Protein AF-B7JQ06-F1 (afdb_monomer)

Secondary structure (DSSP, 8-state):
--SEEEEEEEEE-SSEEEEEETTEEEEEE-S-GGGS---SS-EEEEEEEEEETTEEEEEEESSHHHHHHHHHHTTSTT--HHHHHHHHHHS-HHHHHHHHHTT-HHHHTTSTT--HHHHHHHHHHHTT--GGGS-GGGGGGTS----------SSHHHHHHHHHHHHTT--HHHHHHHHHHHTTS---HHHHHHHHHHHHHHHHHHHHHHHHHTS-TTHHHHHHHHHHHS--STTT--S-HHHHHHHHHHHHHHHHHT-PPPPEEEESSTTSSHHHHHHHHHHHHT--EEEEEGGG--SHHHHHHHHHHPPTT-EEEEETGGGS-HHHHHHHHHHHHSSEEEEEESSGGG-EEEEEE----EEEEEES-GGGS-HHHHHT-SEEEE--PPPHHHHHHHHHHHHHHTT--B-HHHHHHHHHTTTT-HHHHHHHHHHHHHHHHHHSSS-B-HHHHHHHHHHTT--TT---HHHHHHHHHHHHHHTT--B-HHHHHHHHT--HHHIIIIIHHHHHHTTSEEEETTEEEE-HHHHHHTTPPPPP-

Solvent-accessible surface area (backbone atoms only — not comparable to full-atom values): 29558 Å² total; per-residue (Å²): 129,57,65,55,50,60,26,27,40,74,46,69,48,94,57,23,30,26,35,33,42,96,89,45,73,45,66,27,36,28,51,59,23,80,78,57,58,79,41,97,56,76,44,69,35,29,33,49,68,46,77,55,101,91,45,82,48,40,33,37,23,87,41,69,37,54,43,47,47,41,59,55,39,54,72,26,78,91,35,48,71,70,41,33,32,40,38,57,52,75,41,57,69,67,58,57,50,48,33,29,64,68,60,35,46,78,63,43,38,70,34,63,90,30,46,70,71,42,25,50,40,42,24,70,73,40,45,93,70,52,74,88,42,50,63,76,93,56,52,71,79,78,65,71,96,73,77,95,68,90,82,89,66,68,58,68,37,48,53,52,23,54,45,40,43,43,57,26,65,50,50,72,71,62,54,60,67,43,46,72,69,53,72,77,56,78,56,53,35,60,54,45,38,49,52,46,30,46,55,55,47,58,60,46,52,56,54,54,50,54,60,50,64,75,62,54,94,70,55,70,71,51,51,60,53,54,55,69,64,47,50,60,40,73,89,62,45,76,63,61,61,72,45,50,55,55,48,50,55,50,49,53,56,17,59,78,67,77,46,56,46,66,25,32,36,37,29,32,66,81,51,66,45,64,72,48,50,51,52,17,54,17,50,71,71,70,37,54,72,49,79,53,37,15,75,76,42,83,44,45,37,56,51,50,23,54,58,64,66,54,52,74,49,20,26,42,35,27,37,47,42,59,56,42,48,69,74,39,51,64,54,45,50,45,41,74,74,70,27,26,40,81,43,64,29,77,70,72,96,74,45,44,74,49,73,37,84,42,56,56,52,18,47,33,36,26,28,69,50,71,87,62,43,53,66,76,66,54,74,66,36,75,36,81,37,70,55,67,74,45,52,49,68,49,35,17,54,49,37,49,56,46,28,57,73,66,74,35,58,67,38,70,69,21,29,40,55,45,17,51,31,16,71,38,21,59,52,47,25,52,52,51,50,55,50,32,45,54,45,12,56,75,76,53,88,46,48,36,37,50,68,55,37,53,54,38,34,54,76,66,43,37,46,88,71,31,47,37,65,63,54,47,46,51,53,49,48,34,40,74,77,46,70,25,39,66,42,42,61,66,59,51,16,69,72,66,74,47,57,50,65,54,46,59,73,66,50,43,59,57,37,44,69,77,46,30,36,42,88,49,101,72,19,40,29,56,33,73,60,40,30,57,74,71,73,45,84,74,80,85,129

InterPro domains:
  IPR000085 Holliday junction branch migration complex subunit RuvA [MF_00031] (1-201)
  IPR000085 Holliday junction branch migration complex subunit RuvA [TIGR00084] (1-197)
  IPR003583 Helix-hairpin-helix DNA-binding motif, class 1 [SM00278] (71-90)
  IPR003583 Helix-hairpin-helix DNA-binding motif, class 1 [SM00278] (106-125)
  IPR003593 AAA+ ATPase domain [SM00382] (260-391)
  IPR004605 Holliday junction branch migration complex subunit RuvB [MF_00016] (168-541)
  IPR004605 Holliday junction branch migration complex subunit RuvB [PTHR42848] (209-540)
  IPR004605 Holliday junction branch migration complex subunit RuvB [TIGR00635] (233-536)
  IPR008823 RuvB, winged helix, C-terminal domain [PF05491] (464-534)
  IPR008824 RuvB-like, AAA+ ATPase domain [PF05496] (229-387)
  IPR010994 RuvA domain 2-like [SSF47781] (63-135)
  IPR011114 Holliday junction DNA helicase RuvA, C-terminal [PF07499] (158-200)
  IPR011114 Holliday junction DNA helicase RuvA, C-terminal [cd14332] (158-197)
  IPR012340 Nucleic acid-binding, OB-fold [G3DSA:2.40.50.140] (1-63)
  IPR012340 Nucleic acid-binding, OB-fold [SSF50249] (1-61)
  IPR013849 DNA helicase, Holliday junction RuvA type, domain I, bacterial [PF01330] (1-60)
  IPR027417 P-loop containing nucleoside triphosphate hydrolase [G3DSA:3.40.50.300] (227-390)
  IPR027417 P-loop containing nucleoside triphosphate hydrolase [SSF52540] (229-461)
  IPR036267 RuvA, C-terminal domain superfamily [SSF46929] (157-200)
  IPR036388 Winged helix-like DNA-binding domain superfamily [G3DSA:1.10.10.10] (466-538)

Mean predicted aligned error: 16.03 Å

Foldseek 3Di:
DQQKDKAFFPDFDPFWTWGDDPNDTATAGALHRPVRPHDPDIAIWGWDFDDDPPDTHIYTDRDSLLVVQLVQQCVFPQDDNVQSSQQVNPDPSVVLLVCLQVVVLVVQCVGPSQDSVSSNSSNVRCHPPSCVSDPPVCNVVVDDDDDPDDDPFAPPLLVLLLLLLVLQPDDPVLSVVCVVVLNVDGDGNLVSNLSSLQVSQVVVVVVVVVVVVVPDPPVPVVVVLVVLLFDQALVSDFDLVVLSVVLVVQLVVCVVVVHAGFAEEEEAAPQLCLVSVLNNSCSSNVAAEDEDEQVRCPTSSNVVSSQSPGDARYEYEYEQVLSHDPRNLVQVLCCLVVVKGWGWGDDDPPIDTDIHHGHRYYYYYYHHCPVSDDPSSNVSGPHYRYGDQADLVSQLVSLCSSCVSVVAAEDSLLSSQLSQLQLSHNRSSSVLSVQLQVQCVPPHPSHRYNVSSVVSCVVQQQDSNNDHPLLVLLLVLCCPVVVQDQDALVRSCVSSVHDSVCCVRPRVVSCVVVPQWDQDPSHIGGDVVVCVVVVHDRPDD

Nearest PDB structures (foldseek):
  6blb-assembly1_A  TM=9.670E-01  e=4.064E-40  Pseudomonas aeruginosa PAO1
  8efy-assembly1_A  TM=8.518E-01  e=3.879E-37  Thermus thermophilus HB8
  7pbl-assembly1_A  TM=8.314E-01  e=2.960E-38  Streptococcus thermophilus
  8efy-assembly1_D  TM=8.575E-01  e=2.639E-36  Thermus thermophilus HB8
  1hqc-assembly2_B  TM=9.212E-01  e=3.703E-34  Thermus thermophilus

Sequence (541 aa):
MFEYVTGYVEYVGPEYVVIDHNGIGYQIFTPNPYVFQRSKQEIRVYTYHYVREDIMALYGFKTREERLLFTKLLGVSGIGPKGALAILASGQTGQVVQAIEHEDEKFLVKFPGVGKKTARQMILDLKGKLADVVPDAFVDLFSDEERFDEKKGSSAELDEALEALRALGYAEREVSRVVPELLKESLTTDQYIKKALSLLLNGKEVSIMDERLLSGESAYEDADLEYSLRPQTLRQYIGQDKAKHNLEVFIEAAKMREETLDHVLLYGPPGLGKTTLANIIANEMGVNVRTTSGPAIERPGDLAAVLTSLQPGDVLFIDEIHRLHRSIEEVLYPAMEDFCLDIVIGKGPSARSVRLDLPPFTLVGATTRAGALSAPLRDRFGVLSRLEYYTVDQLSAIVERTAEVFEVEIDSLAALEIARRARGTPRIANRLLRRVRDFAQVRGNGTVTMEITQMALELLQVDKLGLDHIDHKLLLGIIEKFRGGPVGLETVSATIGEESHTIEDVYEPYLLQIGFLQRTPRGRIVTPLAYEHFGMEMPKV

Organism: Bacillus cereus (strain AH820) (NCBI:txid405535)

pLDDT: mean 85.89, std 16.16, range [25.78, 98.56]

Radius of gyration: 33.01 Å; Cα contacts (8 Å, |Δi|>4): 837; chains: 1; bounding box: 79×80×85 Å

Structure (mmCIF, N/CA/C/O backbone):
data_AF-B7JQ06-F1
#
_entry.id   AF-B7JQ06-F1
#
loop_
_atom_site.group_PDB
_atom_site.id
_atom_site.type_symbol
_atom_site.label_atom_id
_atom_site.label_alt_id
_atom_site.label_comp_id
_atom_site.label_asym_id
_atom_site.label_entity_id
_atom_site.label_seq_id
_atom_site.pdbx_PDB_ins_code
_atom_site.Cartn_x
_atom_site.Cartn_y
_atom_site.Cartn_z
_atom_site.occupancy
_atom_site.B_iso_or_equiv
_atom_site.auth_seq_id
_atom_site.auth_comp_id
_atom_site.auth_asym_id
_atom_site.auth_atom_id
_atom_site.pdbx_PDB_model_num
ATOM 1 N N . MET A 1 1 ? -18.287 54.137 23.203 1.00 64.19 1 MET A N 1
ATOM 2 C CA . MET A 1 1 ? -17.472 52.909 23.337 1.00 64.19 1 MET A CA 1
ATOM 3 C C . MET A 1 1 ? -17.686 52.104 22.067 1.00 64.19 1 MET A C 1
ATOM 5 O O . MET A 1 1 ? -18.821 52.059 21.614 1.00 64.19 1 MET A O 1
ATOM 9 N N . PHE A 1 2 ? -16.632 51.575 21.446 1.00 81.31 2 PHE A N 1
ATOM 10 C CA . PHE A 1 2 ? -16.766 50.781 20.220 1.00 81.31 2 PHE A CA 1
ATOM 11 C C . PHE A 1 2 ? -17.231 49.373 20.595 1.00 81.31 2 PHE A C 1
ATOM 13 O O . PHE A 1 2 ? -16.536 48.693 21.344 1.00 81.31 2 PHE A O 1
ATOM 20 N N . GLU A 1 3 ? -18.412 48.972 20.129 1.00 85.25 3 GLU A N 1
ATOM 21 C CA . GLU A 1 3 ? -18.995 47.649 20.413 1.00 85.25 3 GLU A CA 1
ATOM 22 C C . GLU A 1 3 ? -18.338 46.549 19.565 1.00 85.25 3 GLU A C 1
ATOM 24 O O . GLU A 1 3 ? -18.171 45.412 20.006 1.00 85.25 3 GLU A O 1
ATOM 29 N N . TYR A 1 4 ? -17.937 46.899 18.346 1.00 92.81 4 TYR A N 1
ATOM 30 C CA . TYR A 1 4 ? -17.181 46.049 17.440 1.00 92.81 4 TYR A CA 1
ATOM 31 C C . TYR A 1 4 ? -16.408 46.900 16.426 1.00 92.81 4 TYR A C 1
ATOM 33 O O . TYR A 1 4 ? -16.729 48.070 16.206 1.00 92.81 4 TYR A O 1
ATOM 41 N N . VAL A 1 5 ? -15.426 46.282 15.775 1.00 92.94 5 VAL A N 1
ATOM 42 C CA . VAL A 1 5 ? -14.723 46.793 14.591 1.00 92.94 5 VAL A CA 1
ATOM 43 C C . VAL A 1 5 ? -14.918 45.776 13.467 1.00 92.94 5 VAL A C 1
ATOM 45 O O . VAL A 1 5 ? -14.793 44.574 13.709 1.00 92.94 5 VAL A O 1
ATOM 48 N N . THR A 1 6 ? -15.255 46.230 12.257 1.00 92.38 6 THR A N 1
ATOM 49 C CA . THR A 1 6 ? -15.222 45.383 11.053 1.00 92.38 6 THR A CA 1
ATOM 50 C C . THR A 1 6 ? -14.035 45.758 10.185 1.00 92.38 6 THR A C 1
ATOM 52 O O . THR A 1 6 ? -13.683 46.927 10.126 1.00 92.38 6 THR A O 1
ATOM 55 N N . GLY A 1 7 ? -13.386 44.802 9.536 1.00 92.25 7 GLY A N 1
ATOM 56 C CA . GLY A 1 7 ? -12.225 45.093 8.697 1.00 92.25 7 GLY A CA 1
ATOM 57 C C . GLY A 1 7 ? -11.430 43.847 8.348 1.00 92.25 7 GLY A C 1
ATOM 58 O O . GLY A 1 7 ? -11.857 42.730 8.639 1.00 92.25 7 GLY A O 1
ATOM 59 N N . TYR A 1 8 ? -10.265 44.033 7.741 1.00 91.62 8 TYR A N 1
ATOM 60 C CA . TYR A 1 8 ? -9.383 42.935 7.347 1.00 91.62 8 TYR A CA 1
ATOM 61 C C . TYR A 1 8 ? -8.256 42.761 8.360 1.00 91.62 8 TYR A C 1
ATOM 63 O O . TYR A 1 8 ? -7.773 43.729 8.949 1.00 91.62 8 TYR A O 1
ATOM 71 N N . VAL A 1 9 ? -7.817 41.519 8.562 1.00 92.38 9 VAL A N 1
ATOM 72 C CA . VAL A 1 9 ? -6.673 41.234 9.434 1.00 92.38 9 VAL A CA 1
ATOM 73 C C . VAL A 1 9 ? -5.393 41.602 8.691 1.00 92.38 9 VAL A C 1
ATOM 75 O O . VAL A 1 9 ? -4.944 40.858 7.818 1.00 92.38 9 VAL A O 1
ATOM 78 N N . GLU A 1 10 ? -4.796 42.735 9.048 1.00 92.00 10 GLU A N 1
ATOM 79 C CA . GLU A 1 10 ? -3.556 43.217 8.433 1.00 92.00 10 GLU A CA 1
ATOM 80 C C . GLU A 1 10 ? -2.333 42.525 9.048 1.00 92.00 10 GLU A C 1
ATOM 82 O O . GLU A 1 10 ? -1.430 42.077 8.336 1.00 92.00 10 GLU A O 1
ATOM 87 N N . TYR A 1 11 ? -2.333 42.374 10.377 1.00 91.69 11 TYR A N 1
ATOM 88 C CA . TYR A 1 11 ? -1.232 41.780 11.135 1.00 91.69 11 TYR A CA 1
ATOM 89 C C . TYR A 1 11 ? -1.731 40.955 12.326 1.00 91.69 11 TYR A C 1
ATOM 91 O O . TYR A 1 11 ? -2.674 41.341 13.017 1.00 91.69 11 TYR A O 1
ATOM 99 N N . VAL A 1 12 ? -1.049 39.841 12.597 1.00 92.19 12 VAL A N 1
ATOM 100 C CA . VAL A 1 12 ? -1.289 38.978 13.761 1.00 92.19 12 VAL A CA 1
ATOM 101 C C . VAL A 1 12 ? -0.005 38.923 14.580 1.00 92.19 12 VAL A C 1
ATOM 103 O O . VAL A 1 12 ? 0.998 38.361 14.142 1.00 92.19 12 VAL A O 1
ATOM 106 N N . GLY A 1 13 ? -0.032 39.535 15.759 1.00 88.31 13 GLY A N 1
ATOM 107 C CA . GLY A 1 13 ? 1.042 39.487 16.742 1.00 88.31 13 GLY A CA 1
ATOM 108 C C . GLY A 1 13 ? 0.794 38.431 17.826 1.00 88.31 13 GLY A C 1
ATOM 109 O O . GLY A 1 13 ? -0.256 37.791 17.848 1.00 88.31 13 GLY A O 1
ATOM 110 N N . PRO A 1 14 ? 1.739 38.261 18.767 1.00 83.50 14 PRO A N 1
ATOM 111 C CA . PRO A 1 14 ? 1.635 37.255 19.826 1.00 83.50 14 PRO A CA 1
ATOM 112 C C . PRO A 1 14 ? 0.538 37.549 20.865 1.00 83.50 14 PRO A C 1
ATOM 114 O O . PRO A 1 14 ? 0.009 36.617 21.458 1.00 83.50 14 PRO A O 1
ATOM 117 N N . GLU A 1 15 ? 0.179 38.821 21.083 1.00 86.19 15 GLU A N 1
ATOM 118 C CA . GLU A 1 15 ? -0.826 39.239 22.086 1.00 86.19 15 GLU A CA 1
ATOM 119 C C . GLU A 1 15 ? -1.960 40.105 21.499 1.00 86.19 15 GLU A C 1
ATOM 121 O O . GLU A 1 15 ? -2.915 40.457 22.194 1.00 86.19 15 GLU A O 1
ATOM 126 N N . TYR A 1 16 ? -1.859 40.491 20.226 1.00 93.44 16 TYR A N 1
ATOM 127 C CA . TYR A 1 16 ? -2.791 41.413 19.582 1.00 93.44 16 TYR A CA 1
ATOM 128 C C . TYR A 1 16 ? -2.904 41.149 18.082 1.00 93.44 16 TYR A C 1
ATOM 130 O O . TYR A 1 16 ? -2.024 40.545 17.472 1.00 93.44 16 TYR A O 1
ATOM 138 N N . VAL A 1 17 ? -3.967 41.671 17.484 1.00 93.88 17 VAL A N 1
ATOM 139 C CA . VAL A 1 17 ? -4.182 41.722 16.034 1.00 93.88 17 VAL A CA 1
ATOM 140 C C . VAL A 1 17 ? -4.321 43.173 15.586 1.00 93.88 17 VAL A C 1
ATOM 142 O O . VAL A 1 17 ? -4.715 44.029 16.377 1.00 93.88 17 VAL A O 1
ATOM 145 N N . VAL A 1 18 ? -3.983 43.464 14.331 1.00 94.62 18 VAL A N 1
ATOM 146 C CA . VAL A 1 18 ? -4.266 44.759 13.701 1.00 94.62 18 VAL A CA 1
ATOM 147 C C . VAL A 1 18 ? -5.377 44.563 12.686 1.00 94.62 18 VAL A C 1
ATOM 149 O O . VAL A 1 18 ? -5.206 43.811 11.724 1.00 94.62 18 VAL A O 1
ATOM 152 N N . ILE A 1 19 ? -6.504 45.234 12.914 1.00 94.31 19 ILE A N 1
ATOM 153 C CA . ILE A 1 19 ? -7.636 45.251 11.987 1.00 94.31 19 ILE A CA 1
ATOM 154 C C . ILE A 1 19 ? -7.591 46.549 11.193 1.00 94.31 19 ILE A C 1
ATOM 156 O O . ILE A 1 19 ? -7.705 47.623 11.783 1.00 94.31 19 ILE A O 1
ATOM 160 N N . ASP A 1 20 ? -7.422 46.452 9.876 1.00 93.00 20 ASP A N 1
ATOM 161 C CA . ASP A 1 20 ? -7.563 47.597 8.979 1.00 93.00 20 ASP A CA 1
ATOM 162 C C . ASP A 1 20 ? -9.043 47.811 8.662 1.00 93.00 20 ASP A C 1
ATOM 164 O O . ASP A 1 20 ? -9.710 46.934 8.101 1.00 93.00 20 ASP A O 1
ATOM 168 N N . HIS A 1 21 ? -9.549 48.987 9.028 1.00 91.19 21 HIS A N 1
ATOM 169 C CA . HIS A 1 21 ? -10.845 49.474 8.590 1.00 91.19 21 HIS A CA 1
ATOM 170 C C . HIS A 1 21 ? -10.660 50.795 7.847 1.00 91.19 21 HIS A C 1
ATOM 172 O O . HIS A 1 21 ? -10.396 51.832 8.460 1.00 91.19 21 HIS A O 1
ATOM 178 N N . ASN A 1 22 ? -10.830 50.762 6.524 1.00 88.56 22 ASN A N 1
ATOM 179 C CA . ASN A 1 22 ? -10.743 51.934 5.650 1.00 88.56 22 ASN A CA 1
ATOM 180 C C . ASN A 1 22 ? -9.415 52.711 5.788 1.00 88.56 22 ASN A C 1
ATOM 182 O O . ASN A 1 22 ? -9.409 53.943 5.773 1.00 88.56 22 ASN A O 1
ATOM 186 N N . GLY A 1 23 ? -8.290 51.999 5.921 1.00 87.69 23 GLY A N 1
ATOM 187 C CA . GLY A 1 23 ? -6.948 52.582 6.019 1.00 87.69 23 GLY A CA 1
ATOM 188 C C . GLY A 1 23 ? -6.544 53.022 7.429 1.00 87.69 23 GLY A C 1
ATOM 189 O O . GLY A 1 23 ? -5.502 53.658 7.597 1.00 87.69 23 GLY A O 1
ATOM 190 N N . ILE A 1 24 ? -7.352 52.703 8.447 1.00 92.31 24 ILE A N 1
ATOM 191 C CA . ILE A 1 24 ? -7.024 52.902 9.862 1.00 92.31 24 ILE A CA 1
ATOM 192 C C . ILE A 1 24 ? -6.776 51.534 10.502 1.00 92.31 24 ILE A C 1
ATOM 194 O O . ILE A 1 24 ? -7.687 50.713 10.600 1.00 92.31 24 ILE A O 1
ATOM 198 N N . GLY A 1 25 ? -5.547 51.307 10.971 1.00 93.00 25 GLY A N 1
ATOM 199 C CA . GLY A 1 25 ? -5.159 50.087 11.679 1.00 93.00 25 GLY A CA 1
ATOM 200 C C . GLY A 1 25 ? -5.481 50.153 13.173 1.00 93.00 25 GLY A C 1
ATOM 201 O O . GLY A 1 25 ? -4.830 50.874 13.928 1.00 93.00 25 GLY A O 1
ATOM 202 N N . TYR A 1 26 ? -6.456 49.365 13.619 1.00 94.00 26 TYR A N 1
ATOM 203 C CA . TYR A 1 26 ? -6.805 49.212 15.030 1.00 94.00 26 TYR A CA 1
ATOM 204 C C . TYR A 1 26 ? -5.968 48.102 15.659 1.00 94.00 26 TYR A C 1
ATOM 206 O O . TYR A 1 26 ? -6.145 46.934 15.322 1.00 94.00 26 TYR A O 1
ATOM 214 N N . GLN A 1 27 ? -5.089 48.449 16.600 1.00 95.25 27 GLN A N 1
ATOM 215 C CA . GLN A 1 27 ? -4.376 47.465 17.413 1.00 95.25 27 GLN A CA 1
ATOM 216 C C . GLN A 1 27 ? -5.295 46.941 18.527 1.00 95.25 27 GLN A C 1
ATOM 218 O O . GLN A 1 27 ? -5.691 47.694 19.417 1.00 95.25 27 GLN A O 1
ATOM 223 N N . ILE A 1 28 ? -5.637 45.653 18.474 1.00 95.38 28 ILE A N 1
ATOM 224 C CA . ILE A 1 28 ? -6.639 45.017 19.333 1.00 95.38 28 ILE A CA 1
ATOM 225 C C . ILE A 1 28 ? -6.022 43.829 20.081 1.00 95.38 28 ILE A C 1
ATOM 227 O O . ILE A 1 28 ? -5.656 42.825 19.473 1.00 95.38 28 ILE A O 1
ATOM 231 N N . PHE A 1 29 ? -5.940 43.914 21.408 1.00 94.94 29 PHE A N 1
ATOM 232 C CA . PHE A 1 29 ? -5.480 42.822 22.273 1.00 94.94 29 PHE A CA 1
ATOM 233 C C . PHE A 1 29 ? -6.561 41.753 22.419 1.00 94.94 29 PHE A C 1
ATOM 235 O O . PHE A 1 29 ? -7.720 42.072 22.665 1.00 94.94 29 PHE A O 1
ATOM 242 N N . THR A 1 30 ? -6.214 40.478 22.300 1.00 93.50 30 THR A N 1
ATOM 243 C CA . THR A 1 30 ? -7.211 39.398 22.235 1.00 93.50 30 THR A CA 1
ATOM 244 C C . THR A 1 30 ? -6.670 38.125 22.886 1.00 93.50 30 THR A C 1
ATOM 246 O O . THR A 1 30 ? -5.453 37.938 22.877 1.00 93.50 30 THR A O 1
ATOM 249 N N . PRO A 1 31 ? -7.514 37.253 23.481 1.00 89.06 31 PRO A N 1
ATOM 250 C CA . PRO A 1 31 ? -7.013 36.068 24.180 1.00 89.06 31 PRO A CA 1
ATOM 251 C C . PRO A 1 31 ? -6.276 35.096 23.250 1.00 89.06 31 PRO A C 1
ATOM 253 O O . PRO A 1 31 ? -5.301 34.486 23.671 1.00 89.06 31 PRO A O 1
ATOM 256 N N . ASN A 1 32 ? -6.704 34.982 21.986 1.00 86.69 32 ASN A N 1
ATOM 257 C CA . ASN A 1 32 ? -6.117 34.066 21.005 1.00 86.69 32 ASN A CA 1
ATOM 258 C C . ASN A 1 32 ? -5.955 34.746 19.625 1.00 86.69 32 ASN A C 1
ATOM 260 O O . ASN A 1 32 ? -6.813 34.570 18.755 1.00 86.69 32 ASN A O 1
ATOM 264 N N . PRO A 1 33 ? -4.864 35.505 19.380 1.00 86.62 33 PRO A N 1
ATOM 265 C CA . PRO A 1 33 ? -4.677 36.277 18.142 1.00 86.62 33 PRO A CA 1
ATOM 266 C C . PRO A 1 33 ? -4.724 35.446 16.856 1.00 86.62 33 PRO A C 1
ATOM 268 O O . PRO A 1 33 ? -5.318 35.867 15.869 1.00 86.62 33 PRO A O 1
ATOM 271 N N . TYR A 1 34 ? -4.168 34.232 16.880 1.00 83.31 34 TYR A N 1
ATOM 272 C CA . TYR A 1 34 ? -4.085 33.345 15.712 1.00 83.31 34 TYR A CA 1
ATOM 273 C C . TYR A 1 34 ? -5.431 32.788 15.234 1.00 83.31 34 TYR A C 1
ATOM 275 O O . TYR A 1 34 ? -5.506 32.221 14.146 1.00 83.31 34 TYR A O 1
ATOM 283 N N . VAL A 1 35 ? -6.502 32.957 16.018 1.00 78.62 35 VAL A N 1
ATOM 284 C CA . VAL A 1 35 ? -7.865 32.631 15.572 1.00 78.62 35 VAL A CA 1
ATOM 285 C C . VAL A 1 35 ? -8.316 33.584 14.462 1.00 78.62 35 VAL A C 1
ATOM 287 O O . VAL A 1 35 ? -9.121 33.208 13.610 1.00 78.62 35 VAL A O 1
ATOM 290 N N . PHE A 1 36 ? -7.769 34.798 14.435 1.00 78.62 36 PHE A N 1
ATOM 291 C CA . PHE A 1 36 ? -7.975 35.766 13.370 1.00 78.62 36 PHE A CA 1
ATOM 292 C C . PHE A 1 36 ? -6.877 35.556 12.321 1.00 78.62 36 PHE A C 1
ATOM 294 O O . PHE A 1 36 ? -5.805 36.148 12.385 1.00 78.62 36 PHE A O 1
ATOM 301 N N . GLN A 1 37 ? -7.109 34.636 11.383 1.00 75.19 37 GLN A N 1
ATOM 302 C CA . GLN A 1 37 ? -6.163 34.351 10.300 1.00 75.19 37 GLN A CA 1
ATOM 303 C C . GLN A 1 37 ? -5.997 35.573 9.385 1.00 75.19 37 GLN A C 1
ATOM 305 O O . GLN A 1 37 ? -6.970 36.280 9.104 1.00 75.19 37 GLN A O 1
ATOM 310 N N . ARG A 1 38 ? -4.780 35.800 8.866 1.00 76.56 38 ARG A N 1
ATOM 311 C CA . ARG A 1 38 ? -4.550 36.837 7.851 1.00 76.56 38 ARG A CA 1
ATOM 312 C C . ARG A 1 38 ? -5.346 36.475 6.601 1.00 76.56 38 ARG A C 1
ATOM 314 O O . ARG A 1 38 ? -5.036 35.496 5.928 1.00 76.56 38 ARG A O 1
ATOM 321 N N . SER A 1 39 ? -6.371 37.257 6.298 1.00 71.69 39 SER A N 1
ATOM 322 C CA . SER A 1 39 ? -7.235 37.014 5.150 1.00 71.69 39 SER A CA 1
ATOM 323 C C . SER A 1 39 ? -7.693 38.333 4.542 1.00 71.69 39 SER A C 1
ATOM 325 O O . SER A 1 39 ? -7.774 39.357 5.219 1.00 71.69 39 SER A O 1
ATOM 327 N N . LYS A 1 40 ? -8.022 38.294 3.249 1.00 72.44 40 LYS A N 1
ATOM 328 C CA . LYS A 1 40 ? -8.721 39.386 2.556 1.00 72.44 40 LYS A CA 1
ATOM 329 C C . LYS A 1 40 ? -10.240 39.313 2.757 1.00 72.44 40 LYS A C 1
ATOM 331 O O . LYS A 1 40 ? -10.978 39.867 1.953 1.00 72.44 40 LYS A O 1
ATOM 336 N N . GLN A 1 41 ? -10.714 38.587 3.770 1.00 81.25 41 GLN A N 1
ATOM 337 C CA . GLN A 1 41 ? -12.127 38.542 4.133 1.00 81.25 41 GLN A CA 1
ATOM 338 C C . GLN A 1 41 ? -12.385 39.532 5.263 1.00 81.25 41 GLN A C 1
ATOM 340 O O . GLN A 1 41 ? -11.609 39.613 6.216 1.00 81.25 41 GLN A O 1
ATOM 345 N N . GLU A 1 42 ? -13.459 40.307 5.136 1.00 86.69 42 GLU A N 1
ATOM 346 C CA . GLU A 1 42 ? -13.851 41.250 6.174 1.00 86.69 42 GLU A CA 1
ATOM 347 C C . GLU A 1 42 ? -14.391 40.462 7.370 1.00 86.69 42 GLU A C 1
ATOM 349 O O . GLU A 1 42 ? -15.298 39.638 7.237 1.00 86.69 42 GLU A O 1
ATOM 354 N N . ILE A 1 43 ? -13.825 40.708 8.546 1.00 89.38 43 ILE A N 1
ATOM 355 C CA . ILE A 1 43 ? -14.233 40.077 9.798 1.00 89.38 43 ILE A CA 1
ATOM 356 C C . ILE A 1 43 ? -14.843 41.108 10.739 1.00 89.38 43 ILE A C 1
ATOM 358 O O . ILE A 1 43 ? -14.562 42.300 10.642 1.00 89.38 43 ILE A O 1
ATOM 362 N N . ARG A 1 44 ? -15.652 40.642 11.693 1.00 91.38 44 ARG A N 1
ATOM 363 C CA . ARG A 1 44 ? -16.150 41.446 12.814 1.00 91.38 44 ARG A CA 1
ATOM 364 C C . ARG A 1 44 ? -15.467 40.997 14.101 1.00 91.38 44 ARG A C 1
ATOM 366 O O . ARG A 1 44 ? -15.548 39.826 14.457 1.00 91.38 44 ARG A O 1
ATOM 373 N N . VAL A 1 45 ? -14.847 41.934 14.811 1.00 92.75 45 VAL A N 1
ATOM 374 C CA . VAL A 1 45 ? -14.237 41.715 16.128 1.00 92.75 45 VAL A CA 1
ATOM 375 C C . VAL A 1 45 ? -15.038 42.492 17.163 1.00 92.75 45 VAL A C 1
ATOM 377 O O . VAL A 1 45 ? -15.173 43.708 17.043 1.00 92.75 45 VAL A O 1
ATOM 380 N N . TYR A 1 46 ? -15.578 41.814 18.175 1.00 94.19 46 TYR A N 1
ATOM 381 C CA . TYR A 1 46 ? -16.303 42.461 19.270 1.00 94.19 46 TYR A CA 1
ATOM 382 C C . TYR A 1 46 ? -15.310 43.128 20.208 1.00 94.19 46 TYR A C 1
ATOM 384 O O . TYR A 1 46 ? -14.402 42.464 20.698 1.00 94.19 46 TYR A O 1
ATOM 392 N N . THR A 1 47 ? -15.464 44.424 20.470 1.00 94.75 47 THR A N 1
ATOM 393 C CA . THR A 1 47 ? -14.429 45.202 21.156 1.00 94.75 47 THR A CA 1
ATOM 394 C C . THR A 1 47 ? -14.856 45.710 22.520 1.00 94.75 47 THR A C 1
ATOM 396 O O . THR A 1 47 ? -16.003 46.082 22.740 1.00 94.75 47 THR A O 1
ATOM 399 N N . TYR A 1 48 ? -13.902 45.779 23.443 1.00 94.06 48 TYR A N 1
ATOM 400 C CA . TYR A 1 48 ? -14.043 46.468 24.716 1.00 94.06 48 TYR A CA 1
ATOM 401 C C . TYR A 1 48 ? -12.937 47.513 24.844 1.00 94.06 48 TYR A C 1
ATOM 403 O O . TYR A 1 48 ? -11.748 47.188 24.879 1.00 94.06 48 TYR A O 1
ATOM 411 N N . HIS A 1 49 ? -13.329 48.784 24.895 1.00 92.06 49 HIS A N 1
ATOM 412 C CA . HIS A 1 49 ? -12.389 49.890 25.021 1.00 92.06 49 HIS A CA 1
ATOM 413 C C . HIS A 1 49 ? -12.143 50.198 26.499 1.00 92.06 49 HIS A C 1
ATOM 415 O O . HIS A 1 49 ? -13.036 50.665 27.206 1.00 92.06 49 HIS A O 1
ATOM 421 N N . TYR A 1 50 ? -10.927 49.921 26.958 1.00 90.38 50 TYR A N 1
ATOM 422 C CA . TYR A 1 50 ? -10.511 50.110 28.338 1.00 90.38 50 TYR A CA 1
ATOM 423 C C . TYR A 1 50 ? -9.740 51.420 28.480 1.00 90.38 50 TYR A C 1
ATOM 425 O O . TYR A 1 50 ? -8.678 51.589 27.879 1.00 90.38 50 TYR A O 1
ATOM 433 N N . VAL A 1 51 ? -10.279 52.326 29.296 1.00 85.81 51 VAL A N 1
ATOM 434 C CA . VAL A 1 51 ? -9.700 53.645 29.561 1.00 85.81 51 VAL A CA 1
ATOM 435 C C . VAL A 1 51 ? -9.481 53.801 31.064 1.00 85.81 51 VAL A C 1
ATOM 437 O O . VAL A 1 51 ? -10.421 53.678 31.850 1.00 85.81 51 VAL A O 1
ATOM 440 N N . ARG A 1 52 ? -8.236 54.064 31.459 1.00 84.31 52 ARG A N 1
ATOM 441 C CA . ARG A 1 52 ? -7.816 54.531 32.791 1.00 84.31 52 ARG A CA 1
ATOM 442 C C . ARG A 1 52 ? -6.839 55.696 32.618 1.00 84.31 52 ARG A C 1
ATOM 444 O O . ARG A 1 52 ? -6.378 55.916 31.505 1.00 84.31 52 ARG A O 1
ATOM 451 N N . GLU A 1 53 ? -6.527 56.411 33.700 1.00 78.06 53 GLU A N 1
ATOM 452 C CA . GLU A 1 53 ? -5.733 57.658 33.683 1.00 78.06 53 GLU A CA 1
ATOM 453 C C . GLU A 1 53 ? -4.458 57.575 32.816 1.00 78.06 53 GLU A C 1
ATOM 455 O O . GLU A 1 53 ? -4.209 58.497 32.045 1.00 78.06 53 GLU A O 1
ATOM 460 N N . ASP A 1 54 ? -3.751 56.435 32.830 1.00 81.25 54 ASP A N 1
ATOM 461 C CA . ASP A 1 54 ? -2.494 56.232 32.085 1.00 81.25 54 ASP A CA 1
ATOM 462 C C . ASP A 1 54 ? -2.566 55.184 30.951 1.00 81.25 54 ASP A C 1
ATOM 464 O O . ASP A 1 54 ? -1.551 54.873 30.325 1.00 81.25 54 ASP A O 1
ATOM 468 N N . ILE A 1 55 ? -3.730 54.564 30.699 1.00 81.94 55 ILE A N 1
ATOM 469 C CA . ILE A 1 55 ? -3.854 53.448 29.740 1.00 81.94 55 ILE A CA 1
ATOM 470 C C . ILE A 1 55 ? -5.128 53.580 28.907 1.00 81.94 55 ILE A C 1
ATOM 472 O O . ILE A 1 55 ? -6.240 53.527 29.433 1.00 81.94 55 ILE A O 1
ATOM 476 N N . MET A 1 56 ? -4.947 53.621 27.588 1.00 86.38 56 MET A N 1
ATOM 477 C CA . MET A 1 56 ? -6.002 53.476 26.588 1.00 86.38 56 MET A CA 1
ATOM 478 C C . MET A 1 56 ? -5.696 52.228 25.754 1.00 86.38 56 MET A C 1
ATOM 480 O O . MET A 1 56 ? -4.711 52.197 25.020 1.00 86.38 56 MET A O 1
ATOM 484 N N . ALA A 1 57 ? -6.497 51.175 25.911 1.00 91.56 57 ALA A N 1
ATOM 485 C CA . ALA A 1 57 ? -6.289 49.900 25.225 1.00 91.56 57 ALA A CA 1
ATOM 486 C C . ALA A 1 57 ? -7.601 49.358 24.656 1.00 91.56 57 ALA A C 1
ATOM 488 O O . ALA A 1 57 ? -8.656 49.441 25.292 1.00 91.56 57 ALA A O 1
ATOM 489 N N . LEU A 1 58 ? -7.526 48.774 23.462 1.00 94.44 58 LEU A N 1
ATOM 490 C CA . LEU A 1 58 ? -8.657 48.138 22.802 1.00 94.44 58 LEU A CA 1
ATOM 491 C C . LEU A 1 58 ? -8.505 46.619 22.905 1.00 94.44 58 LEU A C 1
ATOM 493 O O . LEU A 1 58 ? -7.504 46.065 22.457 1.00 94.44 58 LEU A O 1
ATOM 497 N N . TYR A 1 59 ? -9.485 45.960 23.516 1.00 95.69 59 TYR A N 1
ATOM 498 C CA . TYR A 1 59 ? -9.549 44.502 23.619 1.00 95.69 59 TYR A CA 1
ATOM 499 C C . TYR A 1 59 ? -10.572 43.952 22.632 1.00 95.69 59 TYR A C 1
ATOM 501 O O . TYR A 1 59 ? -11.577 44.615 22.387 1.00 95.69 59 TYR A O 1
ATOM 509 N N . GLY A 1 60 ? -10.335 42.765 22.077 1.00 94.12 60 GLY A N 1
ATOM 510 C CA . GLY A 1 60 ? -11.157 42.165 21.032 1.00 94.12 60 GLY A CA 1
ATOM 511 C C . GLY A 1 60 ? -11.427 40.685 21.234 1.00 94.12 60 GLY A C 1
ATOM 512 O O . GLY A 1 60 ? -10.565 39.935 21.695 1.00 94.12 60 GLY A O 1
ATOM 513 N N . PHE A 1 61 ? -12.625 40.273 20.837 1.00 94.06 61 PHE A N 1
ATOM 514 C CA . PHE A 1 61 ? -13.170 38.941 21.063 1.00 94.06 61 PHE A CA 1
ATOM 515 C C . PHE A 1 61 ? -13.864 38.435 19.804 1.00 94.06 61 PHE A C 1
ATOM 517 O O . PHE A 1 61 ? -14.421 39.221 19.027 1.00 94.06 61 PHE A O 1
ATOM 524 N N . LYS A 1 62 ? -13.818 37.117 19.596 1.00 88.25 62 LYS A N 1
ATOM 525 C CA . LYS A 1 62 ? -14.435 36.489 18.425 1.00 88.25 62 LYS A CA 1
ATOM 526 C C . LYS A 1 62 ? -15.950 36.471 18.565 1.00 88.25 62 LYS A C 1
ATOM 528 O O . LYS A 1 62 ? -16.660 36.624 17.574 1.00 88.25 62 LYS A O 1
ATOM 533 N N . THR A 1 63 ? -16.434 36.297 19.789 1.00 88.75 63 THR A N 1
ATOM 534 C CA . THR A 1 63 ? -17.860 36.202 20.086 1.00 88.75 63 THR A CA 1
ATOM 535 C C . THR A 1 63 ? -18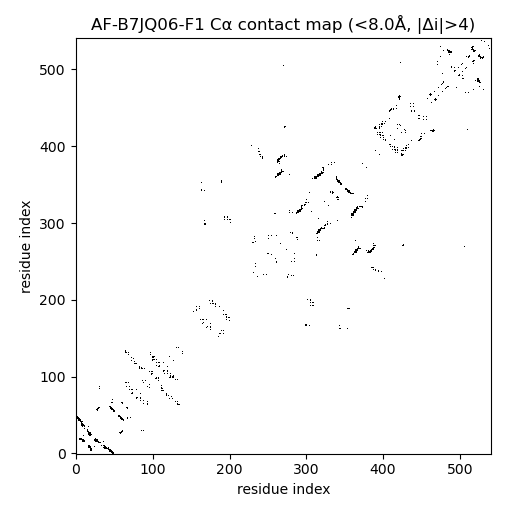.296 37.273 21.080 1.00 88.75 63 THR A C 1
ATOM 537 O O . THR A 1 63 ? -17.483 37.885 21.784 1.00 88.75 63 THR A O 1
ATOM 540 N N . ARG A 1 64 ? -19.605 37.536 21.129 1.00 87.38 64 ARG A N 1
ATOM 541 C CA . ARG A 1 64 ? -20.179 38.507 22.068 1.00 87.38 64 ARG A CA 1
ATOM 542 C C . ARG A 1 64 ? -20.078 37.992 23.506 1.00 87.38 64 ARG A C 1
ATOM 544 O O . ARG A 1 64 ? -19.853 38.780 24.419 1.00 87.38 64 ARG A O 1
ATOM 551 N N . GLU A 1 65 ? -20.184 36.683 23.686 1.00 87.69 65 GLU A N 1
ATOM 552 C CA . GLU A 1 65 ? -20.128 35.968 24.960 1.00 87.69 65 GLU A CA 1
ATOM 553 C C . GLU A 1 65 ? -18.744 36.100 25.606 1.00 87.69 65 GLU A C 1
ATOM 555 O O . GLU A 1 65 ? -18.636 36.443 26.781 1.00 87.69 65 GLU A O 1
ATOM 560 N N . GLU A 1 66 ? -17.672 35.929 24.824 1.00 90.50 66 GLU A N 1
ATOM 561 C CA . GLU A 1 66 ? -16.297 36.177 25.279 1.00 90.50 66 GLU A CA 1
ATOM 562 C C . GLU A 1 66 ? -16.115 37.625 25.755 1.00 90.50 66 GLU A C 1
ATOM 564 O O . GLU A 1 66 ? -15.540 37.863 26.821 1.00 90.50 66 GLU A O 1
ATOM 569 N N . ARG A 1 67 ? -16.653 38.601 25.003 1.00 93.31 67 ARG A N 1
ATOM 570 C CA . ARG A 1 67 ? -16.608 40.020 25.387 1.00 93.31 67 ARG A CA 1
ATOM 571 C C . ARG A 1 67 ? -17.355 40.268 26.699 1.00 93.31 67 ARG A C 1
ATOM 573 O O . ARG A 1 67 ? -16.859 41.004 27.551 1.00 93.31 67 ARG A O 1
ATOM 580 N N . LEU A 1 68 ? -18.541 39.683 26.862 1.00 91.50 68 LEU A N 1
ATOM 581 C CA . LEU A 1 68 ? -19.347 39.842 28.072 1.00 91.50 68 LEU A CA 1
ATOM 582 C C . LEU A 1 68 ? -18.656 39.214 29.282 1.00 91.50 68 LEU A C 1
ATOM 584 O O . LEU A 1 68 ? -18.520 39.886 30.306 1.00 91.50 68 LEU A O 1
ATOM 588 N N . LEU A 1 69 ? -18.138 37.989 29.152 1.00 92.56 69 LEU A N 1
ATOM 589 C CA . LEU A 1 69 ? -17.380 37.343 30.221 1.00 92.56 69 LEU A CA 1
ATOM 590 C C . LEU A 1 69 ? -16.153 38.174 30.605 1.00 92.56 69 LEU A C 1
ATOM 592 O O . LEU A 1 69 ? -15.927 38.411 31.789 1.00 92.56 69 LEU A O 1
ATOM 596 N N . PHE A 1 70 ? -15.405 38.689 29.626 1.00 94.69 70 PHE A N 1
ATOM 597 C CA . PHE A 1 70 ? -14.280 39.589 29.878 1.00 94.69 70 PHE A CA 1
ATOM 598 C C . PHE A 1 70 ? -14.690 40.805 30.715 1.00 94.69 70 PHE A C 1
ATOM 600 O O . PHE A 1 70 ? -14.050 41.114 31.720 1.00 94.69 70 PHE A O 1
ATOM 607 N N . THR A 1 71 ? -15.777 41.487 30.336 1.00 93.12 71 THR A N 1
ATOM 608 C CA . THR A 1 71 ? -16.278 42.653 31.076 1.00 93.12 71 THR A CA 1
ATOM 609 C C . THR A 1 71 ? -16.685 42.292 32.507 1.00 93.12 71 THR A C 1
ATOM 611 O O . THR A 1 71 ? -16.387 43.050 33.428 1.00 93.12 71 THR A O 1
ATOM 614 N N . LYS A 1 72 ? -17.315 41.131 32.719 1.00 93.38 72 LYS A N 1
ATOM 615 C CA . LYS A 1 72 ? -17.707 40.652 34.055 1.00 93.38 72 LYS A CA 1
ATOM 616 C C . LYS A 1 72 ? -16.476 40.319 34.903 1.00 93.38 72 LYS A C 1
ATOM 618 O O . LYS A 1 72 ? -16.396 40.743 36.052 1.00 93.38 72 LYS A O 1
ATOM 623 N N . LEU A 1 73 ? -15.475 39.656 34.319 1.00 93.75 73 LEU A N 1
ATOM 624 C CA . LEU A 1 73 ? -14.210 39.324 34.982 1.00 93.75 73 LEU A CA 1
ATOM 625 C C . LEU A 1 73 ? -13.447 40.568 35.452 1.00 93.75 73 LEU A C 1
ATOM 627 O O . LEU A 1 73 ? -12.887 40.547 36.543 1.00 93.75 73 LEU A O 1
ATOM 631 N N . LEU A 1 74 ? -13.469 41.668 34.692 1.00 93.00 74 LEU A N 1
ATOM 632 C CA . LEU A 1 74 ? -12.868 42.941 35.120 1.00 93.00 74 LEU A CA 1
ATOM 633 C C . LEU A 1 74 ? -13.524 43.547 36.371 1.00 93.00 74 LEU A C 1
ATOM 635 O O . LEU A 1 74 ? -12.917 44.400 37.021 1.00 93.00 74 LEU A O 1
ATOM 639 N N . GLY A 1 75 ? -14.755 43.142 36.695 1.00 89.25 75 GLY A N 1
ATOM 640 C CA . GLY A 1 75 ? -15.453 43.545 37.915 1.00 89.25 75 GLY A CA 1
ATOM 641 C C . GLY A 1 75 ? -14.968 42.820 39.173 1.00 89.25 75 GLY A C 1
ATOM 642 O O . GLY A 1 75 ? -15.261 43.276 40.276 1.00 89.25 75 GLY A O 1
ATOM 643 N N . VAL A 1 76 ? -14.215 41.725 39.026 1.00 92.38 76 VAL A N 1
ATOM 644 C CA . VAL A 1 76 ? -13.710 40.930 40.150 1.00 92.38 76 VAL A CA 1
ATOM 645 C C . VAL A 1 76 ? -12.448 41.566 40.716 1.00 92.38 76 VAL A C 1
ATOM 647 O O . VAL A 1 76 ? -11.466 41.812 40.007 1.00 92.38 76 VAL A O 1
ATOM 650 N N . SER A 1 77 ? -12.437 41.786 42.031 1.00 86.75 77 SER A N 1
ATOM 651 C CA . SER A 1 77 ? -11.270 42.354 42.707 1.00 86.75 77 SER A CA 1
ATOM 652 C C . SER A 1 77 ? -10.031 41.468 42.523 1.00 86.75 77 SER A C 1
ATOM 654 O O . SER A 1 77 ? -10.016 40.294 42.894 1.00 86.75 77 SER A O 1
ATOM 656 N N . GLY A 1 78 ? -8.972 42.044 41.949 1.00 83.00 78 GLY A N 1
ATOM 657 C CA . GLY A 1 78 ? -7.719 41.343 41.656 1.00 83.00 78 GLY A CA 1
ATOM 658 C C . GLY A 1 78 ? -7.601 40.784 40.235 1.00 83.00 78 GLY A C 1
ATOM 659 O O . GLY A 1 78 ? -6.533 40.275 39.897 1.00 83.00 78 GLY A O 1
ATOM 660 N N . ILE A 1 79 ? -8.626 40.920 39.385 1.00 90.94 79 ILE A N 1
ATOM 661 C CA . ILE A 1 79 ? -8.554 40.545 37.966 1.00 90.94 79 ILE A CA 1
ATOM 662 C C . ILE A 1 79 ? -8.421 41.800 37.101 1.00 90.94 79 ILE A C 1
ATOM 664 O O . ILE A 1 79 ? -9.354 42.576 36.917 1.00 90.94 79 ILE A O 1
ATOM 668 N N . GLY A 1 80 ? -7.223 42.005 36.555 1.00 89.69 80 GLY A N 1
ATOM 669 C CA . GLY A 1 80 ? -6.978 43.015 35.524 1.00 89.69 80 GLY A CA 1
ATOM 670 C C . GLY A 1 80 ? -7.172 42.462 34.105 1.00 89.69 80 GLY A C 1
ATOM 671 O O . GLY A 1 80 ? -7.295 41.248 33.932 1.00 89.69 80 GLY A O 1
ATOM 672 N N . PRO A 1 81 ? -7.094 43.316 33.067 1.00 91.44 81 PRO A N 1
ATOM 673 C CA . PRO A 1 81 ? -7.272 42.901 31.672 1.00 91.44 81 PRO A CA 1
ATOM 674 C C . PRO A 1 81 ? -6.389 41.731 31.230 1.00 91.44 81 PRO A C 1
ATOM 676 O O . PRO A 1 81 ? -6.880 40.805 30.595 1.00 91.44 81 PRO A O 1
ATOM 679 N N . LYS A 1 82 ? -5.111 41.710 31.628 1.00 88.94 82 LYS A N 1
ATOM 680 C CA . LYS A 1 82 ? -4.203 40.594 31.312 1.00 88.94 82 LYS A CA 1
ATOM 681 C C . LYS A 1 82 ? -4.652 39.268 31.937 1.00 88.94 82 LYS A C 1
ATOM 683 O O . LYS A 1 82 ? -4.583 38.237 31.281 1.00 88.94 82 LYS A O 1
ATOM 688 N N . GLY A 1 83 ? -5.132 39.298 33.183 1.00 89.31 83 GLY A N 1
ATOM 689 C CA . GLY A 1 83 ? -5.653 38.110 33.865 1.00 89.31 83 GLY A CA 1
ATOM 690 C C . GLY A 1 83 ? -6.953 37.616 33.233 1.00 89.31 83 GLY A C 1
ATOM 691 O O . GLY A 1 83 ? -7.099 36.426 32.983 1.00 89.31 83 GLY A O 1
ATOM 692 N N . ALA A 1 84 ? -7.859 38.534 32.889 1.00 92.75 84 ALA A N 1
ATOM 693 C CA . ALA A 1 84 ? -9.098 38.195 32.196 1.00 92.75 84 ALA A CA 1
ATOM 694 C C . ALA A 1 84 ? -8.838 37.589 30.803 1.00 92.75 84 ALA A C 1
ATOM 696 O O . ALA A 1 84 ? -9.444 36.576 30.463 1.00 92.75 84 ALA A O 1
ATOM 697 N N . LEU A 1 85 ? -7.892 38.138 30.027 1.00 92.31 85 LEU A N 1
ATOM 698 C CA . LEU A 1 85 ? -7.465 37.537 28.757 1.00 92.31 85 LEU A CA 1
ATO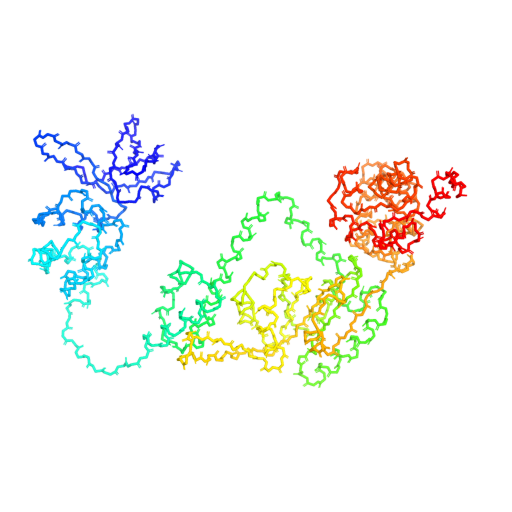M 699 C C . LEU A 1 85 ? -6.864 36.141 28.953 1.00 92.31 85 LEU A C 1
ATOM 701 O O . LEU A 1 85 ? -7.185 35.242 28.188 1.00 92.31 85 LEU A O 1
ATOM 705 N N . ALA A 1 86 ? -6.028 35.938 29.974 1.00 86.12 86 ALA A N 1
ATOM 706 C CA . ALA A 1 86 ? -5.410 34.638 30.235 1.00 86.12 86 ALA A CA 1
ATOM 707 C C . ALA A 1 86 ? -6.441 33.555 30.602 1.00 86.12 86 ALA A C 1
ATOM 709 O O . ALA A 1 86 ? -6.325 32.417 30.142 1.00 86.12 86 ALA A O 1
ATOM 710 N N . ILE A 1 87 ? -7.470 33.909 31.381 1.00 89.19 87 ILE A N 1
ATOM 711 C CA . ILE A 1 87 ? -8.599 33.018 31.690 1.00 89.19 87 ILE A CA 1
ATOM 712 C C . ILE A 1 87 ? -9.333 32.633 30.397 1.00 89.19 87 ILE A C 1
ATOM 714 O O . ILE A 1 87 ? -9.551 31.452 30.147 1.00 89.19 87 ILE A O 1
ATOM 718 N N . LEU A 1 88 ? -9.641 33.610 29.539 1.00 88.75 88 LEU A N 1
ATOM 719 C CA . LEU A 1 88 ? -10.331 33.373 28.263 1.00 88.75 88 LEU A CA 1
ATOM 720 C C . LEU A 1 88 ? -9.471 32.639 27.224 1.00 88.75 88 LEU A C 1
ATOM 722 O O . LEU A 1 88 ? -10.003 31.957 26.358 1.00 88.75 88 LEU A O 1
ATOM 726 N N . ALA A 1 89 ? -8.146 32.765 27.293 1.00 83.25 89 ALA A N 1
ATOM 727 C CA . ALA A 1 89 ? -7.231 32.062 26.398 1.00 83.25 89 ALA A CA 1
ATOM 728 C C . ALA A 1 89 ? -7.114 30.569 26.741 1.00 83.25 89 ALA A C 1
ATOM 730 O O . ALA A 1 89 ? -6.895 29.746 25.856 1.00 83.25 89 ALA A O 1
ATOM 731 N N . SER A 1 90 ? -7.248 30.223 28.025 1.00 76.31 90 SER A N 1
ATOM 732 C CA . SER A 1 90 ? -7.016 28.868 28.547 1.00 76.31 90 SER A CA 1
ATOM 733 C C . SER A 1 90 ? -8.289 28.080 28.864 1.00 76.31 90 SER A C 1
ATOM 735 O O . SER A 1 90 ? -8.212 26.864 29.035 1.00 76.31 90 SER A O 1
ATOM 737 N N . GLY A 1 91 ? -9.450 28.738 28.926 1.00 67.75 91 GLY A N 1
ATOM 738 C CA . GLY A 1 91 ? -10.744 28.111 29.186 1.00 67.75 91 GLY A CA 1
ATOM 739 C C . GLY A 1 91 ? -11.773 28.419 28.106 1.00 67.75 91 GLY A C 1
ATOM 740 O O . GLY A 1 91 ? -11.780 29.501 27.527 1.00 67.75 91 GLY A O 1
ATOM 741 N N . GLN A 1 92 ? -12.690 27.481 27.864 1.00 75.81 92 GLN A N 1
ATOM 742 C CA . GLN A 1 92 ? -13.893 27.787 27.091 1.00 75.81 92 GLN A CA 1
ATOM 743 C C . GLN A 1 92 ? -14.835 28.649 27.942 1.00 75.81 92 GLN A C 1
ATOM 745 O O . GLN A 1 92 ? -15.035 28.355 29.122 1.00 75.81 92 GLN A O 1
ATOM 750 N N . THR A 1 93 ? -15.459 29.671 27.348 1.00 79.69 93 THR A N 1
ATOM 751 C CA . THR A 1 93 ? -16.390 30.596 28.028 1.00 79.69 93 THR A CA 1
ATOM 752 C C . THR A 1 93 ? -17.410 29.861 28.903 1.00 79.69 93 THR A C 1
ATOM 754 O O . THR A 1 93 ? -17.568 30.196 30.074 1.00 79.69 93 THR A O 1
ATOM 757 N N . GLY A 1 94 ? -18.032 28.799 28.377 1.00 77.12 94 GLY A N 1
ATOM 758 C CA . GLY A 1 94 ? -19.012 27.996 29.116 1.00 77.12 94 GLY A CA 1
ATOM 759 C C . GLY A 1 94 ? -18.436 27.284 30.345 1.00 77.12 94 GLY A C 1
ATOM 760 O O . GLY A 1 94 ? -19.079 27.261 31.387 1.00 77.12 94 GLY A O 1
ATOM 761 N N . GLN A 1 95 ? -17.203 26.776 30.271 1.00 77.81 95 GLN A N 1
ATOM 762 C CA . GLN A 1 95 ? -16.552 26.099 31.401 1.00 77.81 95 GLN A CA 1
ATOM 763 C C . GLN A 1 95 ? -16.205 27.076 32.527 1.00 77.81 95 GLN A C 1
ATOM 765 O O . GLN A 1 95 ? -16.341 26.742 33.702 1.00 77.81 95 GLN A O 1
ATOM 770 N N . VAL A 1 96 ? -15.774 28.294 32.182 1.00 83.56 96 VAL A N 1
ATOM 771 C CA . VAL A 1 96 ? -15.502 29.345 33.174 1.00 83.56 96 VAL A CA 1
ATOM 772 C C . VAL A 1 96 ? -16.798 29.753 33.879 1.00 83.56 96 VAL A C 1
ATOM 774 O O . VAL A 1 96 ? -16.808 29.862 35.103 1.00 83.56 96 VAL A O 1
ATOM 777 N N . VAL A 1 97 ? -17.891 29.928 33.126 1.00 85.88 97 VAL A N 1
ATOM 778 C CA . VAL A 1 97 ? -19.219 30.238 33.684 1.00 85.88 97 VAL A CA 1
ATOM 779 C C . VAL A 1 97 ? -19.701 29.111 34.600 1.00 85.88 97 VAL A C 1
ATOM 781 O O . VAL A 1 97 ? -20.030 29.374 35.752 1.00 85.88 97 VAL A O 1
ATOM 784 N N . GLN A 1 98 ? -19.664 27.855 34.147 1.00 78.00 98 GLN A N 1
ATOM 785 C CA . GLN A 1 98 ? -20.078 26.697 34.950 1.00 78.00 98 GLN A CA 1
ATOM 786 C C . GLN A 1 98 ? -19.276 26.562 36.244 1.00 78.00 98 GLN A C 1
ATOM 788 O O . GLN A 1 98 ? -19.851 26.317 37.300 1.00 78.00 98 GLN A O 1
ATOM 793 N N . ALA A 1 99 ? -17.958 26.753 36.189 1.00 83.50 99 ALA A N 1
ATOM 794 C CA . ALA A 1 99 ? -17.120 26.671 37.379 1.00 83.50 99 ALA A CA 1
ATOM 795 C C . ALA A 1 99 ? -17.441 27.773 38.403 1.00 83.50 99 ALA A C 1
ATOM 797 O O . ALA A 1 99 ? -17.322 27.548 39.604 1.00 83.50 99 ALA A O 1
ATOM 798 N N . ILE A 1 100 ? -17.874 28.952 37.948 1.00 88.06 100 ILE A N 1
ATOM 799 C CA . ILE A 1 100 ? -18.348 30.028 38.826 1.00 88.06 100 ILE A CA 1
ATOM 800 C C . ILE A 1 100 ? -19.722 29.676 39.415 1.00 88.06 100 ILE A C 1
ATOM 802 O O . ILE A 1 100 ? -19.902 29.782 40.627 1.00 88.06 100 ILE A O 1
ATOM 806 N N . GLU A 1 101 ? -20.670 29.230 38.585 1.00 84.50 101 GLU A N 1
ATOM 807 C CA . GLU A 1 101 ? -22.040 28.918 39.018 1.00 84.50 101 GLU A CA 1
ATOM 808 C C . GLU A 1 101 ? -22.100 27.717 39.980 1.00 84.50 101 GLU A C 1
ATOM 810 O O . GLU A 1 101 ? -22.853 27.734 40.955 1.00 84.50 101 GLU A O 1
ATOM 815 N N . HIS A 1 102 ? -21.247 26.711 39.773 1.00 83.44 102 HIS A N 1
ATOM 816 C CA . HIS A 1 102 ? -21.143 25.522 40.629 1.00 83.44 102 HIS A CA 1
ATOM 817 C C . HIS A 1 102 ? -20.089 25.630 41.738 1.00 83.44 102 HIS A C 1
ATOM 819 O O . HIS A 1 102 ? -19.808 24.642 42.414 1.00 83.44 102 HIS A O 1
ATOM 825 N N . GLU A 1 103 ? -19.515 26.816 41.947 1.00 89.75 103 GLU A N 1
ATOM 826 C CA . GLU A 1 103 ? -18.516 27.070 42.991 1.00 89.75 103 GLU A CA 1
ATOM 827 C C . GLU A 1 103 ? -17.278 26.146 42.922 1.00 89.75 103 GLU A C 1
ATOM 829 O O . GLU A 1 103 ? -16.664 25.823 43.945 1.00 89.75 103 GLU A O 1
ATOM 834 N N . ASP A 1 104 ? -16.863 25.730 41.721 1.00 84.50 104 ASP A N 1
ATOM 835 C CA . ASP A 1 104 ? -15.692 24.872 41.517 1.00 84.50 104 ASP A CA 1
ATOM 836 C C . ASP A 1 104 ? -14.382 25.668 41.645 1.00 84.50 104 ASP A C 1
ATOM 838 O O . ASP A 1 104 ? -13.659 25.954 40.683 1.00 84.50 104 ASP A O 1
ATOM 842 N N . GLU A 1 105 ? -14.041 26.011 42.890 1.00 89.06 105 GLU A N 1
ATOM 843 C CA . GLU A 1 105 ? -12.799 26.707 43.236 1.00 89.06 105 GLU A CA 1
ATOM 844 C C . GLU A 1 105 ? -11.567 25.952 42.704 1.00 89.06 105 GLU A C 1
ATOM 846 O O . GLU A 1 105 ? -10.597 26.571 42.261 1.00 89.06 105 GLU A O 1
ATOM 851 N N . LYS A 1 106 ? -11.584 24.612 42.729 1.00 82.69 106 LYS A N 1
ATOM 852 C CA . LYS A 1 106 ? -10.429 23.790 42.335 1.00 82.69 106 LYS A CA 1
ATOM 853 C C . LYS A 1 106 ? -10.148 23.897 40.843 1.00 82.69 106 LYS A C 1
ATOM 855 O O . LYS A 1 106 ? -8.978 23.878 40.457 1.00 82.69 106 LYS A O 1
ATOM 860 N N . PHE A 1 107 ? -11.186 23.987 40.019 1.00 81.50 107 PHE A N 1
ATOM 861 C CA . PHE A 1 107 ? -11.043 24.211 38.588 1.00 81.50 107 PHE A CA 1
ATOM 862 C C . PHE A 1 107 ? -10.573 25.634 38.287 1.00 81.50 107 PHE A C 1
ATOM 864 O O . PHE A 1 107 ? -9.610 25.803 37.542 1.00 81.50 107 PHE A O 1
ATOM 871 N N . LEU A 1 108 ? -11.164 26.644 38.934 1.00 85.75 108 LEU A N 1
ATOM 872 C CA . LEU A 1 108 ? -10.810 28.050 38.707 1.00 85.75 108 LEU A CA 1
ATOM 873 C C . LEU A 1 108 ? -9.337 28.356 39.018 1.00 85.75 108 LEU A C 1
ATOM 875 O O . LEU A 1 108 ? -8.703 29.126 38.302 1.00 85.75 108 LEU A O 1
ATOM 879 N N . VAL A 1 109 ? -8.759 27.715 40.040 1.00 89.25 109 VAL A N 1
ATOM 880 C CA . VAL A 1 109 ? -7.338 27.882 40.408 1.00 89.25 109 VAL A CA 1
ATOM 881 C C . VAL A 1 109 ? -6.371 27.340 39.343 1.00 89.25 109 VAL A C 1
ATOM 883 O O . VAL A 1 109 ? -5.185 27.664 39.364 1.00 89.25 109 VAL A O 1
ATOM 886 N N . LYS A 1 110 ? -6.843 26.532 38.384 1.00 85.19 110 LYS A N 1
ATOM 887 C CA . LYS A 1 110 ? -6.006 26.055 37.272 1.00 85.19 110 LYS A CA 1
ATOM 888 C C . LYS A 1 110 ? -5.706 27.158 36.254 1.00 85.19 110 LYS A C 1
ATOM 890 O O . LYS A 1 110 ? -4.754 27.014 35.488 1.00 85.19 110 LYS A O 1
ATOM 895 N N . PHE A 1 111 ? -6.489 28.240 36.233 1.00 84.88 111 PHE A N 1
ATOM 896 C CA . PHE A 1 111 ? -6.288 29.321 35.277 1.00 84.88 111 PHE A CA 1
ATOM 897 C C . PHE A 1 111 ? -5.066 30.186 35.636 1.00 84.88 111 PHE A C 1
ATOM 899 O O . PHE A 1 111 ? -4.877 30.547 36.804 1.00 84.88 111 PHE A O 1
ATOM 906 N N . PRO A 1 112 ? -4.230 30.564 34.649 1.00 75.31 112 PRO A N 1
ATOM 907 C CA . PRO A 1 112 ? -3.047 31.380 34.896 1.00 75.31 112 PRO A CA 1
ATOM 908 C C . PRO A 1 112 ? -3.393 32.708 35.585 1.00 75.31 112 PRO A C 1
ATOM 910 O O . PRO A 1 112 ? -4.221 33.478 35.106 1.00 75.31 112 PRO A O 1
ATOM 913 N N . GLY A 1 113 ? -2.743 32.988 36.718 1.00 78.25 113 GLY A N 1
ATOM 914 C CA . GLY A 1 113 ? -2.980 34.206 37.505 1.00 78.25 113 GLY A CA 1
ATOM 915 C C . GLY A 1 113 ? -4.165 34.134 38.478 1.00 78.25 113 GLY A C 1
ATOM 916 O O . GLY A 1 113 ? -4.385 35.093 39.220 1.00 78.25 113 GLY A O 1
ATOM 917 N N . VAL A 1 114 ? -4.888 33.009 38.542 1.00 87.06 114 VAL A N 1
ATOM 918 C CA . VAL A 1 114 ? -5.998 32.800 39.483 1.00 87.06 114 VAL A CA 1
ATOM 919 C C . VAL A 1 114 ? -5.525 31.993 40.694 1.00 87.06 114 VAL A C 1
ATOM 921 O O . VAL A 1 114 ? -5.398 30.774 40.664 1.00 87.06 114 VAL A O 1
ATOM 924 N N . GLY A 1 115 ? -5.262 32.680 41.807 1.00 86.94 115 GLY A N 1
ATOM 925 C CA . GLY A 1 115 ? -5.021 32.027 43.098 1.00 86.94 115 GLY A CA 1
ATOM 926 C C . GLY A 1 115 ? -6.325 31.674 43.822 1.00 86.94 115 GLY A C 1
ATOM 927 O O . GLY A 1 115 ? -7.386 32.185 43.477 1.00 86.94 115 GLY A O 1
ATOM 928 N N . LYS A 1 116 ? -6.250 30.884 44.905 1.00 88.44 116 LYS A N 1
ATOM 929 C CA . LYS A 1 116 ? -7.426 30.506 45.727 1.00 88.44 116 LYS A CA 1
ATOM 930 C C . LYS A 1 116 ? -8.285 31.700 46.156 1.00 88.44 116 LYS A C 1
ATOM 932 O O . LYS A 1 116 ? -9.507 31.636 46.121 1.00 88.44 116 LYS A O 1
ATOM 937 N N . LYS A 1 117 ? -7.644 32.811 46.544 1.00 90.44 117 LYS A N 1
ATOM 938 C CA . LYS A 1 117 ? -8.346 34.045 46.933 1.0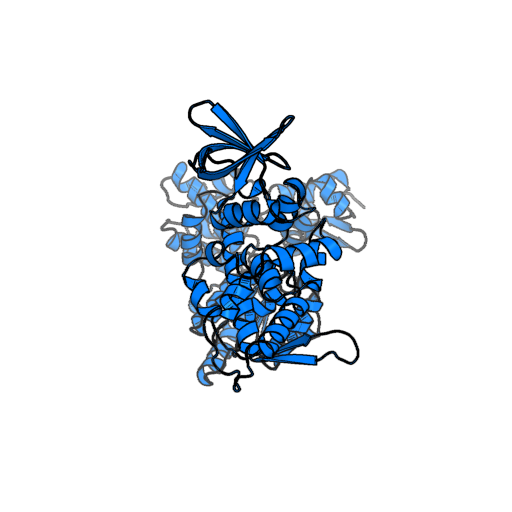0 90.44 117 LYS A CA 1
ATOM 939 C C . LYS A 1 117 ? -9.123 34.643 45.756 1.00 90.44 117 LYS A C 1
ATOM 941 O O . LYS A 1 117 ? -10.282 34.996 45.924 1.00 90.44 117 LYS A O 1
ATOM 946 N N . THR A 1 118 ? -8.497 34.720 44.584 1.00 90.50 118 THR A N 1
ATOM 947 C CA . THR A 1 118 ? -9.117 35.239 43.360 1.00 90.50 118 THR A CA 1
ATOM 948 C C . THR A 1 118 ? -10.246 34.327 42.884 1.00 90.50 118 THR A C 1
ATOM 950 O O . THR A 1 118 ? -11.316 34.829 42.584 1.00 90.50 118 THR A O 1
ATOM 953 N N . ALA A 1 119 ? -10.063 33.003 42.905 1.00 90.56 119 ALA A N 1
ATOM 954 C CA . ALA A 1 119 ? -11.100 32.031 42.546 1.00 90.56 119 ALA A CA 1
ATOM 955 C C . ALA A 1 119 ? -12.358 32.170 43.420 1.00 90.56 119 ALA A C 1
ATOM 957 O O . ALA A 1 119 ? -13.469 32.249 42.904 1.00 90.56 119 ALA A O 1
ATOM 958 N N . ARG A 1 120 ? -12.189 32.289 44.745 1.00 92.06 120 ARG A N 1
ATOM 959 C CA . ARG A 1 120 ? -13.308 32.560 45.666 1.00 92.06 120 ARG A CA 1
ATOM 960 C C . ARG A 1 120 ? -13.983 33.894 45.385 1.00 92.06 120 ARG A C 1
ATOM 962 O O . ARG A 1 120 ? -15.202 33.979 45.449 1.00 92.06 120 ARG A O 1
ATOM 969 N N . GLN A 1 121 ? -13.194 34.921 45.073 1.00 90.94 121 GLN A N 1
ATOM 970 C CA . GLN A 1 121 ? -13.719 36.241 44.739 1.00 90.94 121 GLN A CA 1
ATOM 971 C C . GLN A 1 121 ? -14.512 36.213 43.424 1.00 90.94 121 GLN A C 1
ATOM 973 O O . GLN A 1 121 ? -15.568 36.825 43.353 1.00 90.94 121 GLN A O 1
ATOM 978 N N . MET A 1 122 ? -14.064 35.451 42.419 1.00 92.50 122 MET A N 1
ATOM 979 C CA . MET A 1 122 ? -14.805 35.235 41.169 1.00 92.50 122 MET A CA 1
ATOM 980 C C . MET A 1 122 ? -16.166 34.595 41.431 1.00 92.50 122 MET A C 1
ATOM 982 O O . MET A 1 122 ? -17.169 35.094 40.934 1.00 92.50 122 MET A O 1
ATOM 986 N N . ILE A 1 123 ? -16.201 33.526 42.234 1.00 92.06 123 ILE A N 1
ATOM 987 C CA . ILE A 1 123 ? -17.450 32.856 42.619 1.00 92.06 123 ILE A CA 1
ATOM 988 C C . ILE A 1 123 ? -18.373 33.846 43.334 1.00 92.06 123 ILE A C 1
ATOM 990 O O . ILE A 1 123 ? -19.518 34.028 42.934 1.00 92.06 123 ILE A O 1
ATOM 994 N N . LEU A 1 124 ? -17.862 34.542 44.349 1.00 91.31 124 LEU A N 1
ATOM 995 C CA . LEU A 1 124 ? -18.655 35.461 45.162 1.00 91.31 124 LEU A CA 1
ATOM 996 C C . LEU A 1 124 ? -19.202 36.658 44.366 1.00 91.31 124 LEU A C 1
ATOM 998 O O . LEU A 1 124 ? -20.345 37.063 44.571 1.00 91.31 124 LEU A O 1
ATOM 1002 N N . ASP A 1 125 ? -18.407 37.226 43.459 1.00 91.44 125 ASP A N 1
ATOM 1003 C CA . ASP A 1 125 ? -18.790 38.428 42.718 1.00 91.44 125 ASP A CA 1
ATOM 1004 C C . ASP A 1 125 ? -19.694 38.125 41.519 1.00 91.44 125 ASP A C 1
ATOM 1006 O O . ASP A 1 125 ? -20.532 38.970 41.178 1.00 91.44 125 ASP A O 1
ATOM 1010 N N . LEU A 1 126 ? -19.531 36.959 40.880 1.00 92.50 126 LEU A N 1
ATOM 1011 C CA . LEU A 1 126 ? -20.127 36.657 39.573 1.00 92.50 126 LEU A CA 1
ATOM 1012 C C . LEU A 1 126 ? -21.209 35.573 39.579 1.00 92.50 126 LEU A C 1
ATOM 1014 O O . LEU A 1 126 ? -22.003 35.561 38.639 1.00 92.50 126 LEU A O 1
ATOM 1018 N N . LYS A 1 127 ? -21.286 34.705 40.596 1.00 89.19 127 LYS A N 1
ATOM 1019 C CA . LYS A 1 127 ? -22.328 33.668 40.672 1.00 89.19 127 LYS A CA 1
ATOM 1020 C C . LYS A 1 127 ? -23.729 34.282 40.568 1.00 89.19 127 LYS A C 1
ATOM 1022 O O . LYS A 1 127 ? -24.026 35.281 41.229 1.00 89.19 127 LYS A O 1
ATOM 1027 N N . GLY A 1 128 ? -24.579 33.701 39.723 1.00 82.25 128 GLY A N 1
ATOM 1028 C CA . GLY A 1 128 ? -25.932 34.179 39.441 1.00 82.25 128 GLY A CA 1
ATOM 1029 C C . GLY A 1 128 ? -26.000 35.458 38.597 1.00 82.25 128 GLY A C 1
ATOM 1030 O O . GLY A 1 128 ? -27.081 36.020 38.433 1.00 82.25 128 GLY A O 1
ATOM 1031 N N . LYS A 1 129 ? -24.872 35.958 38.067 1.00 85.81 129 LYS A N 1
ATOM 1032 C CA . LYS A 1 129 ? -24.800 37.194 37.254 1.00 85.81 129 LYS A CA 1
ATOM 1033 C C . LYS A 1 129 ? -24.276 36.963 35.834 1.00 85.81 129 LYS A C 1
ATOM 1035 O O . LYS A 1 129 ? -23.951 37.941 35.147 1.00 85.81 129 LYS A O 1
ATOM 1040 N N . LEU A 1 130 ? -24.166 35.700 35.416 1.00 86.44 130 LEU A N 1
ATOM 1041 C CA . LEU A 1 130 ? -23.599 35.280 34.130 1.00 86.44 130 LEU A CA 1
ATOM 1042 C C . LEU A 1 130 ? -24.639 34.700 33.156 1.00 86.44 130 LEU A C 1
ATOM 1044 O O . LEU A 1 130 ? -24.261 34.188 32.107 1.00 86.44 130 LEU A O 1
ATOM 1048 N N . ALA A 1 131 ? -25.936 34.815 33.457 1.00 75.88 131 ALA A N 1
ATOM 1049 C CA . ALA A 1 131 ? -27.008 34.325 32.584 1.00 75.88 131 ALA A CA 1
ATOM 1050 C C . ALA A 1 131 ? -26.975 34.949 31.173 1.00 75.88 131 ALA A C 1
ATOM 1052 O O . ALA A 1 131 ? -27.332 34.299 30.203 1.00 75.88 131 ALA A O 1
ATOM 1053 N N . ASP A 1 132 ? -26.485 36.187 31.044 1.00 76.75 132 ASP A N 1
ATOM 1054 C CA . ASP A 1 132 ? -26.330 36.912 29.776 1.00 76.75 132 ASP A CA 1
ATOM 1055 C C . ASP A 1 132 ? -25.071 36.523 28.977 1.00 76.75 132 ASP A C 1
ATOM 1057 O O . ASP A 1 132 ? -24.861 37.018 27.871 1.00 76.75 132 ASP A O 1
ATOM 1061 N N . VAL A 1 133 ? -24.210 35.670 29.539 1.00 78.38 133 VAL A N 1
ATOM 1062 C CA . VAL A 1 133 ? -22.929 35.248 28.948 1.00 78.38 133 VAL A CA 1
ATOM 1063 C C . VAL A 1 133 ? -23.067 33.938 28.159 1.00 78.38 133 VAL A C 1
ATOM 1065 O O . VAL A 1 133 ? -22.174 33.597 27.385 1.00 78.38 133 VAL A O 1
ATOM 1068 N N . VAL A 1 134 ? -24.177 33.212 28.311 1.00 66.44 134 VAL A N 1
ATOM 1069 C CA . VAL A 1 134 ? -24.446 31.942 27.620 1.00 66.44 134 VAL A CA 1
ATOM 1070 C C . VAL A 1 134 ? -25.686 32.115 26.724 1.00 66.44 134 VAL A C 1
ATOM 1072 O O . VAL A 1 134 ? -26.631 32.769 27.157 1.00 66.44 134 VAL A O 1
ATOM 1075 N N . PRO A 1 135 ? -25.716 31.596 25.478 1.00 52.25 135 PRO A N 1
ATOM 1076 C CA . PRO A 1 135 ? -26.887 31.731 24.603 1.00 52.25 135 PRO A CA 1
ATOM 1077 C C . PRO A 1 135 ? -28.154 31.103 25.207 1.00 52.25 135 PRO A C 1
ATOM 1079 O O . PRO A 1 135 ? -28.048 30.107 25.918 1.00 52.25 135 PRO A O 1
ATOM 1082 N N . ASP A 1 136 ? -29.341 31.609 24.839 1.00 37.94 136 ASP A N 1
ATOM 1083 C CA . ASP A 1 136 ? -30.662 31.152 25.328 1.00 37.94 136 ASP A CA 1
ATOM 1084 C C . ASP A 1 136 ? -30.856 29.619 25.294 1.00 37.94 136 ASP A C 1
ATOM 1086 O O . ASP A 1 136 ? -31.538 29.064 26.148 1.00 37.94 136 ASP A O 1
ATOM 1090 N N . ALA A 1 137 ? -30.179 28.906 24.385 1.00 40.62 137 ALA A N 1
ATOM 1091 C CA . ALA A 1 137 ? -30.186 27.439 24.304 1.00 40.62 137 ALA A CA 1
ATOM 1092 C C . ALA A 1 137 ? -29.575 26.707 25.525 1.00 40.62 137 ALA A C 1
ATOM 1094 O O . ALA A 1 137 ? -29.684 25.489 25.620 1.00 40.62 137 ALA A O 1
ATOM 1095 N N . PHE A 1 138 ? -28.912 27.422 26.438 1.00 43.47 138 PHE A N 1
ATOM 1096 C CA . PHE A 1 138 ? -28.338 26.891 27.681 1.00 43.47 138 PHE A CA 1
ATOM 1097 C C . PHE A 1 138 ? -29.057 27.389 28.942 1.00 43.47 138 PHE A C 1
ATOM 1099 O O . PHE A 1 138 ? -28.723 26.938 30.035 1.00 43.47 138 PHE A O 1
ATOM 1106 N N . VAL A 1 139 ? -30.023 28.305 28.818 1.00 40.12 139 VAL A N 1
ATOM 1107 C CA . VAL A 1 139 ? -30.746 28.875 29.968 1.00 40.12 139 VAL A CA 1
ATOM 1108 C C . VAL A 1 139 ? -31.676 27.828 30.603 1.00 40.12 139 VAL A C 1
ATOM 1110 O O . VAL A 1 139 ? -31.780 27.786 31.827 1.00 40.12 139 VAL A O 1
ATOM 1113 N N . ASP A 1 140 ? -32.198 26.886 29.809 1.00 38.34 140 ASP A N 1
ATOM 1114 C CA . ASP A 1 140 ? -33.026 25.759 30.280 1.00 38.34 140 ASP A CA 1
ATOM 1115 C C . ASP A 1 140 ? -32.279 24.764 31.198 1.00 38.34 140 ASP A C 1
ATOM 1117 O O . ASP A 1 140 ? -32.905 23.956 31.874 1.00 38.34 140 ASP A O 1
ATOM 1121 N N . LEU A 1 141 ? -30.941 24.814 31.274 1.00 39.25 141 LEU A N 1
ATOM 1122 C CA . LEU A 1 141 ? -30.149 23.984 32.200 1.00 39.25 141 LEU A CA 1
ATOM 1123 C C . LEU A 1 141 ? -30.036 24.582 33.613 1.00 39.25 141 LEU A C 1
ATOM 1125 O O . LEU A 1 141 ? -29.579 23.895 34.527 1.00 39.25 141 LEU A O 1
ATOM 1129 N N . PHE A 1 142 ? -30.410 25.852 33.799 1.00 39.66 142 PHE A N 1
ATOM 1130 C CA . PHE A 1 142 ? -30.264 26.567 35.074 1.00 39.66 142 PHE A CA 1
ATOM 1131 C C . PHE A 1 142 ? -31.588 26.799 35.810 1.00 39.66 142 PHE A C 1
ATOM 1133 O O . PHE A 1 142 ? -31.572 27.199 36.975 1.00 39.66 142 PHE A O 1
ATOM 1140 N N . SER A 1 143 ? -32.721 26.523 35.165 1.00 35.75 143 SER A N 1
ATOM 1141 C CA . SER A 1 143 ? -34.054 26.616 35.754 1.00 35.75 143 SER A CA 1
ATOM 1142 C C . SER A 1 143 ? -34.835 25.339 35.476 1.00 35.75 143 SER A C 1
ATOM 1144 O O . SER A 1 143 ? -35.566 25.255 34.500 1.00 35.75 143 SER A O 1
ATOM 1146 N N . ASP A 1 144 ? -34.627 24.318 36.294 1.00 31.08 144 ASP A N 1
ATOM 1147 C CA . ASP A 1 144 ? -35.702 23.797 37.135 1.00 31.08 144 ASP A CA 1
ATOM 1148 C C . ASP A 1 144 ? -35.241 22.555 37.900 1.00 31.08 144 ASP A C 1
ATOM 1150 O O . ASP A 1 144 ? -34.472 21.710 37.437 1.00 31.08 144 ASP A O 1
ATOM 1154 N N . GLU A 1 145 ? -35.708 22.502 39.141 1.00 33.25 145 GLU A N 1
ATOM 1155 C CA . GLU A 1 145 ? -35.589 21.395 40.073 1.00 33.25 145 GLU A CA 1
ATOM 1156 C C . GLU A 1 145 ? -36.316 20.153 39.529 1.00 33.25 145 GLU A C 1
ATOM 1158 O O . GLU A 1 145 ? -37.423 19.838 39.956 1.00 33.25 145 GLU A O 1
ATOM 1163 N N . GLU A 1 146 ? -35.698 19.387 38.632 1.00 27.30 146 GLU A N 1
ATOM 1164 C CA . GLU A 1 146 ? -36.192 18.051 38.285 1.00 27.30 146 GLU A CA 1
ATOM 1165 C C . GLU A 1 146 ? -35.152 16.971 38.596 1.00 27.30 146 GLU A C 1
ATOM 1167 O O . GLU A 1 146 ? -34.211 16.698 37.859 1.00 27.30 146 GLU A O 1
ATOM 1172 N N . ARG A 1 147 ? -35.354 16.391 39.786 1.00 28.78 147 ARG A N 1
ATOM 1173 C CA . ARG A 1 147 ? -35.075 15.004 40.191 1.00 28.78 147 ARG A CA 1
ATOM 1174 C C . ARG A 1 147 ? -34.024 14.263 39.357 1.00 28.78 147 ARG A C 1
ATOM 1176 O O . ARG A 1 147 ? -34.324 13.634 38.346 1.00 28.78 147 ARG A O 1
ATOM 1183 N N . PHE A 1 148 ? -32.820 14.200 39.921 1.00 28.42 148 PHE A N 1
ATOM 1184 C CA . PHE A 1 148 ? -31.887 13.095 39.715 1.00 28.42 148 PHE A CA 1
ATOM 1185 C C . PHE A 1 148 ? -32.541 11.776 40.167 1.00 28.42 148 PHE A C 1
ATOM 1187 O O . PHE A 1 148 ? -32.353 11.346 41.301 1.00 28.42 148 PHE A O 1
ATOM 1194 N N . ASP A 1 149 ? -33.297 11.138 39.276 1.00 25.78 149 ASP A N 1
ATOM 1195 C CA . ASP A 1 149 ? -33.597 9.710 39.345 1.00 25.78 149 ASP A CA 1
ATOM 1196 C C . ASP A 1 149 ? -32.976 9.010 38.123 1.00 25.78 149 ASP A C 1
ATOM 1198 O O . ASP A 1 149 ? -33.300 9.279 36.970 1.00 25.78 149 ASP A O 1
ATOM 1202 N N . GLU A 1 150 ? -32.010 8.141 38.422 1.00 30.14 150 GLU A N 1
ATOM 1203 C CA . GLU A 1 150 ? -31.602 6.944 37.677 1.00 30.14 150 GLU A CA 1
ATOM 1204 C C . GLU A 1 150 ? -31.661 6.951 36.131 1.00 30.14 150 GLU A C 1
ATOM 1206 O O . GLU A 1 150 ? -32.533 6.332 35.527 1.00 30.14 150 GLU A O 1
ATOM 1211 N N . LYS A 1 151 ? -30.599 7.452 35.478 1.00 28.83 151 LYS A N 1
ATOM 1212 C CA . LYS A 1 151 ? -30.025 6.820 34.266 1.00 28.83 151 LYS A CA 1
ATOM 1213 C C . LYS A 1 151 ? -28.491 6.892 34.282 1.00 28.83 151 LYS A C 1
ATOM 1215 O O . LYS A 1 151 ? -27.887 7.874 33.866 1.00 28.83 151 LYS A O 1
ATOM 1220 N N . LYS A 1 152 ? -27.854 5.826 34.779 1.00 34.22 152 LYS A N 1
ATOM 1221 C CA . LYS A 1 152 ? -26.429 5.510 34.562 1.00 34.22 152 LYS A CA 1
ATOM 1222 C C . LYS A 1 152 ? -26.260 4.979 33.131 1.00 34.22 152 LYS A C 1
ATOM 1224 O O . LYS A 1 152 ? -26.940 4.014 32.798 1.00 34.22 152 LYS A O 1
ATOM 1229 N N . GLY A 1 153 ? -25.363 5.565 32.334 1.00 37.25 153 GLY A N 1
ATOM 1230 C CA . GLY A 1 153 ? -24.944 4.977 31.047 1.00 37.25 153 GLY A CA 1
ATOM 1231 C C . GLY A 1 153 ? -24.284 5.900 30.010 1.00 37.25 153 GLY A C 1
ATOM 1232 O O . GLY A 1 153 ? -24.351 5.587 28.829 1.00 37.25 153 GLY A O 1
ATOM 1233 N N . SER A 1 154 ? -23.730 7.072 30.369 1.00 47.62 154 SER A N 1
ATOM 1234 C CA . SER A 1 154 ? -23.044 7.920 29.364 1.00 47.62 154 SER A CA 1
ATOM 1235 C C . SER A 1 154 ? -21.673 8.488 29.753 1.00 47.62 154 SER A C 1
ATOM 1237 O O . SER A 1 154 ? -21.028 9.103 28.911 1.00 47.62 154 SER A O 1
ATOM 1239 N N . SER A 1 155 ? -21.176 8.268 30.981 1.00 66.19 155 SER A N 1
ATOM 1240 C CA . SER A 1 155 ? -19.824 8.716 31.382 1.00 66.19 155 SER A CA 1
ATOM 1241 C C . SER A 1 155 ? -18.806 7.577 31.408 1.00 66.19 155 SER A C 1
ATOM 1243 O O . SER A 1 155 ? -17.725 7.739 30.859 1.00 66.19 155 SER A O 1
ATOM 1245 N N . ALA A 1 156 ? -19.139 6.412 31.974 1.00 78.81 156 ALA A N 1
ATOM 1246 C CA . ALA A 1 156 ? -18.158 5.339 32.150 1.00 78.81 156 ALA A CA 1
ATOM 1247 C C . ALA A 1 156 ? -17.772 4.656 30.827 1.00 78.81 156 ALA A C 1
ATOM 1249 O O . ALA A 1 156 ? -16.586 4.415 30.604 1.00 78.81 156 ALA A O 1
ATOM 1250 N N . GLU A 1 157 ? -18.745 4.373 29.948 1.00 85.19 157 GLU A N 1
ATOM 1251 C CA . GLU A 1 157 ? -18.471 3.776 28.633 1.00 85.19 157 GLU A CA 1
ATOM 1252 C C . GLU A 1 157 ? -17.669 4.724 27.735 1.00 85.19 157 GLU A C 1
ATOM 1254 O O . GLU A 1 157 ? -16.738 4.303 27.048 1.00 85.19 157 GLU A O 1
ATOM 1259 N N . LEU A 1 158 ? -18.010 6.017 27.762 1.00 85.25 158 LEU A N 1
ATOM 1260 C CA . LEU A 1 158 ? -17.300 7.031 26.991 1.00 85.25 158 LEU A CA 1
ATOM 1261 C C . LEU A 1 158 ? -15.867 7.192 27.503 1.00 85.25 158 LEU A C 1
ATOM 1263 O O . LEU A 1 158 ? -14.939 7.136 26.704 1.00 85.25 158 LEU A O 1
ATOM 1267 N N . ASP A 1 159 ? -15.666 7.335 28.815 1.00 83.81 159 ASP A N 1
ATOM 1268 C CA . ASP A 1 159 ? -14.330 7.465 29.405 1.00 83.81 159 ASP A CA 1
ATOM 1269 C C . ASP A 1 159 ? -13.445 6.256 29.062 1.00 83.81 159 ASP A C 1
ATOM 1271 O O . ASP A 1 159 ? -12.297 6.425 28.647 1.00 83.81 159 ASP A O 1
ATOM 1275 N N . GLU A 1 160 ? -13.993 5.039 29.141 1.00 86.69 160 GLU A N 1
ATOM 1276 C CA . GLU A 1 160 ? -13.302 3.820 28.714 1.00 86.69 160 GLU A CA 1
ATOM 1277 C C . GLU A 1 160 ? -12.953 3.842 27.219 1.00 86.69 160 GLU A C 1
ATOM 1279 O O . GLU A 1 160 ? -11.827 3.508 26.844 1.00 86.69 160 GLU A O 1
ATOM 1284 N N . ALA A 1 161 ? -13.872 4.281 26.358 1.00 89.06 161 ALA A N 1
ATOM 1285 C CA . ALA A 1 161 ? -13.618 4.398 24.926 1.00 89.06 161 ALA A CA 1
ATOM 1286 C C . ALA A 1 161 ? -12.503 5.413 24.619 1.00 89.06 161 ALA A C 1
ATOM 1288 O O . ALA A 1 161 ? -11.640 5.158 23.776 1.00 89.06 161 ALA A O 1
ATOM 1289 N N . LEU A 1 162 ? -12.463 6.545 25.328 1.00 89.56 162 LEU A N 1
ATOM 1290 C CA . LEU A 1 162 ? -11.401 7.544 25.177 1.00 89.56 162 LEU A CA 1
ATOM 1291 C C . LEU A 1 162 ? -10.044 7.003 25.649 1.00 89.56 162 LEU A C 1
ATOM 1293 O O . LEU A 1 162 ? -9.020 7.270 25.016 1.00 89.56 162 LEU A O 1
ATOM 1297 N N . GLU A 1 163 ? -10.008 6.212 26.725 1.00 88.50 163 GLU A N 1
ATOM 1298 C CA . GLU A 1 163 ? -8.792 5.506 27.139 1.00 88.50 163 GLU A CA 1
ATOM 1299 C C . GLU A 1 163 ? -8.334 4.477 26.093 1.00 88.50 163 GLU A C 1
ATOM 1301 O O . GLU A 1 163 ? -7.135 4.391 25.816 1.00 88.50 163 GLU A O 1
ATOM 1306 N N . ALA A 1 164 ? -9.265 3.751 25.467 1.00 89.56 164 ALA A N 1
ATOM 1307 C CA . ALA A 1 164 ? -8.967 2.812 24.386 1.00 89.56 164 ALA A CA 1
ATOM 1308 C C . ALA A 1 164 ? -8.324 3.512 23.179 1.00 89.56 164 ALA A C 1
ATOM 1310 O O . ALA A 1 164 ? -7.307 3.052 22.663 1.00 89.56 164 ALA A O 1
ATOM 1311 N N . LEU A 1 165 ? -8.851 4.671 22.762 1.00 89.75 165 LEU A N 1
ATOM 1312 C CA . LEU A 1 165 ? -8.266 5.467 21.675 1.00 89.75 165 LEU A CA 1
ATOM 1313 C C . LEU A 1 165 ? -6.839 5.930 22.007 1.00 89.75 165 LEU A C 1
ATOM 1315 O O . LEU A 1 165 ? -5.952 5.885 21.153 1.00 89.75 165 LEU A O 1
ATOM 1319 N N . ARG A 1 166 ? -6.581 6.325 23.258 1.00 89.25 166 ARG A N 1
ATOM 1320 C CA . ARG A 1 166 ? -5.222 6.672 23.707 1.00 89.25 166 ARG A CA 1
ATOM 1321 C C . ARG A 1 166 ? -4.292 5.456 23.679 1.00 89.25 166 ARG A C 1
ATOM 1323 O O . ARG A 1 166 ? -3.145 5.588 23.258 1.00 89.25 166 ARG A O 1
ATOM 1330 N N . ALA A 1 167 ? -4.774 4.278 24.083 1.00 86.94 167 ALA A N 1
ATOM 1331 C CA . ALA A 1 167 ? -4.013 3.027 24.012 1.00 86.94 167 ALA A CA 1
ATOM 1332 C C . ALA A 1 167 ? -3.684 2.621 22.564 1.00 86.94 167 ALA A C 1
ATOM 1334 O O . ALA A 1 167 ? -2.590 2.133 22.289 1.00 86.94 167 ALA A O 1
ATOM 1335 N N . LEU A 1 168 ? -4.586 2.918 21.626 1.00 88.25 168 LEU A N 1
ATOM 1336 C CA . LEU A 1 168 ? -4.377 2.770 20.185 1.00 88.25 168 LEU A CA 1
ATOM 1337 C C . LEU A 1 168 ? -3.391 3.799 19.589 1.00 88.25 168 LEU A C 1
ATOM 1339 O O . LEU A 1 168 ? -3.028 3.708 18.415 1.00 88.25 168 LEU A O 1
ATOM 1343 N N . GLY A 1 169 ? -2.914 4.758 20.387 1.00 87.00 169 GLY A N 1
ATOM 1344 C CA . GLY A 1 169 ? -1.881 5.716 19.998 1.00 87.00 169 GLY A CA 1
ATOM 1345 C C . GLY A 1 169 ? -2.406 7.047 19.458 1.00 87.00 169 GLY A C 1
ATOM 1346 O O . GLY A 1 169 ? -1.628 7.795 18.862 1.00 87.00 169 GLY A O 1
ATOM 1347 N N . TYR A 1 170 ? -3.691 7.367 19.647 1.00 87.38 170 TYR A N 1
ATOM 1348 C CA . TYR A 1 170 ? -4.223 8.694 19.322 1.00 87.38 170 TYR A CA 1
ATOM 1349 C C . TYR A 1 170 ? -3.813 9.736 20.368 1.00 87.38 170 TYR A C 1
ATOM 1351 O O . TYR A 1 170 ? -3.875 9.494 21.576 1.00 87.38 170 TYR A O 1
ATOM 1359 N N . ALA A 1 171 ? -3.399 10.917 19.905 1.00 86.69 171 ALA A N 1
ATOM 1360 C CA . ALA A 1 171 ? -3.030 12.024 20.777 1.00 86.69 171 ALA A CA 1
ATOM 1361 C C . ALA A 1 171 ? -4.271 12.706 21.374 1.00 86.69 171 ALA A C 1
ATOM 1363 O O . ALA A 1 171 ? -5.341 12.736 20.768 1.00 86.69 171 ALA A O 1
ATOM 1364 N N . GLU A 1 172 ? -4.106 13.364 22.525 1.00 81.38 172 GLU A N 1
ATOM 1365 C CA . GLU A 1 172 ? -5.215 14.005 23.249 1.00 81.38 172 GLU A CA 1
ATOM 1366 C C . GLU A 1 172 ? -5.992 15.020 22.399 1.00 81.38 172 GLU A C 1
ATOM 1368 O O . GLU A 1 172 ? -7.212 15.133 22.507 1.00 81.38 172 GLU A O 1
ATOM 1373 N N . ARG A 1 173 ? -5.296 15.736 21.508 1.00 80.81 173 ARG A N 1
ATOM 1374 C CA . ARG A 1 173 ? -5.919 16.685 20.572 1.00 80.81 173 ARG A CA 1
ATOM 1375 C C . ARG A 1 173 ? -6.830 15.994 19.556 1.00 80.81 173 ARG A C 1
ATOM 1377 O O . ARG A 1 173 ? -7.873 16.541 19.220 1.00 80.81 173 ARG A O 1
ATOM 1384 N N . GLU A 1 174 ? -6.440 14.817 19.070 1.00 82.69 174 GLU A N 1
ATOM 1385 C CA . GLU A 1 174 ? -7.221 14.036 18.104 1.00 82.69 174 GLU A CA 1
ATOM 1386 C C . GLU A 1 174 ? -8.466 13.452 18.771 1.00 82.69 174 GLU A C 1
ATOM 1388 O O . GLU A 1 174 ? -9.567 13.576 18.240 1.00 82.69 174 GLU A O 1
ATOM 1393 N N . VAL A 1 175 ? -8.297 12.898 19.975 1.00 83.56 175 VAL A N 1
ATOM 1394 C CA . VAL A 1 175 ? -9.392 12.354 20.786 1.00 83.56 175 VAL A CA 1
ATOM 1395 C C . VAL A 1 175 ? -10.391 13.459 21.134 1.00 83.56 175 VAL A C 1
ATOM 1397 O O . VAL A 1 175 ? -11.582 13.326 20.867 1.00 83.56 175 VAL A O 1
ATOM 1400 N N . SER A 1 176 ? -9.911 14.607 21.620 1.00 78.62 176 SER A N 1
ATOM 1401 C CA . SER A 1 176 ? -10.768 15.744 21.991 1.00 78.62 176 SER A CA 1
ATOM 1402 C C . SER A 1 176 ? -11.585 16.295 20.817 1.00 78.62 176 SER A C 1
ATOM 1404 O O . SER A 1 176 ? -12.660 16.849 21.029 1.00 78.62 176 SER A O 1
ATOM 1406 N N . ARG A 1 177 ? -11.098 16.140 19.577 1.00 84.31 177 ARG A N 1
ATOM 1407 C CA . ARG A 1 177 ? -11.790 16.602 18.365 1.00 84.31 177 ARG A CA 1
ATOM 1408 C C . ARG A 1 177 ? -13.073 15.818 18.086 1.00 84.31 177 ARG A C 1
ATOM 1410 O O . ARG A 1 177 ? -14.006 16.393 17.537 1.00 84.31 177 ARG A O 1
ATOM 1417 N N . VAL A 1 178 ? -13.122 14.531 18.436 1.00 84.12 178 VAL A N 1
ATOM 1418 C CA . VAL A 1 178 ? -14.279 13.664 18.146 1.00 84.12 178 VAL A CA 1
ATOM 1419 C C . VAL A 1 178 ? -15.277 13.575 19.300 1.00 84.12 178 VAL A C 1
ATOM 1421 O O . VAL A 1 178 ? -16.444 13.280 19.063 1.00 84.12 178 VAL A O 1
ATOM 1424 N N . VAL A 1 179 ? -14.865 13.909 20.529 1.00 82.56 179 VAL A N 1
ATOM 1425 C CA . VAL A 1 179 ? -15.722 13.891 21.733 1.00 82.56 179 VAL A CA 1
ATOM 1426 C C . VAL A 1 179 ? -17.071 14.610 21.552 1.00 82.56 179 VAL A C 1
ATOM 1428 O O . VAL A 1 179 ? -18.082 14.020 21.935 1.00 82.56 179 VAL A O 1
ATOM 1431 N N . PRO A 1 180 ? -17.160 15.815 20.945 1.00 80.31 180 PRO A N 1
ATOM 1432 C CA . PRO A 1 180 ? -18.447 16.496 20.773 1.00 80.31 180 PRO A CA 1
ATOM 1433 C C . PRO A 1 180 ? -19.462 15.701 19.944 1.00 80.31 180 PRO A C 1
ATOM 1435 O O . PRO A 1 180 ? -20.656 15.765 20.214 1.00 80.31 180 PRO A O 1
ATOM 1438 N N . GLU A 1 181 ? -18.997 14.943 18.949 1.00 81.00 181 GLU A N 1
ATOM 1439 C CA . GLU A 1 181 ? -19.851 14.084 18.119 1.00 81.00 181 GLU A CA 1
ATOM 1440 C C . GLU A 1 181 ? -20.239 12.785 18.836 1.00 81.00 181 GLU A C 1
ATOM 1442 O O . GLU A 1 181 ? -21.331 12.256 18.622 1.00 81.00 181 GLU A O 1
ATOM 1447 N N . LEU A 1 182 ? -19.369 12.272 19.711 1.00 81.44 182 LEU A N 1
ATOM 1448 C CA . LEU A 1 182 ? -19.649 11.082 20.518 1.00 81.44 182 LEU A CA 1
ATOM 1449 C C . LEU A 1 182 ? -20.706 11.370 21.592 1.00 81.44 182 LEU A C 1
ATOM 1451 O O . LEU A 1 182 ? -21.605 10.562 21.783 1.00 81.44 182 LEU A O 1
ATOM 1455 N N . LEU A 1 183 ? -20.662 12.548 22.223 1.00 80.12 183 LEU A N 1
ATOM 1456 C CA . LEU A 1 183 ? -21.608 12.959 23.271 1.00 80.12 183 LEU A CA 1
ATOM 1457 C C . LEU A 1 183 ? -23.064 13.104 22.795 1.00 80.12 183 LEU A C 1
ATOM 1459 O O . LEU A 1 183 ? -23.966 13.186 23.625 1.00 80.12 183 LEU A O 1
ATOM 1463 N N . LYS A 1 184 ? -23.309 13.142 21.478 1.00 76.69 184 LYS A N 1
ATOM 1464 C CA . LYS A 1 184 ? -24.664 13.247 20.909 1.00 76.69 184 LYS A CA 1
ATOM 1465 C C . LYS A 1 184 ? -25.498 11.979 21.096 1.00 76.69 184 LYS A C 1
ATOM 1467 O O . LYS A 1 184 ? -26.716 12.032 20.959 1.00 76.69 184 LYS A O 1
ATOM 1472 N N . GLU A 1 185 ? -24.858 10.847 21.373 1.00 77.88 185 GLU A N 1
ATOM 1473 C CA . GLU A 1 185 ? -25.502 9.540 21.478 1.00 77.88 185 GLU A CA 1
ATOM 1474 C C . GLU A 1 185 ? -25.057 8.822 22.757 1.00 77.88 185 GLU A C 1
ATOM 1476 O O . GLU A 1 185 ? -23.943 9.014 23.244 1.00 77.88 185 GLU A O 1
ATOM 1481 N N . SER A 1 186 ? -25.930 7.968 23.291 1.00 83.12 186 SER A N 1
ATOM 1482 C CA . SER A 1 186 ? -25.598 7.022 24.361 1.00 83.12 186 SER A CA 1
ATOM 1483 C C . SER A 1 186 ? -25.318 5.668 23.717 1.00 83.12 186 SER A C 1
ATOM 1485 O O . SER A 1 186 ? -26.215 5.073 23.120 1.00 83.12 186 SER A O 1
ATOM 1487 N N . LEU A 1 187 ? -24.061 5.234 23.778 1.00 85.81 187 LEU A N 1
ATOM 1488 C CA . LEU A 1 187 ? -23.541 4.052 23.094 1.00 85.81 187 LEU A CA 1
ATOM 1489 C C . LEU A 1 187 ? -22.796 3.152 24.090 1.00 85.81 187 LEU A C 1
ATOM 1491 O O . LEU A 1 187 ? -22.408 3.588 25.172 1.00 85.81 187 LEU A O 1
ATOM 1495 N N . THR A 1 188 ? -22.570 1.893 23.724 1.00 88.88 188 THR A N 1
ATOM 1496 C CA . THR A 1 188 ? -21.635 1.025 24.456 1.00 88.88 188 THR A CA 1
ATOM 1497 C C . THR A 1 188 ? -20.187 1.466 24.219 1.00 88.88 188 THR A C 1
ATOM 1499 O O . THR A 1 188 ? -19.886 2.165 23.248 1.00 88.88 188 THR A O 1
ATOM 1502 N N . THR A 1 189 ? -19.253 1.009 25.061 1.00 86.69 189 THR A N 1
ATOM 1503 C CA . THR A 1 189 ? -17.812 1.246 24.868 1.00 86.69 189 THR A CA 1
ATOM 1504 C C . THR A 1 189 ? -17.356 0.850 23.454 1.00 86.69 189 THR A C 1
ATOM 1506 O O . THR A 1 189 ? -16.667 1.627 22.796 1.00 86.69 189 THR A O 1
ATOM 1509 N N . ASP A 1 190 ? -17.773 -0.319 22.943 1.00 87.56 190 ASP A N 1
ATOM 1510 C CA . ASP A 1 190 ? -17.385 -0.782 21.600 1.00 87.56 190 ASP A CA 1
ATOM 1511 C C . ASP A 1 190 ? -17.896 0.155 20.495 1.00 87.56 190 ASP A C 1
ATOM 1513 O O . ASP A 1 190 ? -17.151 0.522 19.582 1.00 87.56 190 ASP A O 1
ATOM 1517 N N . GLN A 1 191 ? -19.148 0.600 20.621 1.00 88.94 191 GLN A N 1
ATOM 1518 C CA . GLN A 1 191 ? -19.797 1.486 19.665 1.00 88.94 191 GLN A CA 1
ATOM 1519 C C . GLN A 1 191 ? -19.155 2.876 19.676 1.00 88.94 191 GLN A C 1
ATOM 1521 O O . GLN A 1 191 ? -18.930 3.453 18.609 1.00 88.94 191 GLN A O 1
ATOM 1526 N N . TYR A 1 192 ? -18.791 3.395 20.854 1.00 92.25 192 TYR A N 1
ATOM 1527 C CA . TYR A 1 192 ? -18.025 4.635 20.961 1.00 92.25 192 TYR A CA 1
ATOM 1528 C C . TYR A 1 192 ? -16.663 4.521 20.281 1.00 92.25 192 TYR A C 1
ATOM 1530 O O . TYR A 1 192 ? -16.293 5.424 19.528 1.00 92.25 192 TYR A O 1
ATOM 1538 N N . ILE A 1 193 ? -15.933 3.418 20.490 1.00 90.75 193 ILE A N 1
ATOM 1539 C CA . ILE A 1 193 ? -14.624 3.215 19.859 1.00 90.75 193 ILE A CA 1
ATOM 1540 C C . ILE A 1 193 ? -14.773 3.149 18.335 1.00 90.75 193 ILE A C 1
ATOM 1542 O O . ILE A 1 193 ? -14.097 3.898 17.631 1.00 90.75 193 ILE A O 1
ATOM 1546 N N . LYS A 1 194 ? -15.694 2.329 17.812 1.00 90.31 194 LYS A N 1
ATOM 1547 C CA . LYS A 1 194 ? -15.949 2.208 16.364 1.00 90.31 194 LYS A CA 1
ATOM 1548 C C . LYS A 1 194 ? -16.325 3.552 15.735 1.00 90.31 194 LYS A C 1
ATOM 1550 O O . LYS A 1 194 ? -15.759 3.938 14.710 1.00 90.31 194 LYS A O 1
ATOM 1555 N N . LYS A 1 195 ? -17.227 4.308 16.369 1.00 90.44 195 LYS A N 1
ATOM 1556 C CA . LYS A 1 195 ? -17.643 5.632 15.885 1.00 90.44 195 LYS A CA 1
ATOM 1557 C C . LYS A 1 195 ? -16.488 6.631 15.898 1.00 90.44 195 LYS A C 1
ATOM 1559 O O . LYS A 1 195 ? -16.284 7.345 14.918 1.00 90.44 195 LYS A O 1
ATOM 1564 N N . ALA A 1 196 ? -15.706 6.665 16.974 1.00 91.12 196 ALA A N 1
ATOM 1565 C CA . ALA A 1 196 ? -14.555 7.552 17.085 1.00 91.12 196 ALA A CA 1
ATOM 1566 C C . ALA A 1 196 ? -13.488 7.242 16.028 1.00 91.12 196 ALA A C 1
ATOM 1568 O O . ALA A 1 196 ? -12.995 8.159 15.374 1.00 91.12 196 ALA A O 1
ATOM 1569 N N . LEU A 1 197 ? -13.170 5.962 15.825 1.00 90.62 197 LEU A N 1
ATOM 1570 C CA . LEU A 1 197 ? -12.219 5.518 14.808 1.00 90.62 197 LEU A CA 1
ATOM 1571 C C . LEU A 1 197 ? -12.677 5.898 13.393 1.00 90.62 197 LEU A C 1
ATOM 1573 O O . LEU A 1 197 ? -11.876 6.425 12.623 1.00 90.62 197 LEU A O 1
ATOM 1577 N N . SER A 1 198 ? -13.965 5.727 13.081 1.00 88.31 198 SER A N 1
ATOM 1578 C CA . SER A 1 198 ? -14.553 6.162 11.806 1.00 88.31 198 SER A CA 1
ATOM 1579 C C . SER A 1 198 ? -14.417 7.679 11.587 1.00 88.31 198 SER A C 1
ATOM 1581 O O . SER A 1 198 ? -13.940 8.128 10.543 1.00 88.31 198 SER A O 1
ATOM 1583 N N . LEU A 1 199 ? -14.727 8.493 12.605 1.00 87.25 199 LEU A N 1
ATOM 1584 C CA . LEU A 1 199 ? -14.558 9.952 12.545 1.00 87.25 199 LEU A CA 1
ATOM 1585 C C . LEU A 1 199 ? -13.087 10.371 12.374 1.00 87.25 199 LEU A C 1
ATOM 1587 O O . LEU A 1 199 ? -12.782 11.332 11.661 1.00 87.25 199 LEU A O 1
ATOM 1591 N N . LEU A 1 200 ? -12.163 9.660 13.024 1.00 86.19 200 LEU A N 1
ATOM 1592 C CA . LEU A 1 200 ? -10.726 9.917 12.930 1.00 86.19 200 LEU A CA 1
ATOM 1593 C C . LEU A 1 200 ? -10.163 9.535 11.555 1.00 86.19 200 LEU A C 1
ATOM 1595 O O . LEU A 1 200 ? -9.304 10.257 11.044 1.00 86.19 200 LEU A O 1
ATOM 1599 N N . LEU A 1 201 ? -10.673 8.461 10.944 1.00 81.44 201 LEU A N 1
ATOM 1600 C CA . LEU A 1 201 ? -10.305 8.026 9.597 1.00 81.44 201 LEU A CA 1
ATOM 1601 C C . LEU A 1 201 ? -10.728 9.051 8.540 1.00 81.44 201 LEU A C 1
ATOM 1603 O O . LEU A 1 201 ? -9.900 9.486 7.741 1.00 81.44 201 LEU A O 1
ATOM 1607 N N . ASN A 1 202 ? -11.977 9.518 8.595 1.00 73.62 202 ASN A N 1
ATOM 1608 C CA . ASN A 1 202 ? -12.496 10.515 7.651 1.00 73.62 202 ASN A CA 1
ATOM 1609 C C . ASN A 1 202 ? -11.748 11.853 7.761 1.00 73.62 202 ASN A C 1
ATOM 1611 O O . ASN A 1 202 ? -11.504 12.527 6.764 1.00 73.62 202 ASN A O 1
ATOM 1615 N N . GLY A 1 203 ? -11.309 12.222 8.969 1.00 59.47 203 GLY A N 1
ATOM 1616 C CA . GLY A 1 203 ? -10.461 13.397 9.177 1.00 59.47 203 GLY A CA 1
ATOM 1617 C C . GLY A 1 203 ? -9.042 13.270 8.600 1.00 59.47 203 GLY A C 1
ATOM 1618 O O . GLY A 1 203 ? -8.411 14.302 8.384 1.00 59.47 203 GLY A O 1
ATOM 1619 N N . LYS A 1 204 ? -8.541 12.045 8.365 1.00 55.09 204 LYS A N 1
ATOM 1620 C CA . LYS A 1 204 ? -7.256 11.774 7.690 1.00 55.09 204 LYS A CA 1
ATOM 1621 C C . LYS A 1 204 ? -7.393 11.729 6.163 1.00 55.09 204 LYS A C 1
ATOM 1623 O O . LYS A 1 204 ? -6.480 12.168 5.468 1.00 55.09 204 LYS A O 1
ATOM 1628 N N . GLU A 1 205 ? -8.516 11.243 5.629 1.00 45.44 205 GLU A N 1
ATOM 1629 C CA . GLU A 1 205 ? -8.754 11.244 4.176 1.00 45.44 205 GLU A CA 1
ATOM 1630 C C . GLU A 1 205 ? -8.750 12.664 3.600 1.00 45.44 205 GLU A C 1
ATOM 1632 O O . GLU A 1 205 ? -8.127 12.889 2.567 1.00 45.44 205 GLU A O 1
ATOM 1637 N N . VAL A 1 206 ? -9.327 13.642 4.309 1.00 37.06 206 VAL A N 1
ATOM 1638 C CA . VAL A 1 206 ? -9.299 15.057 3.893 1.00 37.06 206 VAL A CA 1
ATOM 1639 C C . VAL A 1 206 ? -7.864 15.605 3.842 1.00 37.06 206 VAL A C 1
ATOM 1641 O O . VAL A 1 206 ? -7.502 16.251 2.865 1.00 37.06 206 VAL A O 1
ATOM 1644 N N . SER A 1 207 ? -7.005 15.280 4.819 1.00 34.50 207 SER A N 1
ATOM 1645 C CA . SER A 1 207 ? -5.606 15.747 4.824 1.00 34.50 207 SER A CA 1
ATOM 1646 C C . SER A 1 207 ? -4.731 15.093 3.748 1.00 34.50 207 SER A C 1
ATOM 1648 O O . SER A 1 207 ? -3.858 15.750 3.192 1.00 34.50 207 SER A O 1
ATOM 1650 N N . ILE A 1 208 ? -4.975 13.818 3.419 1.00 36.34 208 ILE A N 1
ATOM 1651 C CA . ILE A 1 208 ? -4.252 13.111 2.345 1.00 36.34 208 ILE A CA 1
ATOM 1652 C C . ILE A 1 208 ? -4.717 13.609 0.968 1.00 36.34 208 ILE A C 1
ATOM 1654 O O . ILE A 1 208 ? -3.929 13.668 0.022 1.00 36.34 208 ILE A O 1
ATOM 1658 N N . MET A 1 209 ? -5.995 13.978 0.841 1.00 30.72 209 MET A N 1
ATOM 1659 C CA . MET A 1 209 ? -6.538 14.571 -0.380 1.00 30.72 209 MET A CA 1
ATOM 1660 C C . MET A 1 209 ? -5.970 15.981 -0.608 1.00 30.72 209 MET A C 1
ATOM 1662 O O . MET A 1 209 ? -5.593 16.286 -1.737 1.00 30.72 209 MET A O 1
ATOM 1666 N N . ASP A 1 210 ? -5.787 16.775 0.454 1.00 29.08 210 ASP A N 1
ATOM 1667 C CA . ASP A 1 210 ? -5.101 18.077 0.409 1.00 29.08 210 ASP A CA 1
ATOM 1668 C C . ASP A 1 210 ? -3.603 17.956 0.056 1.00 29.08 210 ASP A C 1
ATOM 1670 O O . ASP A 1 210 ? -3.096 18.742 -0.746 1.00 29.08 210 ASP A O 1
ATOM 1674 N N . GLU A 1 211 ? -2.886 16.947 0.570 1.00 29.77 211 GLU A N 1
ATOM 1675 C CA . GLU A 1 211 ? -1.487 16.690 0.175 1.00 29.77 211 GLU A CA 1
ATOM 1676 C C . GLU A 1 211 ? -1.359 16.227 -1.288 1.00 29.77 211 GLU A C 1
ATOM 1678 O O . GLU A 1 211 ? -0.412 16.613 -1.975 1.00 29.77 211 GLU A O 1
ATOM 1683 N N . ARG A 1 212 ? -2.328 15.456 -1.804 1.00 31.77 212 ARG A N 1
ATOM 1684 C CA . ARG A 1 212 ? -2.387 15.060 -3.225 1.00 31.77 212 ARG A CA 1
ATOM 1685 C C . ARG A 1 212 ? -2.750 16.217 -4.159 1.00 31.77 212 ARG A C 1
ATOM 1687 O O . ARG A 1 212 ? -2.195 16.293 -5.255 1.00 31.77 212 ARG A O 1
ATOM 1694 N N . LEU A 1 213 ? -3.622 17.130 -3.731 1.00 30.45 213 LEU A N 1
ATOM 1695 C CA . LEU A 1 213 ? -4.020 18.325 -4.492 1.00 30.45 213 LEU A CA 1
ATOM 1696 C C . LEU A 1 213 ? -2.853 19.298 -4.727 1.00 30.45 213 LEU A C 1
ATOM 1698 O O . LEU A 1 213 ? -2.833 20.013 -5.726 1.00 30.45 213 LEU A O 1
ATOM 1702 N N . LEU A 1 214 ? -1.837 19.282 -3.860 1.00 30.42 214 LEU A N 1
ATOM 1703 C CA . LEU A 1 214 ? -0.615 20.079 -4.023 1.00 30.42 214 LEU A CA 1
ATOM 1704 C C . LEU A 1 214 ? 0.370 19.485 -5.053 1.00 30.42 214 LEU A C 1
ATOM 1706 O O . LEU A 1 214 ? 1.363 20.129 -5.393 1.00 30.42 214 LEU A O 1
ATOM 1710 N N . SER A 1 215 ? 0.076 18.299 -5.604 1.00 30.12 215 SER A N 1
ATOM 1711 C CA . SER A 1 215 ? 0.841 17.638 -6.668 1.00 30.12 215 SER A CA 1
ATOM 1712 C C . SER A 1 215 ? 0.083 17.585 -8.004 1.00 30.12 215 SER A C 1
ATOM 1714 O O . SER A 1 215 ? -0.203 16.517 -8.524 1.00 30.12 215 SER A O 1
ATOM 1716 N N . GLY A 1 216 ? -0.193 18.755 -8.590 1.00 30.17 216 GLY A N 1
ATOM 1717 C CA . GLY A 1 216 ? -0.493 18.910 -10.021 1.00 30.17 216 GLY A CA 1
ATOM 1718 C C . GLY A 1 216 ? -1.914 18.538 -10.474 1.00 30.17 216 GLY A C 1
ATOM 1719 O O . GLY A 1 216 ? -2.350 17.394 -10.391 1.00 30.17 216 GLY A O 1
ATOM 1720 N N . GLU A 1 217 ? -2.597 19.505 -11.089 1.00 28.56 217 GLU A N 1
ATOM 1721 C CA . GLU A 1 217 ? -3.945 19.396 -11.679 1.00 28.56 217 GLU A CA 1
ATOM 1722 C C . GLU A 1 217 ? -4.078 18.365 -12.833 1.00 28.56 217 GLU A C 1
ATOM 1724 O O . GLU A 1 217 ? -5.163 18.198 -13.376 1.00 28.56 217 GLU A O 1
ATOM 1729 N N . SER A 1 218 ? -3.024 17.615 -13.186 1.00 30.38 218 SER A N 1
ATOM 1730 C CA . SER A 1 218 ? -3.055 16.555 -14.210 1.00 30.38 218 SER A CA 1
ATOM 1731 C C . SER A 1 218 ? -3.412 15.153 -13.683 1.00 30.38 218 SER A C 1
ATOM 1733 O O . SER A 1 218 ? -3.518 14.223 -14.474 1.00 30.38 218 SER A O 1
ATOM 1735 N N . ALA A 1 219 ? -3.566 14.957 -12.367 1.00 33.59 219 ALA A N 1
ATOM 1736 C CA . ALA A 1 219 ? -3.736 13.624 -11.767 1.00 33.59 219 ALA A CA 1
ATOM 1737 C C . ALA A 1 219 ? -5.175 13.061 -11.815 1.00 33.59 219 ALA A C 1
ATOM 1739 O O . ALA A 1 219 ? -5.356 11.849 -11.692 1.00 33.59 219 ALA A O 1
ATOM 1740 N N . TYR A 1 220 ? -6.196 13.909 -11.983 1.00 30.52 220 TYR A N 1
ATOM 1741 C CA . TYR A 1 220 ? -7.602 13.485 -11.892 1.00 30.52 220 TYR A CA 1
ATOM 1742 C C . TYR A 1 220 ? -8.125 12.812 -13.170 1.00 30.52 220 TYR A C 1
ATOM 1744 O O . TYR A 1 220 ? -8.865 11.840 -13.067 1.00 30.52 220 TYR A O 1
ATOM 1752 N N . GLU A 1 221 ? -7.689 13.243 -14.358 1.00 30.58 221 GLU A N 1
ATOM 1753 C CA . GLU A 1 221 ? -8.030 12.568 -15.626 1.00 30.58 221 GLU A CA 1
ATOM 1754 C C . GLU A 1 221 ? -7.217 11.272 -15.836 1.00 30.58 221 GLU A C 1
ATOM 1756 O O . GLU A 1 221 ? -7.711 10.310 -16.425 1.00 30.58 221 GLU A O 1
ATOM 1761 N N . ASP A 1 222 ? -5.995 11.195 -15.291 1.00 40.19 222 ASP A N 1
ATOM 1762 C CA . ASP A 1 222 ? -5.127 10.009 -15.376 1.00 40.19 222 ASP A CA 1
ATOM 1763 C C . ASP A 1 222 ? -5.596 8.846 -14.470 1.00 40.19 222 ASP A C 1
ATOM 1765 O O . ASP A 1 222 ? -5.317 7.683 -14.772 1.00 40.19 222 ASP A O 1
ATOM 1769 N N . ALA A 1 223 ? -6.319 9.118 -13.374 1.00 39.56 223 ALA A N 1
ATOM 1770 C CA . ALA A 1 223 ? -6.751 8.095 -12.413 1.00 39.56 223 ALA A CA 1
ATOM 1771 C C . ALA A 1 223 ? -7.880 7.188 -12.946 1.00 39.56 223 ALA A C 1
ATOM 1773 O O . ALA A 1 223 ? -7.824 5.969 -12.759 1.00 39.56 223 ALA A O 1
ATOM 1774 N N . ASP A 1 224 ? -8.862 7.758 -13.652 1.00 42.12 224 ASP A N 1
ATOM 1775 C CA . ASP A 1 224 ? -9.962 7.002 -14.273 1.00 42.12 224 ASP A CA 1
ATOM 1776 C C . ASP A 1 224 ? -9.479 6.202 -15.494 1.00 42.12 224 ASP A C 1
ATOM 1778 O O . ASP A 1 224 ? -9.858 5.041 -15.683 1.00 42.12 224 ASP A O 1
ATOM 1782 N N . LEU A 1 225 ? -8.552 6.773 -16.275 1.00 46.94 225 LEU A N 1
ATOM 1783 C CA . LEU A 1 225 ? -7.861 6.061 -17.353 1.00 46.94 225 LEU A CA 1
ATOM 1784 C C . LEU A 1 225 ? -6.974 4.929 -16.806 1.00 46.94 225 LEU A C 1
ATOM 1786 O O . LEU A 1 225 ? -6.921 3.849 -17.385 1.00 46.94 225 LEU A O 1
ATOM 1790 N N . GLU A 1 226 ? -6.306 5.104 -15.662 1.00 54.91 226 GLU A N 1
ATOM 1791 C CA . GLU A 1 226 ? -5.560 4.011 -15.026 1.00 54.91 226 GLU A CA 1
ATOM 1792 C C . GLU A 1 226 ? -6.441 2.853 -14.544 1.00 54.91 226 GLU A C 1
ATOM 1794 O O . GLU A 1 226 ? -5.975 1.706 -14.542 1.00 54.91 226 GLU A O 1
ATOM 1799 N N . TYR A 1 227 ? -7.691 3.120 -14.157 1.00 57.56 227 TYR A N 1
ATOM 1800 C CA . TYR A 1 227 ? -8.648 2.086 -13.761 1.00 57.56 227 TYR A CA 1
ATOM 1801 C C . TYR A 1 227 ? -9.170 1.278 -14.955 1.00 57.56 227 TYR A C 1
ATOM 1803 O O . TYR A 1 227 ? -9.323 0.062 -14.824 1.00 57.56 227 TYR A O 1
ATOM 1811 N N . SER A 1 228 ? -9.379 1.900 -16.123 1.00 64.06 228 SER A N 1
ATOM 1812 C CA . SER A 1 228 ? -9.821 1.194 -17.339 1.00 64.06 228 SER A CA 1
ATOM 1813 C C . SER A 1 228 ? -8.727 0.305 -17.948 1.00 64.06 228 SER A C 1
ATOM 1815 O O . SER A 1 228 ? -9.012 -0.766 -18.487 1.00 64.06 228 SER A O 1
ATOM 1817 N N . LEU A 1 229 ? -7.453 0.695 -17.809 1.00 68.56 229 LEU A N 1
ATOM 1818 C CA . LEU A 1 229 ? -6.309 -0.076 -18.316 1.00 68.56 229 LEU A CA 1
ATOM 1819 C C . LEU A 1 229 ? -6.118 -1.401 -17.567 1.00 68.56 229 LEU A C 1
ATOM 1821 O O . LEU A 1 229 ? -5.630 -2.394 -18.127 1.00 68.56 229 LEU A O 1
ATOM 1825 N N . ARG A 1 230 ? -6.485 -1.442 -16.284 1.00 85.62 230 ARG A N 1
ATOM 1826 C CA . ARG A 1 230 ? -6.278 -2.620 -15.441 1.00 85.62 230 ARG A CA 1
ATOM 1827 C C . ARG A 1 230 ? -7.370 -3.667 -15.714 1.00 85.62 230 ARG A C 1
ATOM 1829 O O . ARG A 1 230 ? -8.545 -3.329 -15.800 1.00 85.62 230 ARG A O 1
ATOM 1836 N N . PRO A 1 231 ? -7.013 -4.950 -15.878 1.00 90.38 231 PRO A N 1
ATOM 1837 C CA . PRO A 1 231 ? -8.000 -6.025 -15.971 1.00 90.38 231 PRO A CA 1
ATOM 1838 C C . PRO A 1 231 ? -8.855 -6.103 -14.702 1.00 90.38 231 PRO A C 1
ATOM 1840 O O . PRO A 1 231 ? -8.338 -5.948 -13.596 1.00 90.38 231 PRO A O 1
ATOM 1843 N N . GLN A 1 232 ? -10.151 -6.365 -14.881 1.00 91.06 232 GLN A N 1
ATOM 1844 C CA . GLN A 1 232 ? -11.126 -6.427 -13.787 1.00 91.06 232 GLN A CA 1
ATOM 1845 C C . GLN A 1 232 ? -11.448 -7.859 -13.351 1.00 91.06 232 GLN A C 1
ATOM 1847 O O . GLN A 1 232 ? -11.861 -8.079 -12.218 1.00 91.06 232 GLN A O 1
ATOM 1852 N N . THR A 1 233 ? -11.245 -8.848 -14.221 1.00 94.00 233 THR A N 1
ATOM 1853 C CA . THR A 1 233 ? -11.534 -10.266 -13.939 1.00 94.00 233 THR A CA 1
ATOM 1854 C C . THR A 1 233 ? -10.300 -11.133 -14.147 1.00 94.00 233 THR A C 1
ATOM 1856 O O . THR A 1 233 ? -9.385 -10.761 -14.893 1.00 94.00 233 THR A O 1
ATOM 1859 N N . LEU A 1 234 ? -10.287 -12.330 -13.553 1.00 94.38 234 LEU A N 1
ATOM 1860 C CA . LEU A 1 234 ? -9.199 -13.297 -13.746 1.00 94.38 234 LEU A CA 1
ATOM 1861 C C . LEU A 1 234 ? -9.039 -13.676 -15.222 1.00 94.38 234 LEU A C 1
ATOM 1863 O O . LEU A 1 234 ? -7.924 -13.884 -15.699 1.00 94.38 234 LEU A O 1
ATOM 1867 N N . ARG A 1 235 ? -10.139 -13.702 -15.981 1.00 92.12 235 ARG A N 1
ATOM 1868 C CA . ARG A 1 235 ? -10.121 -13.994 -17.422 1.00 92.12 235 ARG A CA 1
ATOM 1869 C C . ARG A 1 235 ? -9.374 -12.933 -18.230 1.00 92.12 235 ARG A C 1
ATOM 1871 O O . ARG A 1 235 ? -8.657 -13.285 -19.158 1.00 92.12 235 ARG A O 1
ATOM 1878 N N . GLN A 1 236 ? -9.508 -11.660 -17.859 1.00 91.38 236 GLN A N 1
ATOM 1879 C CA . GLN A 1 236 ? -8.800 -10.546 -18.502 1.00 91.38 236 GLN A CA 1
ATOM 1880 C C . GLN A 1 236 ? -7.338 -10.420 -18.047 1.00 91.38 236 GLN A C 1
ATOM 1882 O O . GLN A 1 236 ? -6.550 -9.731 -18.695 1.00 91.38 236 GLN A O 1
ATOM 1887 N N . TYR A 1 237 ? -6.967 -11.046 -16.927 1.00 94.44 237 TYR A N 1
ATOM 1888 C CA . TYR A 1 237 ? -5.604 -11.025 -16.408 1.00 94.44 237 TYR A CA 1
ATOM 1889 C C . TYR A 1 237 ? -4.706 -11.932 -17.256 1.00 94.44 237 TYR A C 1
ATOM 1891 O O . TYR A 1 237 ? -4.774 -13.157 -17.164 1.00 94.44 237 TYR A O 1
ATOM 1899 N N . ILE A 1 238 ? -3.896 -11.341 -18.131 1.00 94.50 238 ILE A N 1
ATOM 1900 C CA . ILE A 1 238 ? -2.983 -12.076 -19.017 1.00 94.50 238 ILE A CA 1
ATOM 1901 C C . ILE A 1 238 ? -1.820 -12.635 -18.186 1.00 94.50 238 ILE A C 1
ATOM 1903 O O . ILE A 1 238 ? -1.302 -11.934 -17.327 1.00 94.50 238 ILE A O 1
ATOM 1907 N N . GLY A 1 239 ? -1.390 -13.874 -18.448 1.00 94.38 239 GLY A N 1
ATOM 1908 C CA . GLY A 1 239 ? -0.263 -14.521 -17.761 1.00 94.38 239 GLY A CA 1
ATOM 1909 C C . GLY A 1 239 ? -0.531 -14.907 -16.301 1.00 94.38 239 GLY A C 1
ATOM 1910 O O . GLY A 1 239 ? -1.671 -14.935 -15.854 1.00 94.38 239 GLY A O 1
ATOM 1911 N N . GLN A 1 240 ? 0.530 -15.228 -15.549 1.00 95.19 240 GLN A N 1
ATOM 1912 C CA . GLN A 1 240 ? 0.450 -15.729 -14.160 1.00 95.19 240 GLN A CA 1
ATOM 1913 C C . GLN A 1 240 ? -0.439 -16.977 -13.996 1.00 95.19 240 GLN A C 1
ATOM 1915 O O . GLN A 1 240 ? -1.127 -17.127 -12.986 1.00 95.19 240 GLN A O 1
ATOM 1920 N N . ASP A 1 241 ? -0.422 -17.888 -14.972 1.00 93.62 241 ASP A N 1
ATOM 1921 C CA . ASP A 1 241 ? -1.402 -18.978 -15.094 1.00 93.62 241 ASP A CA 1
ATOM 1922 C C . ASP A 1 241 ? -1.501 -19.853 -13.837 1.00 93.62 241 ASP A C 1
ATOM 1924 O O . ASP A 1 241 ? -2.596 -20.190 -13.390 1.00 93.62 241 ASP A O 1
ATOM 1928 N N . LYS A 1 242 ? -0.363 -20.140 -13.193 1.00 93.19 242 LYS A N 1
ATOM 1929 C CA . LYS A 1 242 ? -0.320 -20.899 -11.937 1.00 93.19 242 LYS A CA 1
ATOM 1930 C C . LYS A 1 242 ? -1.032 -20.180 -10.785 1.00 93.19 242 LYS A C 1
ATOM 1932 O O . LYS A 1 242 ? -1.784 -20.808 -10.047 1.00 93.19 242 LYS A O 1
ATOM 1937 N N . ALA A 1 243 ? -0.785 -18.879 -10.613 1.00 94.56 243 ALA A N 1
ATOM 1938 C CA . ALA A 1 243 ? -1.420 -18.094 -9.556 1.00 94.56 243 ALA A CA 1
ATOM 1939 C C . ALA A 1 243 ? -2.919 -17.917 -9.832 1.00 94.56 243 ALA A C 1
ATOM 1941 O O . ALA A 1 243 ? -3.727 -18.088 -8.924 1.00 94.56 243 ALA A O 1
ATOM 1942 N N . LYS A 1 244 ? -3.288 -17.651 -11.093 1.00 94.94 244 LYS A N 1
ATOM 1943 C CA . LYS A 1 244 ? -4.686 -17.551 -11.525 1.00 94.94 244 LYS A CA 1
ATOM 1944 C C . LYS A 1 244 ? -5.465 -18.828 -11.245 1.00 94.94 244 LYS A C 1
ATOM 1946 O O . LYS A 1 244 ? -6.514 -18.747 -10.627 1.00 94.94 244 LYS A O 1
ATOM 1951 N N . HIS A 1 245 ? -4.941 -19.982 -11.659 1.00 94.56 245 HIS A N 1
ATOM 1952 C CA . HIS A 1 245 ? -5.629 -21.261 -11.490 1.00 94.56 245 HIS A CA 1
ATOM 1953 C C . HIS A 1 245 ? -5.859 -21.601 -10.013 1.00 94.56 245 HIS A C 1
ATOM 1955 O O . HIS A 1 245 ? -6.950 -22.008 -9.629 1.00 94.56 245 HIS A O 1
ATOM 1961 N N . ASN A 1 246 ? -4.851 -21.373 -9.165 1.00 94.12 246 ASN A N 1
ATOM 1962 C CA . ASN A 1 246 ? -4.997 -21.581 -7.727 1.00 94.12 246 ASN A CA 1
ATOM 1963 C C . ASN A 1 246 ? -6.059 -20.647 -7.126 1.00 94.12 246 ASN A C 1
ATOM 1965 O O . ASN A 1 246 ? -6.920 -21.101 -6.378 1.00 94.12 246 ASN A O 1
ATOM 1969 N N . LEU A 1 247 ? -6.008 -19.351 -7.456 1.00 96.38 247 LEU A N 1
ATOM 1970 C CA . LEU A 1 247 ? -6.976 -18.371 -6.960 1.00 96.38 247 LEU A CA 1
ATOM 1971 C C . LEU A 1 247 ? -8.396 -18.668 -7.445 1.00 96.38 247 LEU A C 1
ATOM 1973 O O . LEU A 1 247 ? -9.321 -18.538 -6.655 1.00 96.38 247 LEU A O 1
ATOM 1977 N N . GLU A 1 248 ? -8.565 -19.098 -8.695 1.00 96.69 248 GLU A N 1
ATOM 1978 C CA . GLU A 1 248 ? -9.859 -19.491 -9.261 1.00 96.69 248 GLU A CA 1
ATOM 1979 C C . GLU A 1 248 ? -10.512 -20.596 -8.421 1.00 96.69 248 GLU A C 1
ATOM 1981 O O . GLU A 1 248 ? -11.638 -20.421 -7.962 1.00 96.69 248 GLU A O 1
ATOM 1986 N N . VAL A 1 249 ? -9.770 -21.663 -8.099 1.00 96.44 249 VAL A N 1
ATOM 1987 C CA . VAL A 1 249 ? -10.271 -22.760 -7.251 1.00 96.44 249 VAL A CA 1
ATOM 1988 C C . VAL A 1 249 ? -10.673 -22.263 -5.857 1.00 96.44 249 VAL A C 1
ATOM 1990 O O . VAL A 1 249 ? -11.741 -22.624 -5.361 1.00 96.44 249 VAL A O 1
ATOM 1993 N N . PHE A 1 250 ? -9.847 -21.434 -5.208 1.00 96.75 250 PHE A N 1
ATOM 1994 C CA . PHE A 1 250 ? -10.147 -20.938 -3.858 1.00 96.75 250 PHE A CA 1
ATOM 1995 C C . PHE A 1 250 ? -11.333 -19.966 -3.830 1.00 96.75 250 PHE A C 1
ATOM 1997 O O . PHE A 1 250 ? -12.166 -20.047 -2.929 1.00 96.75 250 PHE A O 1
ATOM 2004 N N . ILE A 1 251 ? -11.438 -19.085 -4.828 1.00 96.62 251 ILE A N 1
ATOM 2005 C CA . ILE A 1 251 ? -12.553 -18.144 -4.989 1.00 96.62 251 ILE A CA 1
ATOM 2006 C C . ILE A 1 251 ? -13.858 -18.903 -5.230 1.00 96.62 251 ILE A C 1
ATOM 2008 O O . ILE A 1 251 ? -14.855 -18.624 -4.568 1.00 96.62 251 ILE A O 1
ATOM 2012 N N . GLU A 1 252 ? -13.867 -19.883 -6.137 1.00 96.62 252 GLU A N 1
ATOM 2013 C CA . GLU A 1 252 ? -15.053 -20.707 -6.387 1.00 96.62 252 GLU A CA 1
ATOM 2014 C C . GLU A 1 252 ? -15.479 -21.470 -5.129 1.00 96.62 252 GLU A C 1
ATOM 2016 O O . GLU A 1 252 ? -16.653 -21.443 -4.756 1.00 96.62 252 GLU A O 1
ATOM 2021 N N . ALA A 1 253 ? -14.526 -22.077 -4.417 1.00 96.81 253 ALA A N 1
ATOM 2022 C CA . ALA A 1 253 ? -14.807 -22.798 -3.181 1.00 96.81 253 ALA A CA 1
ATOM 2023 C C . ALA A 1 253 ? -15.353 -21.892 -2.063 1.00 96.81 253 ALA A C 1
ATOM 2025 O O . ALA A 1 253 ? -16.207 -22.334 -1.294 1.00 96.81 253 ALA A O 1
ATOM 2026 N N . ALA A 1 254 ? -14.864 -20.654 -1.935 1.00 96.50 254 ALA A N 1
ATOM 2027 C CA . ALA A 1 254 ? -15.374 -19.682 -0.963 1.00 96.50 254 ALA A CA 1
ATOM 2028 C C . ALA A 1 254 ? -16.802 -19.236 -1.317 1.00 96.50 254 ALA A C 1
ATOM 2030 O O . ALA A 1 254 ? -17.698 -19.294 -0.476 1.00 96.50 254 ALA A O 1
ATOM 2031 N N . LYS A 1 255 ? -17.054 -18.918 -2.595 1.00 96.19 255 LYS A N 1
ATOM 2032 C CA . LYS A 1 255 ? -18.391 -18.559 -3.098 1.00 96.19 255 LYS A CA 1
ATOM 2033 C C . LYS A 1 255 ? -19.422 -19.660 -2.877 1.00 96.19 255 LYS A C 1
ATOM 2035 O O . LYS A 1 255 ? -20.531 -19.371 -2.449 1.00 96.19 255 LYS A O 1
ATOM 2040 N N . MET A 1 256 ? -19.066 -20.918 -3.147 1.00 96.25 256 MET A N 1
ATOM 2041 C CA . MET A 1 256 ? -19.964 -22.064 -2.942 1.00 96.25 256 MET A CA 1
ATOM 2042 C C . MET A 1 256 ? -20.358 -22.267 -1.474 1.00 96.25 256 MET A C 1
ATOM 2044 O O . MET A 1 256 ? -21.394 -22.872 -1.207 1.00 96.25 256 MET A O 1
ATOM 2048 N N . ARG A 1 257 ? -19.523 -21.801 -0.540 1.00 96.62 257 ARG A N 1
ATOM 2049 C CA . ARG A 1 257 ? -19.764 -21.874 0.905 1.00 96.62 257 ARG A CA 1
ATOM 2050 C C . ARG A 1 257 ? -20.424 -20.621 1.476 1.00 96.62 257 ARG A C 1
ATOM 2052 O O . ARG A 1 257 ? -20.775 -20.637 2.647 1.00 96.62 257 ARG A O 1
ATOM 2059 N N . GLU A 1 258 ? -20.597 -19.571 0.670 1.00 93.38 258 GLU A N 1
ATOM 2060 C CA . GLU A 1 258 ? -21.036 -18.246 1.130 1.00 93.38 258 GLU A CA 1
ATOM 2061 C C . GLU A 1 258 ? -20.119 -17.680 2.238 1.00 93.38 258 GLU A C 1
ATOM 2063 O O . GLU A 1 258 ? -20.560 -16.994 3.157 1.00 93.38 258 GLU A O 1
ATOM 2068 N N . GLU A 1 259 ? -18.816 -17.968 2.138 1.00 94.69 259 GLU A N 1
ATOM 2069 C CA . GLU A 1 259 ? -17.773 -17.536 3.075 1.00 94.69 259 GLU A CA 1
ATOM 2070 C C . GLU A 1 259 ? -16.826 -16.514 2.421 1.00 94.69 259 GLU A C 1
ATOM 2072 O O . GLU A 1 259 ? -16.700 -16.426 1.195 1.00 94.69 259 GLU A O 1
ATOM 2077 N N . THR A 1 260 ? -16.109 -15.753 3.250 1.00 95.06 260 THR A N 1
ATOM 2078 C CA . THR A 1 260 ? -14.967 -14.943 2.804 1.00 95.06 260 THR A CA 1
ATOM 2079 C C . THR A 1 260 ? -13.858 -15.823 2.239 1.00 95.06 260 THR A C 1
ATOM 2081 O O . THR A 1 260 ? -13.645 -16.945 2.694 1.00 95.06 260 THR A O 1
ATOM 2084 N N . LEU A 1 261 ? -13.090 -15.289 1.289 1.00 97.12 261 LEU A N 1
ATOM 2085 C CA . LEU A 1 261 ? -11.862 -15.939 0.845 1.00 97.12 261 LEU A CA 1
ATOM 2086 C C . LEU A 1 261 ? -10.828 -15.937 1.984 1.00 97.12 261 LEU A C 1
ATOM 2088 O O . LEU A 1 261 ? -10.683 -14.935 2.692 1.00 97.12 261 LEU A O 1
ATOM 2092 N N . ASP A 1 262 ? -10.072 -17.025 2.120 1.00 96.88 262 ASP A N 1
ATOM 2093 C CA . ASP A 1 262 ? -8.914 -17.071 3.014 1.00 96.88 262 ASP A CA 1
ATOM 2094 C C . ASP A 1 262 ? -7.945 -15.920 2.711 1.00 96.88 262 ASP A C 1
ATOM 2096 O O . ASP A 1 262 ? -7.806 -15.466 1.572 1.00 96.88 262 ASP A O 1
ATOM 2100 N N . HIS A 1 263 ? -7.223 -15.456 3.727 1.00 98.25 263 HIS A N 1
ATOM 2101 C CA . HIS A 1 263 ? -6.252 -14.385 3.546 1.00 98.25 263 HIS A CA 1
ATOM 2102 C C . HIS A 1 263 ? -5.181 -14.753 2.510 1.00 98.25 263 HIS A C 1
ATOM 2104 O O . HIS A 1 263 ? -4.591 -15.839 2.547 1.00 98.25 263 HIS A O 1
ATOM 2110 N N . VAL A 1 264 ? -4.890 -13.814 1.607 1.00 98.38 264 VAL A N 1
ATOM 2111 C CA . VAL A 1 264 ? -4.009 -14.024 0.453 1.00 98.38 264 VAL A CA 1
ATOM 2112 C C . VAL A 1 264 ? -2.723 -13.215 0.594 1.00 98.38 264 VAL A C 1
ATOM 2114 O O . VAL A 1 264 ? -2.758 -11.996 0.742 1.00 98.38 264 VAL A O 1
ATOM 2117 N N . LEU A 1 265 ? -1.566 -13.866 0.471 1.00 97.94 265 LEU A N 1
ATOM 2118 C CA . LEU A 1 265 ? -0.275 -13.194 0.331 1.00 97.94 265 LEU A CA 1
ATOM 2119 C C . LEU A 1 265 ? 0.187 -13.240 -1.125 1.00 97.94 265 LEU A C 1
ATOM 2121 O O . LEU A 1 265 ? 0.542 -14.297 -1.652 1.00 97.94 265 LEU A O 1
ATOM 2125 N N . LEU A 1 266 ? 0.243 -12.071 -1.757 1.00 97.81 266 LEU A N 1
ATOM 2126 C CA . LEU A 1 266 ? 0.801 -11.866 -3.087 1.00 97.81 266 LEU A CA 1
ATOM 2127 C C . LEU A 1 266 ? 2.259 -11.427 -2.967 1.00 97.81 266 LEU A C 1
ATOM 2129 O O . LEU A 1 266 ? 2.560 -10.365 -2.421 1.00 97.81 266 LEU A O 1
ATOM 2133 N N . TYR A 1 267 ? 3.193 -12.199 -3.516 1.00 95.12 267 TYR A N 1
ATOM 2134 C CA . TYR A 1 267 ? 4.603 -11.824 -3.450 1.00 95.12 267 TYR A CA 1
ATOM 2135 C C . TYR A 1 267 ? 5.347 -12.011 -4.760 1.00 95.12 267 TYR A C 1
ATOM 2137 O O . TYR A 1 267 ? 5.045 -12.886 -5.563 1.00 95.12 267 TYR A O 1
ATOM 2145 N N . GLY A 1 268 ? 6.347 -11.165 -4.970 1.00 91.38 268 GLY A N 1
ATOM 2146 C CA . GL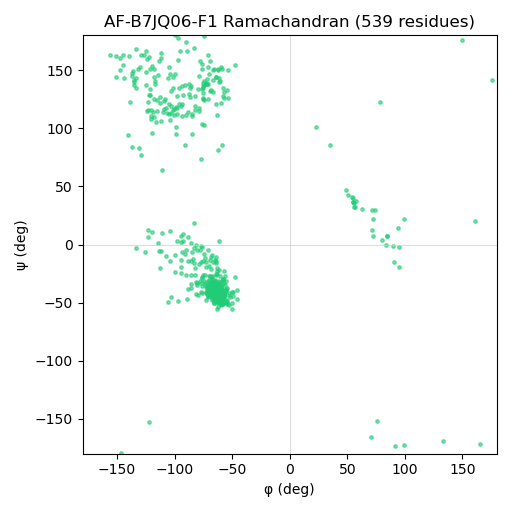Y A 1 268 ? 7.176 -11.182 -6.168 1.00 91.38 268 GLY A CA 1
ATOM 2147 C C . GLY A 1 268 ? 7.683 -9.787 -6.526 1.00 91.38 268 GLY A C 1
ATOM 2148 O O . GLY A 1 268 ? 7.297 -8.810 -5.872 1.00 91.38 268 GLY A O 1
ATOM 2149 N N . PRO A 1 269 ? 8.524 -9.683 -7.567 1.00 86.25 269 PRO A N 1
ATOM 2150 C CA . PRO A 1 269 ? 9.101 -8.424 -8.031 1.00 86.25 269 PRO A CA 1
ATOM 2151 C C . PRO A 1 269 ? 8.094 -7.264 -8.190 1.00 86.25 269 PRO A C 1
ATOM 2153 O O . PRO A 1 269 ? 6.881 -7.480 -8.363 1.00 86.25 269 PRO A O 1
ATOM 2156 N N . PRO A 1 270 ? 8.556 -6.005 -8.099 1.00 85.38 270 PRO A N 1
ATOM 2157 C CA . PRO A 1 270 ? 7.703 -4.846 -8.333 1.00 85.38 270 PRO A CA 1
ATOM 2158 C C . PRO A 1 270 ? 7.173 -4.827 -9.776 1.00 85.38 270 PRO A C 1
ATOM 2160 O O . PRO A 1 270 ? 7.797 -5.329 -10.704 1.00 85.38 270 PRO A O 1
ATOM 2163 N N . GLY A 1 271 ? 5.985 -4.248 -9.971 1.00 86.94 271 GLY A N 1
ATOM 2164 C CA . GLY A 1 271 ? 5.419 -4.040 -11.312 1.00 86.94 271 GLY A CA 1
ATOM 2165 C C . GLY A 1 271 ? 4.742 -5.250 -11.970 1.00 86.94 271 GLY A C 1
ATOM 2166 O O . GLY A 1 271 ? 4.268 -5.108 -13.093 1.00 86.94 271 GLY A O 1
ATOM 2167 N N . LEU A 1 272 ? 4.634 -6.396 -11.284 1.00 91.62 272 LEU A N 1
ATOM 2168 C CA . LEU A 1 272 ? 4.013 -7.625 -11.816 1.00 91.62 272 LEU A CA 1
ATOM 2169 C C . LEU A 1 272 ? 2.477 -7.699 -11.718 1.00 91.62 272 LEU A C 1
ATOM 2171 O O . LEU A 1 272 ? 1.893 -8.672 -12.190 1.00 91.62 272 LEU A O 1
ATOM 2175 N N . GLY A 1 273 ? 1.825 -6.698 -11.117 1.00 92.38 273 GLY A N 1
ATOM 2176 C CA . GLY A 1 273 ? 0.358 -6.634 -11.025 1.00 92.38 273 GLY A CA 1
ATOM 2177 C C . GLY A 1 273 ? -0.256 -7.100 -9.698 1.00 92.38 273 GLY A C 1
ATOM 2178 O O . GLY A 1 273 ? -1.438 -7.412 -9.671 1.00 92.38 273 GLY A O 1
ATOM 2179 N N . LYS A 1 274 ? 0.493 -7.105 -8.583 1.00 94.75 274 LYS A N 1
ATOM 2180 C CA . LYS A 1 274 ? -0.029 -7.476 -7.244 1.00 94.75 274 LYS A CA 1
ATOM 2181 C C . LYS A 1 274 ? -1.290 -6.686 -6.852 1.00 94.75 274 LYS A C 1
ATOM 2183 O O . LYS A 1 274 ? -2.311 -7.286 -6.544 1.00 94.75 274 LYS A O 1
ATOM 2188 N N . THR A 1 275 ? -1.242 -5.355 -6.940 1.00 93.06 275 THR A N 1
ATOM 2189 C CA . THR A 1 275 ? -2.394 -4.471 -6.671 1.00 93.06 275 THR A CA 1
ATOM 2190 C C . THR A 1 275 ? -3.569 -4.755 -7.606 1.00 93.06 275 THR A C 1
ATOM 2192 O O . THR A 1 275 ? -4.716 -4.785 -7.179 1.00 93.06 275 THR A O 1
ATOM 2195 N N . THR A 1 276 ? -3.290 -5.003 -8.889 1.00 94.44 276 THR A N 1
ATOM 2196 C CA . THR A 1 276 ? -4.318 -5.364 -9.873 1.00 94.44 276 THR A CA 1
ATOM 2197 C C . THR A 1 276 ? -5.001 -6.675 -9.498 1.00 94.44 276 THR A C 1
ATOM 2199 O O . THR A 1 276 ? -6.222 -6.753 -9.527 1.00 94.44 276 THR A O 1
ATOM 2202 N N . LEU A 1 277 ? -4.231 -7.686 -9.098 1.00 96.31 277 LEU A N 1
ATOM 2203 C CA . LEU A 1 277 ? -4.765 -8.985 -8.707 1.00 96.31 277 LEU A CA 1
ATOM 2204 C C . LEU A 1 277 ? -5.595 -8.908 -7.418 1.00 96.31 277 LEU A C 1
ATOM 2206 O O . LEU A 1 277 ? -6.613 -9.581 -7.330 1.00 96.31 277 LEU A O 1
ATOM 2210 N N . ALA A 1 278 ? -5.227 -8.053 -6.460 1.00 96.38 278 ALA A N 1
ATOM 2211 C CA . ALA A 1 278 ? -6.045 -7.794 -5.272 1.00 96.38 278 ALA A CA 1
ATOM 2212 C C . ALA A 1 278 ? -7.426 -7.212 -5.630 1.00 96.38 278 ALA A C 1
ATOM 2214 O O . ALA A 1 278 ? -8.444 -7.681 -5.125 1.00 96.38 278 ALA A O 1
ATOM 2215 N N . ASN A 1 279 ? -7.470 -6.252 -6.559 1.00 95.81 279 ASN A N 1
ATOM 2216 C CA . ASN A 1 279 ? -8.731 -5.695 -7.055 1.00 95.81 279 ASN A CA 1
ATOM 2217 C C . ASN A 1 279 ? -9.560 -6.737 -7.818 1.00 95.81 279 ASN A C 1
ATOM 2219 O O . ASN A 1 279 ? -10.778 -6.774 -7.672 1.00 95.81 279 ASN A O 1
ATOM 2223 N N . ILE A 1 280 ? -8.909 -7.601 -8.602 1.00 96.62 280 ILE A N 1
ATOM 2224 C CA . ILE A 1 280 ? -9.583 -8.712 -9.281 1.00 96.62 280 ILE A CA 1
ATOM 2225 C C . ILE A 1 280 ? -10.186 -9.676 -8.260 1.00 96.62 280 ILE A C 1
ATOM 2227 O O . ILE A 1 280 ? -11.328 -10.070 -8.432 1.00 96.62 280 ILE A O 1
ATOM 2231 N N . ILE A 1 281 ? -9.464 -10.029 -7.190 1.00 97.31 281 ILE A N 1
ATOM 2232 C CA . ILE A 1 281 ? -9.990 -10.894 -6.124 1.00 97.31 281 ILE A CA 1
ATOM 2233 C C . ILE A 1 281 ? -11.276 -10.295 -5.539 1.00 97.31 281 ILE A C 1
ATOM 2235 O O . ILE A 1 281 ? -12.277 -10.999 -5.444 1.00 97.31 281 ILE A O 1
ATOM 2239 N N . ALA A 1 282 ? -11.278 -9.000 -5.210 1.00 96.50 282 ALA A N 1
ATOM 2240 C CA . ALA A 1 282 ? -12.468 -8.322 -4.695 1.00 96.50 282 ALA A CA 1
ATOM 2241 C C . ALA A 1 282 ? -13.628 -8.322 -5.706 1.00 96.50 282 ALA A C 1
ATOM 2243 O O . ALA A 1 282 ? -14.755 -8.663 -5.351 1.00 96.50 282 ALA A O 1
ATOM 2244 N N . ASN A 1 283 ? -13.344 -8.016 -6.977 1.00 96.25 283 ASN A N 1
ATOM 2245 C CA . ASN A 1 283 ? -14.351 -8.004 -8.037 1.00 96.25 283 ASN A CA 1
ATOM 2246 C C . ASN A 1 283 ? -14.935 -9.399 -8.302 1.00 96.25 283 ASN A C 1
ATOM 2248 O O . ASN A 1 283 ? -16.144 -9.546 -8.446 1.00 96.25 283 ASN A O 1
ATOM 2252 N N . GLU A 1 284 ? -14.096 -10.436 -8.321 1.00 96.56 284 GLU A N 1
ATOM 2253 C CA . GLU A 1 284 ? -14.557 -11.815 -8.439 1.00 96.56 284 GLU A CA 1
ATOM 2254 C C . GLU A 1 284 ? -15.438 -12.175 -7.241 1.00 96.56 284 GLU A C 1
ATOM 2256 O O . GLU A 1 284 ? -16.513 -12.726 -7.441 1.00 96.56 284 GLU A O 1
ATOM 2261 N N . MET A 1 285 ? -15.045 -11.828 -6.014 1.00 96.06 285 MET A N 1
ATOM 2262 C CA . MET A 1 285 ? -15.846 -12.072 -4.806 1.00 96.06 285 MET A CA 1
ATOM 2263 C C . MET A 1 285 ? -17.116 -11.206 -4.715 1.00 96.06 285 MET A C 1
ATOM 2265 O O . MET A 1 285 ? -17.995 -11.521 -3.919 1.00 96.06 285 MET A O 1
ATOM 2269 N N . GLY A 1 286 ? -17.253 -10.164 -5.542 1.00 95.12 286 GLY A N 1
ATOM 2270 C CA . GLY A 1 286 ? -18.411 -9.266 -5.542 1.00 95.12 286 GLY A CA 1
ATOM 2271 C C . GLY A 1 286 ? -18.468 -8.334 -4.328 1.00 95.12 286 GLY A C 1
ATOM 2272 O O . GLY A 1 286 ? -19.557 -7.975 -3.888 1.00 95.12 286 GLY A O 1
ATOM 2273 N N . VAL A 1 287 ? -17.309 -7.968 -3.775 1.00 96.12 287 VAL A N 1
ATOM 2274 C CA . VAL A 1 287 ? -17.161 -7.189 -2.531 1.00 96.12 287 VAL A CA 1
ATOM 2275 C C . VAL A 1 287 ? -16.311 -5.939 -2.760 1.00 96.12 287 VAL A C 1
ATOM 2277 O O . VAL A 1 287 ? -15.637 -5.815 -3.787 1.00 96.12 287 VAL A O 1
ATOM 2280 N N . ASN A 1 288 ? -16.314 -5.000 -1.809 1.00 94.44 288 ASN A N 1
ATOM 2281 C CA . ASN A 1 288 ? -15.489 -3.802 -1.936 1.00 94.44 288 ASN A CA 1
ATOM 2282 C C . ASN A 1 288 ? -14.027 -4.108 -1.606 1.00 94.44 288 ASN A C 1
ATOM 2284 O O . ASN A 1 288 ? -13.705 -5.053 -0.884 1.00 94.44 288 ASN A O 1
ATOM 2288 N N . VAL A 1 289 ? -13.131 -3.260 -2.110 1.00 94.50 289 VAL A N 1
ATOM 2289 C CA . VAL A 1 289 ? -11.712 -3.284 -1.754 1.00 94.50 289 VAL A CA 1
ATOM 2290 C C . VAL A 1 289 ? -11.327 -1.998 -1.034 1.00 94.50 289 VAL A C 1
ATOM 2292 O O . VAL A 1 289 ? -11.479 -0.894 -1.559 1.00 94.50 289 VAL A O 1
ATOM 2295 N N . ARG A 1 290 ? -10.774 -2.135 0.169 1.00 94.69 290 ARG A N 1
ATOM 2296 C CA . ARG A 1 290 ? -10.153 -1.041 0.915 1.00 94.69 290 ARG A CA 1
ATOM 2297 C C . ARG A 1 290 ? -8.642 -1.161 0.771 1.00 94.69 290 ARG A C 1
ATOM 2299 O O . ARG A 1 290 ? -8.051 -2.141 1.207 1.00 94.69 290 ARG A O 1
ATOM 2306 N N . THR A 1 291 ? -8.011 -0.176 0.137 1.00 93.62 291 THR A N 1
ATOM 2307 C CA . THR A 1 291 ? -6.563 -0.189 -0.133 1.00 93.62 291 THR A CA 1
ATOM 2308 C C . THR A 1 291 ? -5.804 0.693 0.851 1.00 93.62 291 THR A C 1
ATOM 2310 O O . THR A 1 291 ? -6.180 1.839 1.082 1.00 93.62 291 THR A O 1
ATOM 2313 N N . THR A 1 292 ? -4.697 0.179 1.377 1.00 94.31 292 THR A N 1
ATOM 2314 C CA . THR A 1 292 ? -3.703 0.916 2.162 1.00 94.31 292 THR A CA 1
ATOM 2315 C C . THR A 1 292 ? -2.299 0.350 1.898 1.00 94.31 292 THR A C 1
ATOM 2317 O O . THR A 1 292 ? -2.121 -0.567 1.094 1.00 94.31 292 THR A O 1
ATOM 2320 N N . SER A 1 293 ? -1.278 0.903 2.547 1.00 93.19 293 SER A N 1
ATOM 2321 C CA . SER A 1 293 ? 0.091 0.385 2.490 1.00 93.19 293 SER A CA 1
ATOM 2322 C C . SER A 1 293 ? 0.669 0.237 3.891 1.00 93.19 293 SER A C 1
ATOM 2324 O O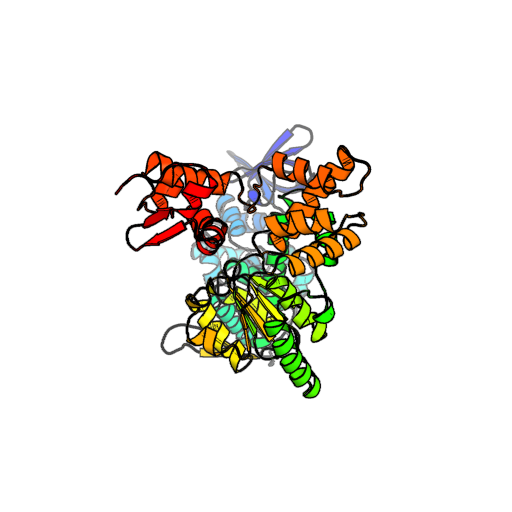 . SER A 1 293 ? 0.291 0.979 4.795 1.00 93.19 293 SER A O 1
ATOM 2326 N N . GLY A 1 294 ? 1.605 -0.696 4.067 1.00 92.38 294 GLY A N 1
ATOM 2327 C CA . GLY A 1 294 ? 2.314 -0.908 5.327 1.00 92.38 294 GLY A CA 1
ATOM 2328 C C . GLY A 1 294 ? 2.887 0.393 5.904 1.00 92.38 294 GLY A C 1
ATOM 2329 O O . GLY A 1 294 ? 2.584 0.707 7.051 1.00 92.38 294 GLY A O 1
ATOM 2330 N N . PRO A 1 295 ? 3.625 1.207 5.119 1.00 89.62 295 PRO A N 1
ATOM 2331 C CA . PRO A 1 295 ? 4.153 2.491 5.586 1.00 89.62 295 PRO A CA 1
ATOM 2332 C C . PRO A 1 295 ? 3.093 3.535 5.955 1.00 89.62 295 PRO A C 1
ATOM 2334 O O . PRO A 1 295 ? 3.379 4.404 6.768 1.00 89.62 295 PRO A O 1
ATOM 2337 N N . ALA A 1 296 ? 1.894 3.473 5.367 1.00 89.88 296 ALA A N 1
ATOM 2338 C CA . ALA A 1 296 ? 0.812 4.407 5.685 1.00 89.88 296 ALA A CA 1
ATOM 2339 C C . ALA A 1 296 ? 0.139 4.106 7.037 1.00 89.88 296 ALA A C 1
ATOM 2341 O O . ALA A 1 296 ? -0.612 4.935 7.549 1.00 89.88 296 ALA A O 1
ATOM 2342 N N . ILE A 1 297 ? 0.381 2.922 7.610 1.00 91.62 297 ILE A N 1
ATOM 2343 C CA . ILE A 1 297 ? -0.135 2.524 8.917 1.00 91.62 297 ILE A CA 1
ATOM 2344 C C . ILE A 1 297 ? 0.978 2.742 9.944 1.00 91.62 297 ILE A C 1
ATOM 2346 O O . ILE A 1 297 ? 1.841 1.890 10.150 1.00 91.62 297 ILE A O 1
ATOM 2350 N N . GLU A 1 298 ? 0.957 3.900 10.598 1.00 89.81 298 GLU A N 1
ATOM 2351 C CA . GLU A 1 298 ? 2.040 4.319 11.496 1.00 89.81 298 GLU A CA 1
ATOM 2352 C C . GLU A 1 298 ? 1.873 3.781 12.923 1.00 89.81 298 GLU A C 1
ATOM 2354 O O . GLU A 1 298 ? 2.848 3.610 13.658 1.00 89.81 298 GLU A O 1
ATOM 2359 N N . ARG A 1 299 ? 0.630 3.510 13.335 1.00 90.62 299 ARG A N 1
ATOM 2360 C CA . ARG A 1 299 ? 0.275 3.111 14.705 1.00 90.62 299 ARG A CA 1
ATOM 2361 C C . ARG A 1 299 ? -0.921 2.148 14.747 1.00 90.62 299 ARG A C 1
ATOM 2363 O O . ARG A 1 299 ? -1.715 2.133 13.806 1.00 90.62 299 ARG A O 1
ATOM 2370 N N . PRO A 1 300 ? -1.106 1.391 15.850 1.00 92.06 300 PRO A N 1
ATOM 2371 C CA . PRO A 1 300 ? -2.229 0.462 16.029 1.00 92.06 300 PRO A CA 1
ATOM 2372 C C . PRO A 1 300 ? -3.612 1.046 15.724 1.00 92.06 300 PRO A C 1
ATOM 2374 O O . PRO A 1 300 ? -4.434 0.387 15.094 1.00 92.06 300 PRO A O 1
ATOM 2377 N N . GLY A 1 301 ? -3.860 2.293 16.128 1.00 91.25 301 GLY A N 1
ATOM 2378 C CA . GLY A 1 301 ? -5.130 2.972 15.895 1.00 91.25 301 GLY A CA 1
ATOM 2379 C C . GLY A 1 301 ? -5.469 3.162 14.425 1.00 91.25 301 GLY A C 1
ATOM 2380 O O . GLY A 1 301 ? -6.630 3.032 14.057 1.00 91.25 301 GLY A O 1
ATOM 2381 N N . ASP A 1 302 ? -4.467 3.381 13.573 1.00 91.38 302 ASP A N 1
ATOM 2382 C CA . ASP A 1 302 ? -4.693 3.555 12.138 1.00 91.38 302 ASP A CA 1
ATOM 2383 C C . ASP A 1 302 ? -5.181 2.246 11.503 1.00 91.38 302 ASP A C 1
ATOM 2385 O O . ASP A 1 302 ? -6.125 2.257 10.714 1.00 91.38 302 ASP A O 1
ATOM 2389 N N . LEU A 1 303 ? -4.604 1.108 11.910 1.00 93.69 303 LEU A N 1
ATOM 2390 C CA . LEU A 1 303 ? -5.082 -0.212 11.497 1.00 93.69 303 LEU A CA 1
ATOM 2391 C C . LEU A 1 303 ? -6.485 -0.491 12.050 1.00 93.69 303 LEU A C 1
ATOM 2393 O O . LEU A 1 303 ? -7.358 -0.927 11.303 1.00 93.69 303 LEU A O 1
ATOM 2397 N N . ALA A 1 304 ? -6.718 -0.204 13.335 1.00 92.69 304 ALA A N 1
ATOM 2398 C CA . ALA A 1 304 ? -8.020 -0.394 13.969 1.00 92.69 304 ALA A CA 1
ATOM 2399 C C . ALA A 1 304 ? -9.119 0.417 13.267 1.00 92.69 304 ALA A C 1
ATOM 2401 O O . ALA A 1 304 ? -10.223 -0.082 13.055 1.00 92.69 304 ALA A O 1
ATOM 2402 N N . ALA A 1 305 ? -8.815 1.645 12.846 1.00 91.44 305 ALA A N 1
ATOM 2403 C CA . ALA A 1 305 ? -9.752 2.482 12.112 1.00 91.44 305 ALA A CA 1
ATOM 2404 C C . ALA A 1 305 ? -10.096 1.910 10.736 1.00 91.44 305 ALA A C 1
ATOM 2406 O O . ALA A 1 305 ? -11.262 1.904 10.350 1.00 91.44 305 ALA A O 1
ATOM 2407 N N . VAL A 1 306 ? -9.109 1.363 10.024 1.00 93.00 306 VAL A N 1
ATOM 2408 C CA . VAL A 1 306 ? -9.356 0.701 8.740 1.00 93.00 306 VAL A CA 1
ATOM 2409 C C . VAL A 1 306 ? -10.201 -0.558 8.938 1.00 93.00 306 VAL A C 1
ATOM 2411 O O . VAL A 1 306 ? -11.237 -0.688 8.292 1.00 93.00 306 VAL A O 1
ATOM 2414 N N . LEU A 1 307 ? -9.817 -1.441 9.863 1.00 94.62 307 LEU A N 1
ATOM 2415 C CA . LEU A 1 307 ? -10.514 -2.708 10.115 1.00 94.62 307 LEU A CA 1
ATOM 2416 C C . LEU A 1 307 ? -11.964 -2.510 10.573 1.00 94.62 307 LEU A C 1
ATOM 2418 O O . LEU A 1 307 ? -12.856 -3.213 10.112 1.00 94.62 307 LEU A O 1
ATOM 2422 N N . THR A 1 308 ? -12.217 -1.532 11.446 1.00 91.50 308 THR A N 1
ATOM 2423 C CA . THR A 1 308 ? -13.575 -1.247 11.951 1.00 91.50 308 THR A CA 1
ATOM 2424 C C . THR A 1 308 ? -14.484 -0.579 10.915 1.00 91.50 308 THR A C 1
ATOM 2426 O O . THR A 1 308 ? -15.698 -0.569 11.104 1.00 91.50 308 THR A O 1
ATOM 2429 N N . SER A 1 309 ? -13.923 -0.045 9.822 1.00 91.94 309 SER A N 1
ATOM 2430 C CA . SER A 1 309 ? -14.686 0.542 8.709 1.00 91.94 309 SER A CA 1
ATOM 2431 C C . SER A 1 309 ? -15.140 -0.471 7.649 1.00 91.94 309 SER A C 1
ATOM 2433 O O . SER A 1 309 ? -15.989 -0.137 6.821 1.00 91.94 309 SER A O 1
ATOM 2435 N N . LEU A 1 310 ? -14.587 -1.689 7.662 1.00 94.50 310 LEU A N 1
ATOM 2436 C CA . LEU A 1 310 ? -14.901 -2.733 6.683 1.00 94.50 310 LEU A CA 1
ATOM 2437 C C . LEU A 1 310 ? -16.355 -3.195 6.799 1.00 94.50 310 LEU A C 1
ATOM 2439 O O . LEU A 1 310 ? -16.950 -3.164 7.876 1.00 94.50 310 LEU A O 1
ATOM 2443 N N . GLN A 1 311 ? -16.919 -3.647 5.684 1.00 94.75 311 GLN A N 1
ATOM 2444 C CA . GLN A 1 311 ? -18.182 -4.376 5.648 1.00 94.75 311 GLN A CA 1
ATOM 2445 C C . GLN A 1 311 ? -17.927 -5.893 5.593 1.00 94.75 311 GLN A C 1
ATOM 2447 O O . GLN A 1 311 ? -16.841 -6.320 5.189 1.00 94.75 311 GLN A O 1
ATOM 2452 N N . PRO A 1 312 ? -18.903 -6.735 5.990 1.00 94.75 312 PRO A N 1
ATOM 2453 C CA . PRO A 1 312 ? -18.795 -8.184 5.838 1.00 94.75 312 PRO A CA 1
ATOM 2454 C C . PRO A 1 312 ? -18.466 -8.580 4.400 1.00 94.75 312 PRO A C 1
ATOM 2456 O O . PRO A 1 312 ? -19.169 -8.190 3.471 1.00 94.75 312 PRO A O 1
ATOM 2459 N N . GLY A 1 313 ? -17.405 -9.363 4.226 1.00 94.56 313 GLY A N 1
ATOM 2460 C CA . GLY A 1 313 ? -16.946 -9.808 2.914 1.00 94.56 313 GLY A CA 1
ATOM 2461 C C . GLY A 1 313 ? -15.845 -8.951 2.293 1.00 94.56 313 GLY A C 1
ATOM 2462 O O . GLY A 1 313 ? -15.152 -9.451 1.412 1.00 94.56 313 GLY A O 1
ATOM 2463 N N . ASP A 1 314 ? -15.655 -7.703 2.732 1.00 97.06 314 ASP A N 1
ATOM 2464 C CA . ASP A 1 314 ? -14.731 -6.774 2.075 1.00 97.06 314 ASP A CA 1
ATOM 2465 C C . ASP A 1 314 ? -13.286 -7.296 2.033 1.00 97.06 314 ASP A C 1
ATOM 2467 O O . ASP A 1 314 ? -12.802 -8.014 2.916 1.00 97.06 314 ASP A O 1
ATOM 2471 N N . VAL A 1 315 ? -12.562 -6.874 0.999 1.00 98.12 315 VAL A N 1
ATOM 2472 C CA . VAL A 1 315 ? -11.129 -7.121 0.858 1.00 98.12 315 VAL A CA 1
ATOM 2473 C C . VAL A 1 315 ? -10.346 -5.944 1.433 1.00 98.12 315 VAL A C 1
ATOM 2475 O O . VAL A 1 315 ? -10.439 -4.821 0.937 1.00 98.12 315 VAL A O 1
ATOM 2478 N N . LEU A 1 316 ? -9.500 -6.200 2.430 1.00 98.12 316 LEU A N 1
ATOM 2479 C CA . LEU A 1 316 ? -8.489 -5.248 2.888 1.00 98.12 316 LEU A CA 1
ATOM 2480 C C . LEU A 1 316 ? -7.171 -5.526 2.164 1.00 98.12 316 LEU A C 1
ATOM 2482 O O . LEU A 1 316 ? -6.515 -6.532 2.425 1.00 98.12 316 LEU A O 1
ATOM 2486 N N . PHE A 1 317 ? -6.755 -4.631 1.274 1.00 98.25 317 PHE A N 1
ATOM 2487 C CA . PHE A 1 317 ? -5.478 -4.726 0.576 1.00 98.25 317 PHE A CA 1
ATOM 2488 C C . PHE A 1 317 ? -4.401 -3.882 1.270 1.00 98.25 317 PHE A C 1
ATOM 2490 O O . PHE A 1 317 ? -4.545 -2.663 1.379 1.00 98.25 317 PHE A O 1
ATOM 2497 N N . ILE A 1 318 ? -3.307 -4.519 1.703 1.00 97.31 318 ILE A N 1
ATOM 2498 C CA . ILE A 1 318 ? -2.132 -3.852 2.285 1.00 97.31 318 ILE A CA 1
ATOM 2499 C C . ILE A 1 318 ? -0.921 -4.088 1.380 1.00 97.31 318 ILE A C 1
ATOM 2501 O O . ILE A 1 318 ? -0.339 -5.178 1.375 1.00 97.31 318 ILE A O 1
ATOM 2505 N N . ASP A 1 319 ? -0.516 -3.060 0.634 1.00 95.50 319 ASP A N 1
ATOM 2506 C CA . ASP A 1 319 ? 0.730 -3.108 -0.138 1.00 95.50 319 ASP A CA 1
ATOM 2507 C C . ASP A 1 319 ? 1.951 -2.925 0.765 1.00 95.50 319 ASP A C 1
ATOM 2509 O O . ASP A 1 319 ? 1.880 -2.260 1.796 1.00 95.50 319 ASP A O 1
ATOM 2513 N N . GLU A 1 320 ? 3.084 -3.508 0.385 1.00 93.56 320 GLU A N 1
ATOM 2514 C CA . GLU A 1 320 ? 4.317 -3.474 1.179 1.00 93.56 320 GLU A CA 1
ATOM 2515 C C . GLU A 1 320 ? 4.094 -3.903 2.647 1.00 93.56 320 GLU A C 1
ATOM 2517 O O . GLU A 1 320 ? 4.634 -3.308 3.580 1.00 93.56 320 GLU A O 1
ATOM 2522 N N . ILE A 1 321 ? 3.302 -4.964 2.861 1.00 96.06 321 ILE A N 1
ATOM 2523 C CA . ILE A 1 321 ? 2.884 -5.434 4.197 1.00 96.06 321 ILE A CA 1
ATOM 2524 C C . ILE A 1 321 ? 4.068 -5.751 5.126 1.00 96.06 321 ILE A C 1
ATOM 2526 O O . ILE A 1 321 ? 3.976 -5.610 6.338 1.00 96.06 321 ILE A O 1
ATOM 2530 N N . HIS A 1 322 ? 5.220 -6.107 4.556 1.00 93.75 322 HIS A N 1
ATOM 2531 C CA . HIS A 1 322 ? 6.462 -6.361 5.291 1.00 93.75 322 HIS A CA 1
ATOM 2532 C C . HIS A 1 322 ? 7.071 -5.113 5.953 1.00 93.75 322 HIS A C 1
ATOM 2534 O O . HIS A 1 322 ? 8.055 -5.228 6.678 1.00 93.75 322 HIS A O 1
ATOM 2540 N N . ARG A 1 323 ? 6.542 -3.920 5.658 1.00 92.75 323 ARG A N 1
ATOM 2541 C CA . ARG A 1 323 ? 6.956 -2.652 6.269 1.00 92.75 323 ARG A CA 1
ATOM 2542 C C . ARG A 1 323 ? 6.085 -2.260 7.464 1.00 92.75 323 ARG A C 1
ATOM 2544 O O . ARG A 1 323 ? 6.318 -1.195 8.031 1.00 92.75 323 ARG A O 1
ATOM 2551 N N . LEU A 1 324 ? 5.105 -3.085 7.843 1.00 94.31 324 LEU A N 1
ATOM 2552 C CA . LEU A 1 324 ? 4.342 -2.877 9.070 1.00 94.31 324 LEU A CA 1
ATOM 2553 C C . LEU A 1 324 ? 5.261 -2.944 10.291 1.00 94.31 324 LEU A C 1
ATOM 2555 O O . LEU A 1 324 ? 6.163 -3.775 10.385 1.00 94.31 324 LEU A O 1
ATOM 2559 N N . HIS A 1 325 ? 5.019 -2.060 11.255 1.00 92.19 325 HIS A N 1
ATOM 2560 C CA . HIS A 1 325 ? 5.727 -2.123 12.524 1.00 92.19 325 HIS A CA 1
ATOM 2561 C C . HIS A 1 325 ? 5.259 -3.343 13.332 1.00 92.19 325 HIS A C 1
ATOM 2563 O O . HIS A 1 325 ? 4.081 -3.696 13.313 1.00 92.19 325 HIS A O 1
ATOM 2569 N N . ARG A 1 326 ? 6.152 -3.954 14.118 1.00 89.88 326 ARG A N 1
ATOM 2570 C CA . ARG A 1 326 ? 5.847 -5.177 14.886 1.00 89.88 326 ARG A CA 1
ATOM 2571 C C . ARG A 1 326 ? 4.631 -5.037 15.807 1.00 89.88 326 ARG A C 1
ATOM 2573 O O . ARG A 1 326 ? 3.822 -5.950 15.895 1.00 89.88 326 ARG A O 1
ATOM 2580 N N . SER A 1 327 ? 4.475 -3.879 16.448 1.00 90.38 327 SER A N 1
ATOM 2581 C CA . SER A 1 327 ? 3.311 -3.589 17.299 1.00 90.38 327 SER A CA 1
ATOM 2582 C C . SER A 1 327 ? 1.985 -3.566 16.532 1.00 90.38 327 SER A C 1
ATOM 2584 O O . SER A 1 327 ? 0.932 -3.707 17.133 1.00 90.38 327 SER A O 1
ATOM 2586 N N . ILE A 1 328 ? 2.028 -3.332 15.221 1.00 94.00 328 ILE A N 1
ATOM 2587 C CA . ILE A 1 328 ? 0.863 -3.306 14.335 1.00 94.00 328 ILE A CA 1
ATOM 2588 C C . ILE A 1 328 ? 0.587 -4.720 13.813 1.00 94.00 328 ILE A C 1
ATOM 2590 O O . ILE A 1 328 ? -0.570 -5.122 13.767 1.00 94.00 328 ILE A O 1
ATOM 2594 N N . GLU A 1 329 ? 1.631 -5.504 13.508 1.00 93.06 329 GLU A N 1
ATOM 2595 C CA . GLU A 1 329 ? 1.484 -6.937 13.204 1.00 93.06 329 GLU A CA 1
ATOM 2596 C C . GLU A 1 329 ? 0.798 -7.688 14.356 1.00 93.06 329 GLU A C 1
ATOM 2598 O O . GLU A 1 329 ? -0.124 -8.461 14.124 1.00 93.06 329 GLU A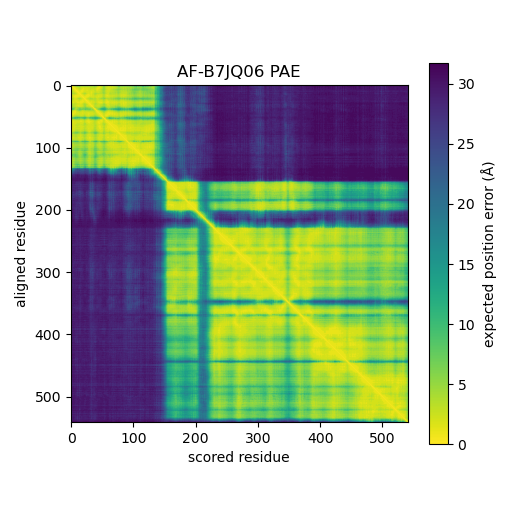 O 1
ATOM 2603 N N . GLU A 1 330 ? 1.198 -7.420 15.603 1.00 90.50 330 GLU A N 1
ATOM 2604 C CA . GLU A 1 330 ? 0.619 -8.062 16.792 1.00 90.50 330 GLU A CA 1
ATOM 2605 C C . GLU A 1 330 ? -0.879 -7.771 16.963 1.00 90.50 330 GLU A C 1
ATOM 2607 O O . GLU A 1 330 ? -1.622 -8.636 17.417 1.00 90.50 330 GLU A O 1
ATOM 2612 N N . VAL A 1 331 ? -1.333 -6.589 16.542 1.00 91.56 331 VAL A N 1
ATOM 2613 C CA . VAL A 1 331 ? -2.755 -6.207 16.530 1.00 91.56 331 VAL A CA 1
ATOM 2614 C C . VAL A 1 331 ? -3.506 -6.864 15.370 1.00 91.56 331 VAL A C 1
ATOM 2616 O O . VAL A 1 331 ? -4.704 -7.114 15.469 1.00 91.56 331 VAL A O 1
ATOM 2619 N N . LEU A 1 332 ? -2.812 -7.165 14.272 1.00 95.12 332 LEU A N 1
ATOM 2620 C CA . LEU A 1 332 ? -3.394 -7.801 13.094 1.00 95.12 332 LEU A CA 1
ATOM 2621 C C . LEU A 1 332 ? -3.656 -9.303 13.304 1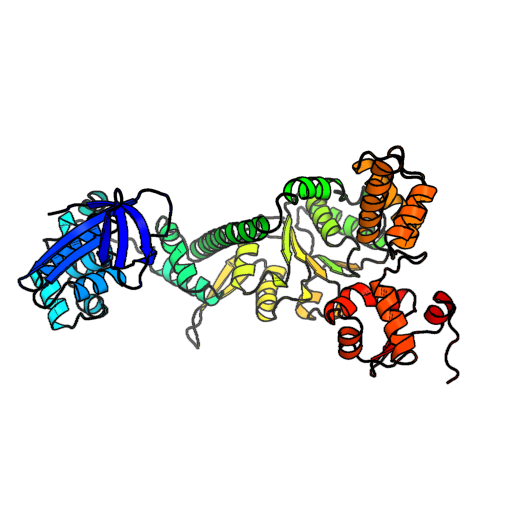.00 95.12 332 LEU A C 1
ATOM 2623 O O . LEU A 1 332 ? -4.560 -9.841 12.672 1.00 95.12 332 LEU A O 1
ATOM 2627 N N . TYR A 1 333 ? -2.915 -9.986 14.188 1.00 94.38 333 TYR A N 1
ATOM 2628 C CA . TYR A 1 333 ? -3.066 -11.437 14.380 1.00 94.38 333 TYR A CA 1
ATOM 2629 C C . TYR A 1 333 ? -4.475 -11.863 14.815 1.00 94.38 333 TYR A C 1
ATOM 2631 O O . TYR A 1 333 ? -5.050 -12.695 14.111 1.00 94.38 333 TYR A O 1
ATOM 2639 N N . PRO A 1 334 ? -5.079 -11.290 15.878 1.00 94.69 334 PRO A N 1
ATOM 2640 C CA . PRO A 1 334 ? -6.434 -11.668 16.280 1.00 94.69 334 PRO A CA 1
ATOM 2641 C C . PRO A 1 334 ? -7.480 -11.246 15.241 1.00 94.69 334 PRO A C 1
ATOM 2643 O O . PRO A 1 334 ? -8.487 -11.926 15.062 1.00 94.69 334 PRO A O 1
ATOM 2646 N N . ALA A 1 335 ? -7.221 -10.163 14.499 1.00 96.19 335 ALA A N 1
ATOM 2647 C CA . ALA A 1 335 ? -8.108 -9.721 13.428 1.00 96.19 335 ALA A CA 1
ATOM 2648 C C . ALA A 1 335 ? -8.154 -10.724 12.265 1.00 96.19 335 ALA A C 1
ATOM 2650 O O . ALA A 1 335 ? -9.204 -10.875 11.649 1.00 96.19 335 ALA A O 1
ATOM 2651 N N . MET A 1 336 ? -7.040 -11.409 11.985 1.00 97.00 336 MET A N 1
ATOM 2652 C CA . MET A 1 336 ? -6.958 -12.452 10.958 1.00 97.00 336 MET A CA 1
ATOM 2653 C C . MET A 1 336 ? -7.497 -13.813 11.424 1.00 97.00 336 MET A C 1
ATOM 2655 O O . MET A 1 336 ? -7.997 -14.584 10.614 1.00 97.00 336 MET A O 1
ATOM 2659 N N . GLU A 1 337 ? -7.345 -14.145 12.708 1.00 94.75 337 GLU A N 1
ATOM 2660 C CA . GLU A 1 337 ? -7.705 -15.470 13.237 1.00 94.75 337 GLU A CA 1
ATOM 2661 C C . GLU A 1 337 ? -9.162 -15.540 13.702 1.00 94.75 337 GLU A C 1
ATOM 2663 O O . GLU A 1 337 ? -9.877 -16.477 13.353 1.00 94.75 337 GLU A O 1
ATOM 2668 N N . ASP A 1 338 ? -9.599 -14.538 14.465 1.00 95.06 338 ASP A N 1
ATOM 2669 C CA . ASP A 1 338 ? -10.863 -14.559 15.207 1.00 95.06 338 ASP A CA 1
ATOM 2670 C C . ASP A 1 338 ? -11.790 -13.385 14.848 1.00 95.06 338 ASP A C 1
ATOM 2672 O O . ASP A 1 338 ? -12.823 -13.193 15.494 1.00 95.06 338 ASP A O 1
ATOM 2676 N N . PHE A 1 339 ? -11.419 -12.575 13.847 1.00 96.44 339 PHE A N 1
ATOM 2677 C CA . PHE A 1 339 ? -12.125 -11.352 13.451 1.00 96.44 339 PHE A CA 1
ATOM 2678 C C . PHE A 1 339 ? -12.431 -10.433 14.642 1.00 96.44 339 PHE A C 1
ATOM 2680 O O . PHE A 1 339 ? -13.541 -9.926 14.805 1.00 96.44 339 PHE A O 1
ATOM 2687 N N . CYS A 1 340 ? -11.437 -10.194 15.499 1.00 95.00 340 CYS A N 1
ATOM 2688 C CA . CYS A 1 340 ? -11.567 -9.252 16.605 1.00 95.00 340 CYS A CA 1
ATOM 2689 C C . CYS A 1 340 ? -10.305 -8.415 16.823 1.00 95.00 340 CYS A C 1
ATOM 2691 O O . CYS A 1 340 ? -9.214 -8.764 16.380 1.00 95.00 340 CYS A O 1
ATOM 2693 N N . LEU A 1 341 ? -10.453 -7.301 17.537 1.00 92.75 341 LEU A N 1
ATOM 2694 C CA . LEU A 1 341 ? -9.347 -6.478 18.018 1.00 92.75 341 LEU A CA 1
ATOM 2695 C C . LEU A 1 341 ? -9.351 -6.440 19.538 1.00 92.75 341 LEU A C 1
ATOM 2697 O O . LEU A 1 341 ? -10.336 -6.017 20.140 1.00 92.75 341 LEU A O 1
ATOM 2701 N N . ASP A 1 342 ? -8.225 -6.808 20.138 1.00 89.25 342 ASP A N 1
ATOM 2702 C CA . ASP A 1 342 ? -8.016 -6.708 21.577 1.00 89.25 342 ASP A CA 1
ATOM 2703 C C . ASP A 1 342 ? -7.237 -5.432 21.911 1.00 89.25 342 ASP A C 1
ATOM 2705 O O . ASP A 1 342 ? -6.086 -5.251 21.507 1.00 89.25 342 ASP A O 1
ATOM 2709 N N . ILE A 1 343 ? -7.869 -4.532 22.664 1.00 87.69 343 ILE A N 1
ATOM 2710 C CA . ILE A 1 343 ? -7.290 -3.253 23.074 1.00 87.69 343 ILE A CA 1
ATOM 2711 C C . ILE A 1 343 ? -7.021 -3.291 24.573 1.00 87.69 343 ILE A C 1
ATOM 2713 O O . ILE A 1 343 ? -7.941 -3.307 25.389 1.00 87.69 343 ILE A O 1
ATOM 2717 N N . VAL A 1 344 ? -5.745 -3.250 24.950 1.00 84.81 344 VAL A N 1
ATOM 2718 C CA . VAL A 1 344 ? -5.341 -3.202 26.358 1.00 84.81 344 VAL A CA 1
ATOM 2719 C C . VAL A 1 344 ? -5.410 -1.764 26.872 1.00 84.81 344 VAL A C 1
ATOM 2721 O O . VAL A 1 344 ? -4.658 -0.896 26.434 1.00 84.81 344 VAL A O 1
ATOM 2724 N N . ILE A 1 345 ? -6.293 -1.521 27.837 1.00 81.88 345 ILE A N 1
ATOM 2725 C CA . ILE A 1 345 ? -6.531 -0.224 28.470 1.00 81.88 345 ILE A CA 1
ATOM 2726 C C . ILE A 1 345 ? -5.879 -0.187 29.855 1.00 81.88 345 ILE A C 1
ATOM 2728 O O . ILE A 1 345 ? -6.080 -1.081 30.677 1.00 81.88 345 ILE A O 1
ATOM 2732 N N . GLY A 1 346 ? -5.137 0.886 30.142 1.00 72.56 346 GLY A N 1
ATOM 2733 C CA . GLY A 1 346 ? -4.475 1.110 31.431 1.00 72.56 346 GLY A CA 1
ATOM 2734 C C . GLY A 1 346 ? -3.039 0.573 31.498 1.00 72.56 346 GLY A C 1
ATOM 2735 O O . GLY A 1 346 ? -2.451 0.167 30.498 1.00 72.56 346 GLY A O 1
ATOM 2736 N N . LYS A 1 347 ? -2.425 0.622 32.688 1.00 71.00 347 LYS A N 1
ATOM 2737 C CA . LYS A 1 347 ? -1.052 0.137 32.932 1.00 71.00 347 LYS A CA 1
ATOM 2738 C C . LYS A 1 347 ? -0.990 -0.710 34.200 1.00 71.00 347 LYS A C 1
ATOM 2740 O O . LYS A 1 347 ? -1.605 -0.366 35.204 1.00 71.00 347 LYS A O 1
ATOM 2745 N N . GLY A 1 348 ? -0.167 -1.759 34.179 1.00 75.00 348 GLY A N 1
ATOM 2746 C CA . GLY A 1 348 ? 0.097 -2.594 35.353 1.00 75.00 348 GLY A CA 1
ATOM 2747 C C . GLY A 1 348 ? -1.049 -3.564 35.688 1.00 75.00 348 GLY A C 1
ATOM 2748 O O . GLY A 1 348 ? -1.780 -3.970 34.790 1.00 75.00 348 GLY A O 1
ATOM 2749 N N . PRO A 1 349 ? -1.218 -3.954 36.965 1.00 72.31 349 PRO A N 1
ATOM 2750 C CA . PRO A 1 349 ? -2.189 -4.973 37.387 1.00 72.31 349 PRO A CA 1
ATOM 2751 C C . PRO A 1 349 ? -3.663 -4.605 37.163 1.00 72.31 349 PRO A C 1
ATOM 2753 O O . PRO A 1 349 ? -4.521 -5.475 37.232 1.00 72.31 349 PRO A O 1
ATOM 2756 N N . SER A 1 350 ? -3.962 -3.324 36.933 1.00 76.25 350 SER A N 1
ATOM 2757 C CA . SER A 1 350 ? -5.308 -2.820 36.646 1.00 76.25 350 SER A CA 1
ATOM 2758 C C . SER A 1 350 ? -5.604 -2.716 35.147 1.00 76.25 350 SER A C 1
ATOM 2760 O O . SER A 1 350 ? -6.608 -2.112 34.777 1.00 76.25 350 SER A O 1
ATOM 2762 N N . ALA A 1 351 ? -4.715 -3.221 34.282 1.00 78.81 351 ALA A N 1
ATOM 2763 C CA . ALA A 1 351 ? -4.949 -3.225 32.846 1.00 78.81 351 ALA A CA 1
ATOM 2764 C C . ALA A 1 351 ? -6.116 -4.162 32.500 1.00 78.81 351 ALA A C 1
ATOM 2766 O O . ALA A 1 351 ? -6.160 -5.306 32.953 1.00 78.81 351 ALA A O 1
ATOM 2767 N N . ARG A 1 352 ? -7.053 -3.667 31.693 1.00 81.62 352 ARG A N 1
ATOM 2768 C CA . ARG A 1 352 ? -8.227 -4.405 31.208 1.00 81.62 352 ARG A CA 1
ATOM 2769 C C . ARG A 1 352 ? -8.171 -4.507 29.688 1.00 81.62 352 ARG A C 1
ATOM 2771 O O . ARG A 1 352 ? -7.705 -3.573 29.045 1.00 81.62 352 ARG A O 1
ATOM 2778 N N . SER A 1 353 ? -8.620 -5.622 29.117 1.00 83.50 353 SER A N 1
ATOM 2779 C CA . SER A 1 353 ? -8.719 -5.773 27.660 1.00 83.50 353 SER A CA 1
ATOM 2780 C C . SER A 1 353 ? -10.148 -5.492 27.212 1.00 83.50 353 SER A C 1
ATOM 2782 O O . SER A 1 353 ? -11.082 -6.080 27.758 1.00 83.50 353 SER A O 1
ATOM 2784 N N . VAL A 1 354 ? -10.311 -4.607 26.234 1.00 87.38 354 VAL A N 1
ATOM 2785 C CA . VAL A 1 354 ? -11.574 -4.378 25.530 1.00 87.38 354 VAL A CA 1
ATOM 2786 C C . VAL A 1 354 ? -11.486 -5.064 24.177 1.00 87.38 354 VAL A C 1
ATOM 2788 O O . VAL A 1 354 ? -10.620 -4.731 23.370 1.00 87.38 354 VAL A O 1
ATOM 2791 N N . ARG A 1 355 ? -12.386 -6.019 23.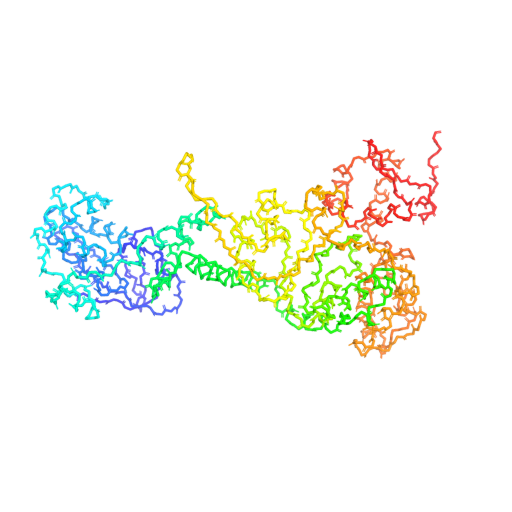944 1.00 89.88 355 ARG A N 1
ATOM 2792 C CA . ARG A 1 355 ? -12.502 -6.743 22.678 1.00 89.88 355 ARG A CA 1
ATOM 2793 C C . ARG A 1 355 ? -13.512 -6.044 21.775 1.00 89.88 355 ARG A C 1
ATOM 2795 O O . ARG A 1 355 ? -14.636 -5.780 22.197 1.00 89.88 355 ARG A O 1
ATOM 2802 N N . LEU A 1 356 ? -13.114 -5.761 20.540 1.00 91.12 356 LEU A N 1
ATOM 2803 C CA . LEU A 1 356 ? -13.987 -5.260 19.483 1.00 91.12 356 LEU A CA 1
ATOM 2804 C C . LEU A 1 356 ? -14.193 -6.347 18.437 1.00 91.12 356 LEU A C 1
ATOM 2806 O O . LEU A 1 356 ? -13.226 -6.802 17.830 1.00 91.12 356 LEU A O 1
ATOM 2810 N N . ASP A 1 357 ? -15.444 -6.704 18.177 1.00 93.50 357 ASP A N 1
ATOM 2811 C CA . ASP A 1 357 ? -15.767 -7.620 17.085 1.00 93.50 357 ASP A CA 1
ATOM 2812 C C . ASP A 1 357 ? -15.691 -6.894 15.736 1.00 93.50 357 ASP A C 1
ATOM 2814 O O . ASP A 1 357 ? -16.219 -5.779 15.582 1.00 93.50 357 ASP A O 1
ATOM 2818 N N . LEU A 1 358 ? -15.034 -7.541 14.774 1.00 95.44 358 LEU A N 1
ATOM 2819 C CA . LEU A 1 358 ? -14.911 -7.124 13.384 1.00 95.44 358 LEU A CA 1
ATOM 2820 C C . LEU A 1 358 ? -15.817 -7.983 12.493 1.00 95.44 358 LEU A C 1
ATOM 2822 O O . LEU A 1 358 ? -16.090 -9.143 12.808 1.00 95.44 358 LEU A O 1
ATOM 2826 N N . PRO A 1 359 ? -16.276 -7.445 11.355 1.00 94.38 359 PRO A N 1
ATOM 2827 C CA . PRO A 1 359 ? -16.900 -8.279 10.341 1.00 94.38 359 PRO A CA 1
ATOM 2828 C C . PRO A 1 359 ? -15.868 -9.242 9.723 1.00 94.38 359 PRO A C 1
ATOM 2830 O O . PRO A 1 359 ? -14.696 -8.873 9.609 1.00 94.38 359 PRO A O 1
ATOM 2833 N N . PRO A 1 360 ? -16.281 -10.439 9.265 1.00 96.38 360 PRO A N 1
ATOM 2834 C CA . PRO A 1 360 ? -15.425 -11.294 8.452 1.00 96.38 360 PRO A CA 1
ATOM 2835 C C . PRO A 1 360 ? -14.955 -10.550 7.201 1.00 96.38 360 PRO A C 1
ATOM 2837 O O . PRO A 1 360 ? -15.765 -9.945 6.497 1.00 96.38 360 PRO A O 1
ATOM 2840 N N . PHE A 1 361 ? -13.657 -10.599 6.920 1.00 97.88 361 PHE A N 1
ATOM 2841 C CA . PHE A 1 361 ? -13.036 -9.904 5.792 1.00 97.88 361 PHE A CA 1
ATOM 2842 C C . PHE A 1 361 ? -11.887 -10.733 5.215 1.00 97.88 361 PHE A C 1
ATOM 2844 O O . PHE A 1 361 ? -11.352 -11.621 5.878 1.00 97.88 361 PHE A O 1
ATOM 2851 N N . THR A 1 362 ? -11.451 -10.417 3.998 1.00 98.38 362 THR A N 1
ATOM 2852 C CA . THR A 1 362 ? -10.260 -11.034 3.399 1.00 98.38 362 THR A CA 1
ATOM 2853 C C . THR A 1 362 ? -9.101 -10.040 3.390 1.00 98.38 362 THR A C 1
ATOM 2855 O O . THR A 1 362 ? -9.116 -9.056 2.654 1.00 98.38 362 THR A O 1
ATOM 2858 N N . LEU A 1 363 ? -8.043 -10.302 4.162 1.00 98.38 363 LEU A N 1
ATOM 2859 C CA . LEU A 1 363 ? -6.771 -9.599 4.023 1.00 98.38 363 LEU A CA 1
ATOM 2860 C C . LEU A 1 363 ? -6.022 -10.079 2.772 1.00 98.38 363 LEU A C 1
ATOM 2862 O O . LEU A 1 363 ? -5.700 -11.262 2.649 1.00 98.38 363 LEU A O 1
ATOM 2866 N N . VAL A 1 364 ? -5.663 -9.151 1.887 1.00 98.56 364 VAL A N 1
ATOM 2867 C CA . VAL A 1 364 ? -4.717 -9.379 0.791 1.00 98.56 364 VAL A CA 1
ATOM 2868 C C . VAL A 1 364 ? -3.443 -8.579 1.065 1.00 98.56 364 VAL A C 1
ATOM 2870 O O . VAL A 1 364 ? -3.415 -7.357 0.936 1.00 98.56 364 VAL A O 1
ATOM 2873 N N . GLY A 1 365 ? -2.370 -9.263 1.453 1.00 97.81 365 GLY A N 1
ATOM 2874 C CA . GLY A 1 365 ? -1.056 -8.654 1.658 1.00 97.81 365 GLY A CA 1
ATOM 2875 C C . GLY A 1 365 ? -0.216 -8.707 0.385 1.00 97.81 365 GLY A C 1
ATOM 2876 O O . GLY A 1 365 ? -0.158 -9.749 -0.266 1.00 97.81 365 GLY A O 1
ATOM 2877 N N . ALA A 1 366 ? 0.480 -7.623 0.039 1.00 96.88 366 ALA A N 1
ATOM 2878 C CA . ALA A 1 366 ? 1.466 -7.621 -1.041 1.00 96.88 366 ALA A CA 1
ATOM 2879 C C . ALA A 1 366 ? 2.885 -7.316 -0.547 1.00 96.88 366 ALA A C 1
ATOM 2881 O O . ALA A 1 366 ? 3.103 -6.490 0.337 1.00 96.88 366 ALA A O 1
ATOM 2882 N N . THR A 1 367 ? 3.882 -8.004 -1.111 1.00 94.56 367 THR A N 1
ATOM 2883 C CA . THR A 1 367 ? 5.293 -7.785 -0.762 1.00 94.56 367 THR A CA 1
ATOM 2884 C C . THR A 1 367 ? 6.244 -8.093 -1.918 1.00 94.56 367 THR A C 1
ATOM 2886 O O . THR A 1 367 ? 6.052 -9.033 -2.690 1.00 94.56 367 THR A O 1
ATOM 2889 N N . THR A 1 368 ? 7.318 -7.320 -2.035 1.00 88.69 368 THR A N 1
ATOM 2890 C CA . THR A 1 368 ? 8.479 -7.651 -2.880 1.00 88.69 368 THR A CA 1
ATOM 2891 C C . THR A 1 368 ? 9.468 -8.586 -2.178 1.00 88.69 368 THR A C 1
ATOM 2893 O O . THR A 1 368 ? 10.284 -9.235 -2.832 1.00 88.69 368 THR A O 1
ATOM 2896 N N . ARG A 1 369 ? 9.362 -8.720 -0.848 1.00 83.38 369 ARG A N 1
ATOM 2897 C CA . ARG A 1 369 ? 10.315 -9.415 0.025 1.00 83.38 369 ARG A CA 1
ATOM 2898 C C . ARG A 1 369 ? 9.599 -10.420 0.924 1.00 83.38 369 ARG A C 1
ATOM 2900 O O . ARG A 1 369 ? 9.426 -10.193 2.116 1.00 83.38 369 ARG A O 1
ATOM 2907 N N . ALA A 1 370 ? 9.214 -11.571 0.374 1.00 79.56 370 ALA A N 1
ATOM 2908 C CA . ALA A 1 370 ? 8.520 -12.610 1.150 1.00 79.56 370 ALA A CA 1
ATOM 2909 C C . ALA A 1 370 ? 9.312 -13.079 2.389 1.00 79.56 370 ALA A C 1
ATOM 2911 O O . ALA A 1 370 ? 8.723 -13.383 3.420 1.00 79.56 370 ALA A O 1
ATOM 2912 N N . GLY A 1 371 ? 10.649 -13.094 2.310 1.00 82.44 371 GLY A N 1
ATOM 2913 C CA . GLY A 1 371 ? 11.520 -13.456 3.435 1.00 82.44 371 GLY A CA 1
ATOM 2914 C C . GLY A 1 371 ? 11.638 -12.395 4.536 1.00 82.44 371 GLY A C 1
ATOM 2915 O O . GLY A 1 371 ? 12.245 -12.680 5.560 1.00 82.44 371 GLY A O 1
ATOM 2916 N N . ALA A 1 372 ? 11.099 -11.188 4.329 1.00 86.31 372 ALA A N 1
ATOM 2917 C CA . ALA A 1 372 ? 11.094 -10.125 5.335 1.00 86.31 372 ALA A CA 1
ATOM 2918 C C . ALA A 1 372 ? 9.875 -10.188 6.270 1.00 86.31 372 ALA A C 1
ATOM 2920 O O . ALA A 1 372 ? 9.893 -9.539 7.309 1.00 86.31 372 ALA A O 1
ATOM 2921 N N . LEU A 1 373 ? 8.835 -10.958 5.924 1.00 91.62 373 LEU A N 1
ATOM 2922 C CA . LEU A 1 373 ? 7.679 -11.135 6.801 1.00 91.62 373 LEU A CA 1
ATOM 2923 C C . LEU A 1 373 ? 8.049 -12.001 8.006 1.00 91.62 373 LEU A C 1
ATOM 2925 O O . LEU A 1 373 ? 8.769 -12.997 7.877 1.00 91.62 373 LEU A O 1
ATOM 2929 N N . SER A 1 374 ? 7.489 -11.658 9.166 1.00 92.12 374 SER A N 1
ATOM 2930 C CA . SER A 1 374 ? 7.558 -12.507 10.348 1.00 92.12 374 SER A CA 1
ATOM 2931 C C . SER A 1 374 ? 6.865 -13.853 10.076 1.00 92.12 374 SER A C 1
ATOM 2933 O O . SER A 1 374 ? 5.866 -13.925 9.355 1.00 92.12 374 SER A O 1
ATOM 2935 N N . ALA A 1 375 ? 7.403 -14.947 10.629 1.00 91.38 375 ALA A N 1
ATOM 2936 C CA . ALA A 1 375 ? 6.774 -16.264 10.489 1.00 91.38 375 ALA A CA 1
ATOM 2937 C C . ALA A 1 375 ? 5.317 -16.274 11.005 1.00 91.38 375 ALA A C 1
ATOM 2939 O O . ALA A 1 375 ? 4.460 -16.754 10.267 1.00 91.38 375 ALA A O 1
ATOM 2940 N N . PRO A 1 376 ? 4.992 -15.663 12.169 1.00 93.19 376 PRO A N 1
ATOM 2941 C CA . PRO A 1 376 ? 3.610 -15.583 12.642 1.00 93.19 376 PRO A CA 1
ATOM 2942 C C . PRO A 1 376 ? 2.655 -14.901 11.657 1.00 93.19 376 PRO A C 1
ATOM 2944 O O . PRO A 1 376 ? 1.554 -15.403 11.451 1.00 93.19 376 PRO A O 1
ATOM 2947 N N . LEU A 1 377 ? 3.059 -13.791 11.029 1.00 93.69 377 LEU A N 1
ATOM 2948 C CA . LEU A 1 377 ? 2.218 -13.112 10.042 1.00 93.69 377 LEU A CA 1
ATOM 2949 C C . LEU A 1 377 ? 2.052 -13.957 8.774 1.00 93.69 377 LEU A C 1
ATOM 2951 O O . LEU A 1 377 ? 0.948 -14.101 8.258 1.00 93.69 377 LEU A O 1
ATOM 2955 N N . ARG A 1 378 ? 3.150 -14.531 8.272 1.00 94.38 378 ARG A N 1
ATOM 2956 C CA . ARG A 1 378 ? 3.146 -15.324 7.037 1.00 94.38 378 ARG A CA 1
ATOM 2957 C C . ARG A 1 378 ? 2.276 -16.575 7.155 1.00 94.38 378 ARG A C 1
ATOM 2959 O O . ARG A 1 378 ? 1.558 -16.891 6.214 1.00 94.38 378 ARG A O 1
ATOM 2966 N N . ASP A 1 379 ? 2.350 -17.275 8.281 1.00 93.12 379 ASP A N 1
ATOM 2967 C CA . ASP A 1 379 ? 1.685 -18.568 8.462 1.00 93.12 379 ASP A CA 1
ATOM 2968 C C . ASP A 1 379 ? 0.151 -18.425 8.629 1.00 93.12 379 ASP A C 1
ATOM 2970 O O . ASP A 1 379 ? -0.569 -19.412 8.511 1.00 93.12 379 ASP A O 1
ATOM 2974 N N . ARG A 1 380 ? -0.359 -17.196 8.832 1.00 95.50 380 ARG A N 1
ATOM 2975 C CA . ARG A 1 380 ? -1.799 -16.859 8.864 1.00 95.50 380 ARG A CA 1
ATOM 2976 C C . ARG A 1 380 ? -2.411 -16.590 7.485 1.00 95.50 380 ARG A C 1
ATOM 2978 O O . ARG A 1 380 ? -3.619 -16.402 7.374 1.00 95.50 380 ARG A O 1
ATOM 2985 N N . PHE A 1 381 ? -1.604 -16.549 6.427 1.00 96.69 381 PHE A N 1
ATOM 2986 C CA . PHE A 1 381 ? -2.121 -16.475 5.064 1.00 96.69 381 PHE A CA 1
ATOM 2987 C C . PHE A 1 381 ? -2.452 -17.878 4.556 1.00 96.69 381 PHE A C 1
ATOM 2989 O O . PHE A 1 381 ? -1.548 -18.676 4.305 1.00 96.69 381 PHE A O 1
ATOM 2996 N N . GLY A 1 382 ? -3.743 -18.161 4.363 1.00 94.12 382 GLY A N 1
ATOM 2997 C CA . GLY A 1 382 ? -4.210 -19.439 3.817 1.00 94.12 382 GLY A CA 1
ATOM 2998 C C . GLY A 1 382 ? -3.816 -19.645 2.351 1.00 94.12 382 GLY A C 1
ATOM 2999 O O . GLY A 1 382 ? -3.585 -20.774 1.919 1.00 94.12 382 GLY A O 1
ATOM 3000 N N . VAL A 1 383 ? -3.649 -18.555 1.591 1.00 95.56 383 VAL A N 1
ATOM 3001 C CA . VAL A 1 383 ? -3.260 -18.608 0.177 1.00 95.56 383 VAL A CA 1
ATOM 3002 C C . VAL A 1 383 ? -1.953 -17.854 -0.054 1.00 95.56 383 VAL A C 1
ATOM 3004 O O . VAL A 1 383 ? -1.885 -16.633 0.055 1.00 95.56 383 VAL A O 1
ATOM 3007 N N . LEU A 1 384 ? -0.906 -18.575 -0.462 1.00 95.12 384 LEU A N 1
ATOM 3008 C CA . LEU A 1 384 ? 0.387 -17.996 -0.835 1.00 95.12 384 LEU A CA 1
ATOM 3009 C C . LEU A 1 384 ? 0.557 -18.016 -2.359 1.00 95.12 384 LEU A C 1
ATOM 3011 O O . LEU A 1 384 ? 0.727 -19.080 -2.956 1.00 95.12 384 LEU A O 1
ATOM 3015 N N . SER A 1 385 ? 0.569 -16.843 -2.993 1.00 96.06 385 SER A N 1
ATOM 3016 C CA . SER A 1 385 ? 0.683 -16.713 -4.451 1.00 96.06 385 SER A CA 1
ATOM 3017 C C . SER A 1 385 ? 1.939 -15.947 -4.861 1.00 96.06 385 SER A C 1
ATOM 3019 O O . SER A 1 385 ? 2.080 -14.747 -4.612 1.00 96.06 385 SER A O 1
ATOM 3021 N N . ARG A 1 386 ? 2.854 -16.655 -5.534 1.00 94.56 386 ARG A N 1
ATOM 3022 C CA . ARG A 1 386 ? 4.059 -16.072 -6.133 1.00 94.56 386 ARG A CA 1
ATOM 3023 C C . ARG A 1 386 ? 3.756 -15.565 -7.536 1.00 94.56 386 ARG A C 1
ATOM 3025 O O . ARG A 1 386 ? 3.300 -16.342 -8.369 1.00 94.56 386 ARG A O 1
ATOM 3032 N N . LEU A 1 387 ? 4.080 -14.305 -7.798 1.00 94.69 387 LEU A N 1
ATOM 3033 C CA . LEU A 1 387 ? 4.075 -13.731 -9.136 1.00 94.69 387 LEU A CA 1
ATOM 3034 C C . LEU A 1 387 ? 5.477 -13.829 -9.741 1.00 94.69 387 LEU A C 1
ATOM 3036 O O . LEU A 1 387 ? 6.483 -13.548 -9.079 1.00 94.69 387 LEU A O 1
ATOM 3040 N N . GLU A 1 388 ? 5.529 -14.219 -11.007 1.00 91.19 388 GLU A N 1
ATOM 3041 C CA . GLU A 1 388 ? 6.765 -14.413 -11.767 1.00 91.19 388 GLU A CA 1
ATOM 3042 C C . GLU A 1 388 ? 6.903 -13.359 -12.868 1.00 91.19 388 GLU A C 1
ATOM 3044 O O . GLU A 1 388 ? 5.950 -12.654 -13.196 1.00 91.19 388 GLU A O 1
ATOM 3049 N N . TYR A 1 389 ? 8.099 -13.204 -13.429 1.00 91.94 389 TYR A N 1
ATOM 3050 C CA . TYR A 1 389 ? 8.262 -12.324 -14.582 1.00 91.94 389 TYR A CA 1
ATOM 3051 C C . TYR A 1 389 ? 7.475 -12.856 -15.776 1.00 91.94 389 TYR A C 1
ATOM 3053 O O . TYR A 1 389 ? 7.379 -14.063 -15.992 1.00 91.94 389 TYR A O 1
ATOM 3061 N N . TYR A 1 390 ? 6.921 -11.933 -16.549 1.00 95.38 390 TYR A N 1
ATOM 3062 C CA . TYR A 1 390 ? 6.135 -12.263 -17.723 1.00 95.38 390 TYR A CA 1
ATOM 3063 C C . TYR A 1 390 ? 7.055 -12.620 -18.882 1.00 95.38 390 TYR A C 1
ATOM 3065 O O . TYR A 1 390 ? 8.129 -12.035 -19.056 1.00 95.38 390 TYR A O 1
ATOM 3073 N N . THR A 1 391 ? 6.602 -13.561 -19.700 1.00 95.94 391 THR A N 1
ATOM 3074 C CA . THR A 1 391 ? 7.243 -13.847 -20.984 1.00 95.94 391 THR A CA 1
ATOM 3075 C C . THR A 1 391 ? 7.027 -12.689 -21.957 1.00 95.94 391 THR A C 1
ATOM 3077 O O . THR A 1 391 ? 6.090 -11.900 -21.814 1.00 95.94 391 THR A O 1
ATOM 3080 N N . VAL A 1 392 ? 7.890 -12.591 -22.969 1.00 96.31 392 VAL A N 1
ATOM 3081 C CA . VAL A 1 392 ? 7.775 -11.562 -24.012 1.00 96.31 392 VAL A CA 1
ATOM 3082 C C . VAL A 1 392 ? 6.424 -11.656 -24.730 1.00 96.31 392 VAL A C 1
ATOM 3084 O O . VAL A 1 392 ? 5.796 -10.628 -24.951 1.00 96.31 392 VAL A O 1
ATOM 3087 N N . ASP A 1 393 ? 5.932 -12.864 -25.010 1.00 97.06 393 ASP A N 1
ATOM 3088 C CA . ASP A 1 393 ? 4.643 -13.060 -25.684 1.00 97.06 393 ASP A CA 1
ATOM 3089 C C . ASP A 1 393 ? 3.467 -12.587 -24.815 1.00 97.06 393 ASP A C 1
ATOM 3091 O O . ASP A 1 393 ? 2.584 -11.873 -25.289 1.00 97.06 393 ASP A O 1
ATOM 3095 N N . GLN A 1 394 ? 3.487 -12.900 -23.512 1.00 97.00 394 GLN A N 1
ATOM 3096 C CA . GLN A 1 394 ? 2.479 -12.401 -22.568 1.00 97.00 394 GLN A CA 1
ATOM 3097 C C . GLN A 1 394 ? 2.516 -10.872 -22.458 1.00 97.00 394 GLN A C 1
ATOM 3099 O O . GLN A 1 394 ? 1.468 -10.235 -22.390 1.00 97.00 394 GLN A O 1
ATOM 3104 N N . LEU A 1 395 ? 3.708 -10.269 -22.447 1.00 97.19 395 LEU A N 1
ATOM 3105 C CA . LEU A 1 395 ? 3.854 -8.814 -22.432 1.00 97.19 395 LEU A CA 1
ATOM 3106 C C . LEU A 1 395 ? 3.388 -8.173 -23.738 1.00 97.19 395 LEU A C 1
ATOM 3108 O O . LEU A 1 395 ? 2.761 -7.122 -23.681 1.00 97.19 395 LEU A O 1
ATOM 3112 N N . SER A 1 396 ? 3.642 -8.801 -24.886 1.00 97.88 396 SER A N 1
ATOM 3113 C CA . SER A 1 396 ? 3.147 -8.328 -26.182 1.00 97.88 396 SER A CA 1
ATOM 3114 C C . SER A 1 396 ? 1.621 -8.283 -26.186 1.00 97.88 396 SER A C 1
ATOM 3116 O O . SER A 1 396 ? 1.047 -7.247 -26.502 1.00 97.88 396 SER A O 1
ATOM 3118 N N . ALA A 1 397 ? 0.966 -9.346 -25.709 1.00 96.44 397 ALA A N 1
ATOM 3119 C CA . ALA A 1 397 ? -0.490 -9.382 -25.576 1.00 96.44 397 ALA A CA 1
ATOM 3120 C C . ALA A 1 397 ? -1.023 -8.313 -24.599 1.00 96.44 397 ALA A C 1
ATOM 3122 O O . ALA A 1 397 ? -2.080 -7.724 -24.822 1.00 96.44 397 ALA A O 1
ATOM 3123 N N . ILE A 1 398 ? -0.288 -8.021 -23.517 1.00 95.25 398 ILE A N 1
ATOM 3124 C CA . ILE A 1 398 ? -0.628 -6.921 -22.601 1.00 95.25 398 ILE A CA 1
ATOM 3125 C C . ILE A 1 398 ? -0.517 -5.565 -23.306 1.00 95.25 398 ILE A C 1
ATOM 3127 O O . ILE A 1 398 ? -1.395 -4.722 -23.121 1.00 95.25 398 ILE A O 1
ATOM 3131 N N . VAL A 1 399 ? 0.535 -5.344 -24.096 1.00 96.19 399 VAL A N 1
ATOM 3132 C CA . VAL A 1 399 ? 0.738 -4.106 -24.859 1.00 96.19 399 VAL A CA 1
ATOM 3133 C C . VAL A 1 399 ? -0.376 -3.918 -25.888 1.00 96.19 399 VAL A C 1
ATOM 3135 O O . VAL A 1 399 ? -0.959 -2.840 -25.926 1.00 96.19 399 VAL A O 1
ATOM 3138 N N . GLU A 1 400 ? -0.728 -4.956 -26.647 1.00 95.56 400 GLU A N 1
ATOM 3139 C CA . GLU A 1 400 ? -1.825 -4.920 -27.626 1.00 95.56 400 GLU A CA 1
ATOM 3140 C C . GLU A 1 400 ? -3.163 -4.585 -26.953 1.00 95.56 400 GLU A C 1
ATOM 3142 O O . GLU A 1 400 ? -3.801 -3.600 -27.317 1.00 95.56 400 GLU A O 1
ATOM 3147 N N . ARG A 1 401 ? -3.529 -5.294 -25.874 1.00 92.69 401 ARG A N 1
ATOM 3148 C CA . ARG A 1 401 ? -4.738 -4.983 -25.087 1.00 92.69 401 ARG A CA 1
ATOM 3149 C C . ARG A 1 401 ? -4.730 -3.544 -24.565 1.00 92.69 401 ARG A C 1
ATOM 3151 O O . ARG A 1 401 ? -5.758 -2.878 -24.522 1.00 92.69 401 ARG A O 1
ATOM 3158 N N . THR A 1 402 ? -3.582 -3.063 -24.099 1.00 92.12 402 THR A N 1
ATOM 3159 C CA . THR A 1 402 ? -3.463 -1.704 -23.550 1.00 92.12 402 THR A CA 1
ATOM 3160 C C . THR A 1 402 ? -3.585 -0.652 -24.659 1.00 92.12 402 THR A C 1
ATOM 3162 O O . THR A 1 402 ? -4.141 0.417 -24.420 1.00 92.12 402 THR A O 1
ATOM 3165 N N . ALA A 1 403 ? -3.117 -0.951 -25.873 1.00 92.94 403 ALA A N 1
ATOM 3166 C CA . ALA A 1 403 ? -3.293 -0.097 -27.043 1.00 92.94 403 ALA A CA 1
ATOM 3167 C C . ALA A 1 403 ? -4.766 -0.015 -27.474 1.00 92.94 403 ALA A C 1
ATOM 3169 O O . ALA A 1 403 ? -5.235 1.084 -27.761 1.00 92.94 403 ALA A O 1
ATOM 3170 N N . GLU A 1 404 ? -5.515 -1.125 -27.404 1.00 91.12 404 GLU A N 1
ATOM 3171 C CA . GLU A 1 404 ? -6.972 -1.133 -27.616 1.00 91.12 404 GLU A CA 1
ATOM 3172 C C . GLU A 1 404 ? -7.691 -0.203 -26.630 1.00 91.12 404 GLU A C 1
ATOM 3174 O O . GLU A 1 404 ? -8.523 0.601 -27.039 1.00 91.12 404 GLU A O 1
ATOM 3179 N N . VAL A 1 405 ? -7.334 -0.255 -25.339 1.00 88.06 405 VAL A N 1
ATOM 3180 C CA . VAL A 1 405 ? -7.910 0.638 -24.312 1.00 88.06 405 VAL A CA 1
ATOM 3181 C C . VAL A 1 405 ? -7.548 2.104 -24.563 1.00 88.06 405 VAL A C 1
ATOM 3183 O O . VAL A 1 405 ? -8.328 2.997 -24.247 1.00 88.06 405 VAL A O 1
ATOM 3186 N N . PHE A 1 406 ? -6.371 2.368 -25.130 1.00 86.75 406 PHE A N 1
ATOM 3187 C CA . PHE A 1 406 ? -5.969 3.712 -25.537 1.00 86.75 406 PHE A CA 1
ATOM 3188 C C . PHE A 1 406 ? -6.536 4.153 -26.887 1.00 86.75 406 PHE A C 1
ATOM 3190 O O . PHE A 1 406 ? -6.236 5.275 -27.292 1.00 86.75 406 PHE A O 1
ATOM 3197 N N . GLU A 1 407 ? -7.316 3.306 -27.561 1.00 89.69 407 GLU A N 1
ATOM 3198 C CA . GLU A 1 407 ? -7.855 3.551 -28.901 1.00 89.69 407 GLU A CA 1
ATOM 3199 C C . GLU A 1 407 ? -6.754 3.893 -29.921 1.00 89.69 407 GLU A C 1
ATOM 3201 O O . GLU A 1 407 ? -6.891 4.791 -30.751 1.00 89.69 407 GLU A O 1
ATOM 3206 N N . VAL A 1 408 ? -5.625 3.181 -29.843 1.00 91.44 408 VAL A N 1
ATOM 3207 C CA . VAL A 1 408 ? -4.478 3.370 -30.737 1.00 91.44 408 VAL A CA 1
ATOM 3208 C C . VAL A 1 408 ? -4.156 2.086 -31.480 1.00 91.44 408 VAL A C 1
ATOM 3210 O O . VAL A 1 408 ? -3.957 1.032 -30.881 1.00 91.44 408 VAL A O 1
ATOM 3213 N N . GLU A 1 409 ? -4.048 2.199 -32.800 1.00 94.69 409 GLU A N 1
ATOM 3214 C CA . GLU A 1 409 ? -3.597 1.109 -33.658 1.00 94.69 409 GLU A CA 1
ATOM 3215 C C . GLU A 1 409 ? -2.109 0.823 -33.427 1.00 94.69 409 GLU A C 1
ATOM 3217 O O . GLU A 1 409 ? -1.280 1.738 -33.417 1.00 94.69 409 GLU A O 1
ATOM 3222 N N . ILE A 1 410 ? -1.763 -0.453 -33.262 1.00 96.88 410 ILE A N 1
ATOM 3223 C CA . ILE A 1 410 ? -0.391 -0.915 -33.049 1.00 96.88 410 ILE A CA 1
ATOM 3224 C C . ILE A 1 410 ? -0.092 -2.145 -33.907 1.00 96.88 410 ILE A C 1
ATOM 3226 O O . ILE A 1 410 ? -0.892 -3.075 -33.980 1.00 96.88 410 ILE A O 1
ATOM 3230 N N . ASP A 1 411 ? 1.089 -2.169 -34.522 1.00 96.19 411 ASP A N 1
ATOM 3231 C CA . ASP A 1 411 ? 1.586 -3.354 -35.220 1.00 96.19 411 ASP A CA 1
ATOM 3232 C C . ASP A 1 411 ? 2.060 -4.413 -34.211 1.00 96.19 411 ASP A C 1
ATOM 3234 O O . ASP A 1 411 ? 2.803 -4.098 -33.278 1.00 96.19 411 ASP A O 1
ATOM 3238 N N . SER A 1 412 ? 1.774 -5.698 -34.445 1.00 96.12 412 SER A N 1
ATOM 3239 C CA . SER A 1 412 ? 2.244 -6.775 -33.550 1.00 96.12 412 SER A CA 1
ATOM 3240 C C . SER A 1 412 ? 3.771 -6.824 -33.398 1.00 96.12 412 SER A C 1
ATOM 3242 O O . SER A 1 412 ? 4.285 -7.169 -32.335 1.00 96.12 412 SER A O 1
ATOM 3244 N N . LEU A 1 413 ? 4.534 -6.431 -34.429 1.00 97.00 413 LEU A N 1
ATOM 3245 C CA . LEU A 1 413 ? 5.996 -6.315 -34.325 1.00 97.00 413 LEU A CA 1
ATOM 3246 C C . LEU A 1 413 ? 6.428 -5.171 -33.396 1.00 97.00 413 LEU A C 1
ATOM 3248 O O . LEU A 1 413 ? 7.411 -5.318 -32.670 1.00 97.00 413 LEU A O 1
ATOM 3252 N N . ALA A 1 414 ? 5.689 -4.059 -33.387 1.00 97.00 414 ALA A N 1
ATOM 3253 C CA . ALA A 1 414 ? 5.934 -2.941 -32.484 1.00 97.00 414 ALA A CA 1
ATOM 3254 C C . ALA A 1 414 ? 5.606 -3.318 -31.032 1.00 97.00 414 ALA A C 1
ATOM 3256 O O . ALA A 1 414 ? 6.401 -3.052 -30.129 1.00 97.00 414 ALA A O 1
ATOM 3257 N N . ALA A 1 415 ? 4.481 -4.009 -30.813 1.00 97.81 415 ALA A N 1
ATOM 3258 C CA . ALA A 1 415 ? 4.112 -4.531 -29.499 1.00 97.81 415 ALA A CA 1
ATOM 3259 C C . ALA A 1 415 ? 5.175 -5.497 -28.949 1.00 97.81 415 ALA A C 1
ATOM 3261 O O . ALA A 1 415 ? 5.600 -5.366 -27.797 1.00 97.81 415 ALA A O 1
ATOM 3262 N N . LEU A 1 416 ? 5.679 -6.397 -29.800 1.00 97.75 416 LEU A N 1
ATOM 3263 C CA . LEU A 1 416 ? 6.754 -7.323 -29.453 1.00 97.75 416 LEU A CA 1
ATOM 3264 C C . LEU A 1 416 ? 8.057 -6.591 -29.090 1.00 97.75 416 LEU A C 1
ATOM 3266 O O . LEU A 1 416 ? 8.749 -6.983 -28.149 1.00 97.75 416 LEU A O 1
ATOM 3270 N N . GLU A 1 417 ? 8.402 -5.524 -29.811 1.00 97.44 417 GLU A N 1
ATOM 3271 C CA . GLU A 1 417 ? 9.598 -4.722 -29.534 1.00 97.44 417 GLU A CA 1
ATOM 3272 C C . GLU A 1 417 ? 9.503 -3.988 -28.188 1.00 97.44 417 GLU A C 1
ATOM 3274 O O . GLU A 1 417 ? 10.462 -3.992 -27.412 1.00 97.44 417 GLU A O 1
ATOM 3279 N N . ILE A 1 418 ? 8.333 -3.431 -27.858 1.00 97.25 418 ILE A N 1
ATOM 3280 C CA . ILE A 1 418 ? 8.066 -2.846 -26.535 1.00 97.25 418 ILE A CA 1
ATOM 3281 C C . ILE A 1 418 ? 8.179 -3.922 -25.447 1.00 97.25 418 ILE A C 1
ATOM 3283 O O . ILE A 1 418 ? 8.839 -3.710 -24.427 1.00 97.25 418 ILE A O 1
ATOM 3287 N N . ALA A 1 419 ? 7.576 -5.091 -25.672 1.00 96.94 419 ALA A N 1
ATOM 3288 C CA . ALA A 1 419 ? 7.580 -6.206 -24.732 1.00 96.94 419 ALA A CA 1
ATOM 3289 C C . ALA A 1 419 ? 8.999 -6.705 -24.411 1.00 96.94 419 ALA A C 1
ATOM 3291 O O . ALA A 1 419 ? 9.322 -6.944 -23.245 1.00 96.94 419 ALA A O 1
ATOM 3292 N N . ARG A 1 420 ? 9.880 -6.793 -25.416 1.00 96.00 420 ARG A N 1
ATOM 3293 C CA . ARG A 1 420 ? 11.294 -7.178 -25.235 1.00 96.00 420 ARG A CA 1
ATOM 3294 C C . ARG A 1 420 ? 12.055 -6.232 -24.310 1.00 96.00 420 ARG A C 1
ATOM 3296 O O . ARG A 1 420 ? 12.902 -6.682 -23.544 1.00 96.00 420 ARG A O 1
ATOM 3303 N N . ARG A 1 421 ? 11.726 -4.939 -24.338 1.00 95.31 421 ARG A N 1
ATOM 3304 C CA . ARG A 1 421 ? 12.377 -3.899 -23.524 1.00 95.31 421 ARG A CA 1
ATOM 3305 C C . ARG A 1 421 ? 11.669 -3.631 -22.191 1.00 95.31 421 ARG A C 1
ATOM 3307 O O . ARG A 1 421 ? 12.099 -2.777 -21.419 1.00 95.31 421 ARG A O 1
ATOM 3314 N N . ALA A 1 422 ? 10.608 -4.374 -21.877 1.00 93.56 422 ALA A N 1
ATOM 3315 C CA . ALA A 1 422 ? 9.791 -4.166 -20.681 1.00 93.56 422 ALA A CA 1
ATOM 3316 C C . ALA A 1 422 ? 10.279 -4.911 -19.422 1.00 93.56 422 ALA A C 1
ATOM 3318 O O . ALA A 1 422 ? 9.602 -4.905 -18.388 1.00 93.56 422 ALA A O 1
ATOM 3319 N N . ARG A 1 423 ? 11.452 -5.554 -19.485 1.00 92.69 423 ARG A N 1
ATOM 3320 C CA . ARG A 1 423 ? 12.106 -6.213 -18.339 1.00 92.69 423 ARG A CA 1
ATOM 3321 C C . ARG A 1 423 ? 11.242 -7.274 -17.643 1.00 92.69 423 ARG A C 1
ATOM 3323 O O . ARG A 1 423 ? 11.285 -7.426 -16.427 1.00 92.69 423 ARG A O 1
ATOM 3330 N N . GLY A 1 424 ? 10.384 -7.965 -18.395 1.00 91.56 424 GLY A N 1
ATOM 3331 C CA . GLY A 1 424 ? 9.468 -8.957 -17.824 1.00 91.56 424 GLY A CA 1
ATOM 3332 C C . GLY A 1 424 ? 8.315 -8.362 -16.998 1.00 91.56 424 GLY A C 1
ATOM 3333 O O . GLY A 1 424 ? 7.650 -9.113 -16.282 1.00 91.56 424 GLY A O 1
ATOM 3334 N N . THR A 1 425 ? 8.070 -7.042 -17.051 1.00 92.56 425 THR A N 1
ATOM 3335 C CA . THR A 1 425 ? 7.073 -6.364 -16.200 1.00 92.56 425 THR A CA 1
ATOM 3336 C C . THR A 1 425 ? 5.995 -5.604 -16.996 1.00 92.56 425 THR A C 1
ATOM 3338 O O . THR A 1 425 ? 6.315 -4.740 -17.818 1.00 92.56 425 THR A O 1
ATOM 3341 N N . PRO A 1 426 ? 4.697 -5.830 -16.706 1.00 92.75 426 PRO A N 1
ATOM 3342 C CA . PRO A 1 426 ? 3.595 -5.082 -17.316 1.00 92.75 426 PRO A CA 1
ATOM 3343 C C . PRO A 1 426 ? 3.660 -3.573 -17.061 1.00 92.75 426 PRO A C 1
ATOM 3345 O O . PRO A 1 426 ? 3.349 -2.777 -17.943 1.00 92.75 426 PRO A O 1
ATOM 3348 N N . ARG A 1 427 ? 4.111 -3.156 -15.866 1.00 90.56 427 ARG A N 1
ATOM 3349 C CA . ARG A 1 427 ? 4.259 -1.731 -15.522 1.00 90.56 427 ARG A CA 1
ATOM 3350 C C . ARG A 1 427 ? 5.188 -1.006 -16.500 1.00 90.56 427 ARG A C 1
ATOM 3352 O O . ARG A 1 427 ? 4.857 0.092 -16.941 1.00 90.56 427 ARG A O 1
ATOM 3359 N N . ILE A 1 428 ? 6.338 -1.599 -16.833 1.00 91.25 428 ILE A N 1
ATOM 3360 C CA . ILE A 1 428 ? 7.279 -0.986 -17.778 1.00 91.25 428 ILE A CA 1
ATOM 3361 C C . ILE A 1 428 ? 6.719 -1.069 -19.199 1.00 91.25 428 ILE A C 1
ATOM 3363 O O . ILE A 1 428 ? 6.776 -0.064 -19.898 1.00 91.25 428 ILE A O 1
ATOM 3367 N N . ALA A 1 429 ? 6.113 -2.194 -19.597 1.00 94.19 429 ALA A N 1
ATOM 3368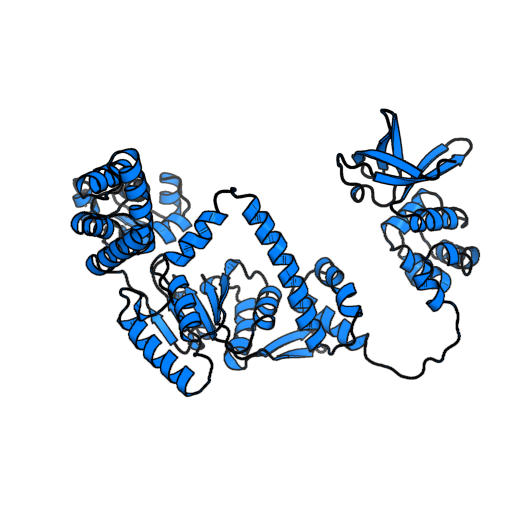 C CA . ALA A 1 429 ? 5.500 -2.345 -20.920 1.00 94.19 429 ALA A CA 1
ATOM 3369 C C . ALA A 1 429 ? 4.472 -1.238 -21.209 1.00 94.19 429 ALA A C 1
ATOM 3371 O O . ALA A 1 429 ? 4.588 -0.521 -22.202 1.00 94.19 429 ALA A O 1
ATOM 3372 N N . ASN A 1 430 ? 3.534 -1.018 -20.285 1.00 92.81 430 ASN A N 1
ATOM 3373 C CA . ASN A 1 430 ? 2.492 -0.001 -20.433 1.00 92.81 430 ASN A CA 1
ATOM 3374 C C . ASN A 1 430 ? 3.062 1.423 -20.394 1.00 92.81 430 ASN A C 1
ATOM 3376 O O . ASN A 1 430 ? 2.597 2.299 -21.124 1.00 92.81 430 ASN A O 1
ATOM 3380 N N . ARG A 1 431 ? 4.100 1.663 -19.578 1.00 91.56 431 ARG A N 1
ATOM 3381 C CA . ARG A 1 431 ? 4.810 2.950 -19.547 1.00 91.56 431 ARG A CA 1
ATOM 3382 C C . ARG A 1 431 ? 5.492 3.241 -20.883 1.00 91.56 431 ARG A C 1
ATOM 3384 O O . ARG A 1 431 ? 5.392 4.361 -21.373 1.00 91.56 431 ARG A O 1
ATOM 3391 N N . LEU A 1 432 ? 6.179 2.254 -21.458 1.00 93.19 432 LEU A N 1
ATOM 3392 C CA . LEU A 1 432 ? 6.837 2.384 -22.756 1.00 93.19 432 LEU A CA 1
ATOM 3393 C C . LEU A 1 432 ? 5.810 2.612 -23.865 1.00 93.19 432 LEU A C 1
ATOM 3395 O O . LEU A 1 432 ? 5.977 3.558 -24.625 1.00 93.19 432 LEU A O 1
ATOM 3399 N N . LEU A 1 433 ? 4.719 1.838 -23.900 1.00 95.06 433 LEU A N 1
ATOM 3400 C CA . LEU A 1 433 ? 3.627 2.041 -24.856 1.00 95.06 433 LEU A CA 1
ATOM 3401 C C . LEU A 1 433 ? 3.076 3.467 -24.797 1.00 95.06 433 LEU A C 1
ATOM 3403 O O . LEU A 1 433 ? 2.953 4.106 -25.837 1.00 95.06 433 LEU A O 1
ATOM 3407 N N . ARG A 1 434 ? 2.798 3.993 -23.594 1.00 92.94 434 ARG A N 1
ATOM 3408 C CA . ARG A 1 434 ? 2.300 5.368 -23.430 1.00 92.94 434 ARG A CA 1
ATOM 3409 C C . ARG A 1 434 ? 3.257 6.378 -24.068 1.00 92.94 434 ARG A C 1
ATOM 3411 O O . ARG A 1 434 ? 2.813 7.238 -24.814 1.00 92.94 434 ARG A O 1
ATOM 3418 N N . ARG A 1 435 ? 4.568 6.228 -23.848 1.00 92.56 435 ARG A N 1
ATOM 3419 C CA . ARG A 1 435 ? 5.574 7.109 -24.461 1.00 92.56 435 ARG A CA 1
ATOM 3420 C C . ARG A 1 435 ? 5.660 6.935 -25.969 1.00 92.56 435 ARG A C 1
ATOM 3422 O O . ARG A 1 435 ? 5.652 7.927 -26.683 1.00 92.56 435 ARG A O 1
ATOM 3429 N N . VAL A 1 436 ? 5.727 5.702 -26.464 1.00 94.69 436 VAL A N 1
ATOM 3430 C CA . VAL A 1 436 ? 5.783 5.417 -27.906 1.00 94.69 436 VAL A CA 1
ATOM 3431 C C . VAL A 1 436 ? 4.558 5.994 -28.621 1.00 94.69 436 VAL A C 1
ATOM 3433 O O . VAL A 1 436 ? 4.701 6.596 -29.683 1.00 94.69 436 VAL A O 1
ATOM 3436 N N . ARG A 1 437 ? 3.375 5.895 -28.008 1.00 93.56 437 ARG A N 1
ATOM 3437 C CA . ARG A 1 437 ? 2.150 6.539 -28.487 1.00 93.56 437 ARG A CA 1
ATOM 3438 C C . ARG A 1 437 ? 2.304 8.055 -28.591 1.00 93.56 437 ARG A C 1
ATOM 3440 O O . ARG A 1 437 ? 1.953 8.609 -29.627 1.00 93.56 437 ARG A O 1
ATOM 3447 N N . ASP A 1 438 ? 2.852 8.714 -27.567 1.00 91.56 438 ASP A N 1
ATOM 3448 C CA . ASP A 1 438 ? 3.089 10.165 -27.600 1.00 91.56 438 ASP A CA 1
ATOM 3449 C C . ASP A 1 438 ? 3.957 10.543 -28.826 1.00 91.56 438 ASP A C 1
ATOM 3451 O O . ASP A 1 438 ? 3.661 11.497 -29.547 1.00 91.56 438 ASP A O 1
ATOM 3455 N N . PHE A 1 439 ? 4.989 9.748 -29.141 1.00 91.06 439 PHE A N 1
ATOM 3456 C CA . PHE A 1 439 ? 5.794 9.939 -30.356 1.00 91.06 439 PHE A CA 1
ATOM 3457 C C . PHE A 1 439 ? 5.009 9.676 -31.647 1.00 91.06 439 PHE A C 1
ATOM 3459 O O . PHE A 1 439 ? 5.150 10.447 -32.597 1.00 91.06 439 PHE A O 1
ATOM 3466 N N . ALA A 1 440 ? 4.185 8.628 -31.693 1.00 91.88 440 ALA A N 1
ATOM 3467 C CA . ALA A 1 440 ? 3.367 8.298 -32.860 1.00 91.88 440 ALA A CA 1
ATOM 3468 C C . ALA A 1 440 ? 2.344 9.395 -33.189 1.00 91.88 440 ALA A C 1
ATOM 3470 O O . ALA A 1 440 ? 2.120 9.693 -34.362 1.00 91.88 440 ALA A O 1
ATOM 3471 N N . GLN A 1 441 ? 1.774 10.035 -32.165 1.00 89.69 441 GLN A N 1
ATOM 3472 C CA . GLN A 1 441 ? 0.828 11.141 -32.318 1.00 89.69 441 GLN A CA 1
ATOM 3473 C C . GLN A 1 441 ? 1.501 12.433 -32.795 1.00 89.69 441 GLN A C 1
ATOM 3475 O O . GLN A 1 441 ? 0.940 13.143 -33.624 1.00 89.69 441 GLN A O 1
ATOM 3480 N N . VAL A 1 442 ? 2.702 12.750 -32.294 1.00 89.75 442 VAL A N 1
ATOM 3481 C CA . VAL A 1 442 ? 3.387 14.010 -32.641 1.00 89.75 442 VAL A CA 1
ATOM 3482 C C . VAL A 1 442 ? 4.200 13.914 -33.934 1.00 89.75 442 VAL A C 1
ATOM 3484 O O . VAL A 1 442 ? 4.290 14.889 -34.679 1.00 89.75 442 VAL A O 1
ATOM 3487 N N . ARG A 1 443 ? 4.849 12.775 -34.189 1.00 80.38 443 ARG A N 1
ATOM 3488 C CA . ARG A 1 443 ? 5.811 12.606 -35.295 1.00 80.38 443 ARG A CA 1
ATOM 3489 C C . ARG A 1 443 ? 5.355 11.632 -36.379 1.00 80.38 443 ARG A C 1
ATOM 3491 O O . ARG A 1 443 ? 6.058 11.492 -37.376 1.00 80.38 443 ARG A O 1
ATOM 3498 N N . GLY A 1 444 ? 4.229 10.957 -36.180 1.00 77.56 444 GLY A N 1
ATOM 3499 C CA . GLY A 1 444 ? 3.675 9.978 -37.110 1.00 77.56 444 GLY A CA 1
ATOM 3500 C C . GLY A 1 444 ? 2.258 10.330 -37.553 1.00 77.56 444 GLY A C 1
ATOM 3501 O O . GLY A 1 444 ? 1.862 11.492 -37.596 1.00 77.56 444 GLY A O 1
ATOM 3502 N N . ASN A 1 445 ? 1.500 9.295 -37.897 1.00 82.69 445 ASN A N 1
ATOM 3503 C CA . ASN A 1 445 ? 0.093 9.358 -38.297 1.00 82.69 445 ASN A CA 1
ATOM 3504 C C . ASN A 1 445 ? -0.863 8.881 -37.185 1.00 82.69 445 ASN A C 1
ATOM 3506 O O . ASN A 1 445 ? -2.036 8.647 -37.459 1.00 82.69 445 ASN A O 1
ATOM 3510 N N . GLY A 1 446 ? -0.366 8.706 -35.955 1.00 84.75 446 GLY A N 1
ATOM 3511 C CA . GLY A 1 446 ? -1.121 8.149 -34.830 1.00 84.75 446 GLY A CA 1
ATOM 3512 C C . GLY A 1 446 ? -1.027 6.625 -34.668 1.00 84.75 446 GLY A C 1
ATOM 3513 O O . GLY A 1 446 ? -1.328 6.142 -33.581 1.00 84.75 446 GLY A O 1
ATOM 3514 N N . THR A 1 447 ? -0.550 5.880 -35.672 1.00 93.38 447 THR A N 1
ATOM 3515 C CA . THR A 1 447 ? -0.350 4.420 -35.591 1.00 93.38 447 THR A CA 1
ATOM 3516 C C . THR A 1 447 ? 1.024 4.088 -35.000 1.00 93.38 447 THR A C 1
ATOM 3518 O O . THR A 1 447 ? 2.045 4.660 -35.393 1.00 93.38 447 THR A O 1
ATOM 3521 N N . VAL A 1 448 ? 1.079 3.140 -34.064 1.00 96.25 448 VAL A N 1
ATOM 3522 C CA . VAL A 1 448 ? 2.326 2.670 -33.447 1.00 96.25 448 VAL A CA 1
ATOM 3523 C C . VAL A 1 448 ? 2.959 1.580 -34.313 1.00 96.25 448 VAL A C 1
ATOM 3525 O O . VAL A 1 448 ? 2.636 0.398 -34.203 1.00 96.25 448 VAL A O 1
ATOM 3528 N N . THR A 1 449 ? 3.891 1.992 -35.172 1.00 96.12 449 THR A N 1
ATOM 3529 C CA . THR A 1 449 ? 4.655 1.094 -36.051 1.00 96.12 449 THR A CA 1
ATOM 3530 C C . THR A 1 449 ? 6.006 0.707 -35.452 1.00 96.12 449 THR A C 1
ATOM 3532 O O . THR A 1 449 ? 6.496 1.334 -34.504 1.00 96.12 449 THR A O 1
ATOM 3535 N N . MET A 1 450 ? 6.655 -0.313 -36.024 1.00 95.62 450 MET A N 1
ATOM 3536 C CA . MET A 1 450 ? 7.998 -0.743 -35.602 1.00 95.62 450 MET A CA 1
ATOM 3537 C C . MET A 1 450 ? 9.028 0.397 -35.686 1.00 95.62 450 MET A C 1
ATOM 3539 O O . MET A 1 450 ? 9.840 0.574 -34.779 1.00 95.62 450 MET A O 1
ATOM 3543 N N . GLU A 1 451 ? 8.976 1.193 -36.753 1.00 94.62 451 GLU A N 1
ATOM 3544 C CA . GLU A 1 451 ? 9.925 2.281 -37.021 1.00 94.62 451 GLU A CA 1
ATOM 3545 C C . GLU A 1 451 ? 9.813 3.401 -35.978 1.00 94.62 451 GLU A C 1
ATOM 3547 O O . GLU A 1 451 ? 10.815 3.818 -35.390 1.00 94.62 451 GLU A O 1
ATOM 3552 N N . ILE A 1 452 ? 8.583 3.846 -35.690 1.00 94.62 452 ILE A N 1
ATOM 3553 C CA . ILE A 1 452 ? 8.317 4.859 -34.659 1.00 94.62 452 ILE A CA 1
ATOM 3554 C C . ILE A 1 452 ? 8.715 4.325 -33.284 1.00 94.62 452 ILE A C 1
ATOM 3556 O O . ILE A 1 452 ? 9.312 5.049 -32.489 1.00 94.62 452 ILE A O 1
ATOM 3560 N N . THR A 1 453 ? 8.428 3.052 -33.016 1.00 96.12 453 THR A N 1
ATOM 3561 C CA . THR A 1 453 ? 8.767 2.388 -31.755 1.00 96.12 453 THR A CA 1
ATOM 3562 C C . THR A 1 453 ? 10.274 2.369 -31.519 1.00 96.12 453 THR A C 1
ATOM 3564 O O . THR A 1 453 ? 10.727 2.792 -30.456 1.00 96.12 453 THR A O 1
ATOM 3567 N N . GLN A 1 454 ? 11.070 1.958 -32.510 1.00 94.75 454 GLN A N 1
ATOM 3568 C CA . GLN A 1 454 ? 12.533 1.970 -32.411 1.00 94.75 454 GLN A CA 1
ATOM 3569 C C . GLN A 1 454 ? 13.074 3.382 -32.174 1.00 94.75 454 GLN A C 1
ATOM 3571 O O . GLN A 1 454 ? 13.837 3.586 -31.230 1.00 94.75 454 GLN A O 1
ATOM 3576 N N . MET A 1 455 ? 12.617 4.358 -32.965 1.00 93.81 455 MET A N 1
ATOM 3577 C CA . MET A 1 455 ? 13.024 5.756 -32.819 1.00 93.81 455 MET A CA 1
ATOM 3578 C C . MET A 1 455 ? 12.693 6.303 -31.424 1.00 93.81 455 MET A C 1
ATOM 3580 O O . MET A 1 455 ? 13.528 6.945 -30.787 1.00 93.81 455 MET A O 1
ATOM 3584 N N . ALA A 1 456 ? 11.476 6.055 -30.936 1.00 94.25 456 ALA A N 1
ATOM 3585 C CA . ALA A 1 456 ? 11.030 6.513 -29.627 1.00 94.25 456 ALA A CA 1
ATOM 3586 C C . ALA A 1 456 ? 11.868 5.893 -28.502 1.00 94.25 456 ALA A C 1
ATOM 3588 O O . ALA A 1 456 ? 12.335 6.607 -27.619 1.00 94.25 456 ALA A O 1
ATOM 3589 N N . LEU A 1 457 ? 12.100 4.578 -28.543 1.00 93.75 457 LEU A N 1
ATOM 3590 C CA . LEU A 1 457 ? 12.866 3.869 -27.517 1.00 93.75 457 LEU A CA 1
ATOM 3591 C C . LEU A 1 457 ? 14.343 4.293 -27.502 1.00 93.75 457 LEU A C 1
ATOM 3593 O O . LEU A 1 457 ? 14.920 4.423 -26.425 1.00 93.75 457 LEU A O 1
ATOM 3597 N N . GLU A 1 458 ? 14.937 4.577 -28.664 1.00 91.69 458 GLU A N 1
ATOM 3598 C CA . GLU A 1 458 ? 16.284 5.156 -28.762 1.00 91.69 458 GLU A CA 1
ATOM 3599 C C . GLU A 1 458 ? 16.359 6.553 -28.134 1.00 91.69 458 GLU A C 1
ATOM 3601 O O . GLU A 1 458 ? 17.254 6.822 -27.333 1.00 91.69 458 GLU A O 1
ATOM 3606 N N . LEU A 1 459 ? 15.395 7.431 -28.430 1.00 91.00 459 LEU A N 1
ATOM 3607 C CA . LEU A 1 459 ? 15.333 8.777 -27.845 1.00 91.00 459 LEU A CA 1
ATOM 3608 C C . LEU A 1 459 ? 15.084 8.755 -26.332 1.00 91.00 459 LEU A C 1
ATOM 3610 O O . LEU A 1 459 ? 15.585 9.618 -25.614 1.00 91.00 459 LEU A O 1
ATOM 3614 N N . LEU A 1 460 ? 14.341 7.759 -25.846 1.00 89.19 460 LEU A N 1
ATOM 3615 C CA . LEU A 1 460 ? 14.131 7.499 -24.420 1.00 89.19 460 LEU A CA 1
ATOM 3616 C C . LEU A 1 460 ? 15.344 6.839 -23.745 1.00 89.19 460 LEU A C 1
ATOM 3618 O O . LEU A 1 460 ? 15.299 6.608 -22.538 1.00 89.19 460 LEU A O 1
ATOM 3622 N N . GLN A 1 461 ? 16.410 6.546 -24.500 1.00 90.19 461 GLN A N 1
ATOM 3623 C CA . GLN A 1 461 ? 17.623 5.875 -24.026 1.00 90.19 461 GLN A CA 1
ATOM 3624 C C . GLN A 1 461 ? 17.333 4.505 -23.400 1.00 90.19 461 GLN A C 1
ATOM 3626 O O . GLN A 1 461 ? 17.945 4.129 -22.405 1.00 90.19 461 GLN A O 1
ATOM 3631 N N . VAL A 1 462 ? 16.381 3.768 -23.978 1.00 93.62 462 VAL A N 1
ATOM 3632 C CA . VAL A 1 462 ? 16.047 2.398 -23.580 1.00 93.62 462 VAL A CA 1
ATOM 3633 C C . VAL A 1 462 ? 16.703 1.447 -24.568 1.00 93.62 462 VAL A C 1
ATOM 3635 O O . VAL A 1 462 ? 16.309 1.389 -25.734 1.00 93.62 462 VAL A O 1
ATOM 3638 N N . ASP A 1 463 ? 17.701 0.692 -24.123 1.00 92.38 463 ASP A N 1
ATOM 3639 C CA . ASP A 1 463 ? 18.450 -0.206 -25.000 1.00 92.38 463 ASP A CA 1
ATOM 3640 C C . ASP A 1 463 ? 17.670 -1.477 -25.386 1.00 92.38 463 ASP A C 1
ATOM 3642 O O . ASP A 1 463 ? 16.536 -1.699 -24.964 1.00 92.38 463 ASP A O 1
ATOM 3646 N N . LYS A 1 464 ? 18.284 -2.345 -26.198 1.00 91.19 464 LYS A N 1
ATOM 3647 C CA . LYS A 1 464 ? 17.652 -3.578 -26.706 1.00 91.19 464 LYS A CA 1
ATOM 3648 C C . LYS A 1 464 ? 17.246 -4.576 -25.614 1.00 91.19 464 LYS A C 1
ATOM 3650 O O . LYS A 1 464 ? 16.388 -5.414 -25.872 1.00 91.19 464 LYS A O 1
ATOM 3655 N N . LEU A 1 465 ? 17.855 -4.506 -24.431 1.00 90.88 465 LEU A N 1
ATOM 3656 C CA . LEU A 1 465 ? 17.515 -5.328 -23.266 1.00 90.88 465 LEU A CA 1
ATOM 3657 C C . LEU A 1 465 ? 16.595 -4.590 -22.284 1.00 90.88 465 LEU A C 1
ATOM 3659 O O . LEU A 1 465 ? 16.239 -5.133 -21.236 1.00 90.88 465 LEU A O 1
ATOM 3663 N N . GLY A 1 466 ? 16.190 -3.366 -22.622 1.00 91.50 466 GLY A N 1
ATOM 3664 C CA . GLY A 1 466 ? 15.330 -2.527 -21.806 1.00 91.50 466 GLY A CA 1
ATOM 3665 C C . GLY A 1 466 ? 16.062 -1.720 -20.743 1.00 91.50 466 GLY A C 1
ATOM 3666 O O . GLY A 1 466 ? 15.377 -1.111 -19.923 1.00 91.50 466 GLY A O 1
ATOM 3667 N N . LEU A 1 467 ? 17.399 -1.712 -20.717 1.00 92.44 467 LEU A N 1
ATOM 3668 C CA . LEU A 1 467 ? 18.180 -0.924 -19.759 1.00 92.44 467 LEU A CA 1
ATOM 3669 C C . LEU A 1 467 ? 18.076 0.560 -20.101 1.00 92.44 467 LEU A C 1
ATOM 3671 O O . LEU A 1 467 ? 18.118 0.931 -21.274 1.00 92.44 467 LEU A O 1
ATOM 3675 N N . ASP A 1 468 ? 17.919 1.391 -19.076 1.00 90.19 468 ASP A N 1
ATOM 3676 C CA . ASP A 1 468 ? 17.882 2.840 -19.216 1.00 90.19 468 ASP A CA 1
ATOM 3677 C C . ASP A 1 468 ? 19.234 3.476 -18.861 1.00 90.19 468 ASP A C 1
ATOM 3679 O O . ASP A 1 468 ? 20.211 2.809 -18.506 1.00 90.19 468 ASP A O 1
ATOM 3683 N N . HIS A 1 469 ? 19.294 4.801 -18.963 1.00 89.69 469 HIS A N 1
ATOM 3684 C CA . HIS A 1 469 ? 20.498 5.567 -18.667 1.00 89.69 469 HIS A CA 1
ATOM 3685 C C . HIS A 1 469 ? 21.038 5.372 -17.236 1.00 89.69 469 HIS A C 1
ATOM 3687 O O . HIS A 1 469 ? 22.252 5.462 -17.043 1.00 89.69 469 HIS A O 1
ATOM 3693 N N . ILE A 1 470 ? 20.190 5.091 -16.237 1.00 91.25 470 ILE A N 1
ATOM 3694 C CA . ILE A 1 470 ? 20.628 4.838 -14.858 1.00 91.25 470 ILE A CA 1
ATOM 3695 C C . ILE A 1 470 ? 21.209 3.434 -14.736 1.00 91.25 470 ILE A C 1
ATOM 3697 O O . ILE A 1 470 ? 22.267 3.283 -14.125 1.00 91.25 470 ILE A O 1
ATOM 3701 N N . ASP A 1 471 ? 20.604 2.426 -15.371 1.00 93.56 471 ASP A N 1
ATOM 3702 C CA . ASP A 1 471 ? 21.192 1.080 -15.437 1.00 93.56 471 ASP A CA 1
ATOM 3703 C C . ASP A 1 471 ? 22.584 1.115 -16.082 1.00 93.56 471 ASP A C 1
ATOM 3705 O O . ASP A 1 471 ? 23.535 0.511 -15.579 1.00 93.56 471 ASP A O 1
ATOM 3709 N N . HIS A 1 472 ? 22.725 1.865 -17.181 1.00 93.81 472 HIS A N 1
ATOM 3710 C CA . HIS A 1 472 ? 24.010 2.062 -17.853 1.00 93.81 472 HIS A CA 1
ATOM 3711 C C . HIS A 1 472 ? 25.003 2.769 -16.937 1.00 93.81 472 HIS A C 1
ATOM 3713 O O . HIS A 1 472 ? 26.122 2.292 -16.769 1.00 93.81 472 HIS A O 1
ATOM 3719 N N . LYS A 1 473 ? 24.596 3.862 -16.284 1.00 94.44 473 LYS A N 1
ATOM 3720 C CA . LYS A 1 473 ? 25.442 4.612 -15.344 1.00 94.44 473 LYS A CA 1
ATOM 3721 C C . LYS A 1 473 ? 25.891 3.755 -14.159 1.00 94.44 473 LYS A C 1
ATOM 3723 O O . LYS A 1 473 ? 27.036 3.873 -13.726 1.00 94.44 473 LYS A O 1
ATOM 3728 N N . LEU A 1 474 ? 25.015 2.888 -13.656 1.00 95.62 474 LEU A N 1
ATOM 3729 C CA . LEU A 1 474 ? 25.298 1.924 -12.598 1.00 95.62 474 LEU A CA 1
ATOM 3730 C C . LEU A 1 474 ? 26.354 0.906 -13.047 1.00 95.62 474 LEU A C 1
ATOM 3732 O O . LEU A 1 474 ? 27.396 0.783 -12.403 1.00 95.62 474 LEU A O 1
ATOM 3736 N N . LEU A 1 475 ? 26.121 0.209 -14.162 1.00 96.31 475 LEU A N 1
ATOM 3737 C CA . LEU A 1 475 ? 27.033 -0.824 -14.665 1.00 96.31 475 LEU A CA 1
ATOM 3738 C C . LEU A 1 475 ? 28.381 -0.236 -15.096 1.00 96.31 475 LEU A C 1
ATOM 3740 O O . LEU A 1 475 ? 29.423 -0.702 -14.635 1.00 96.31 475 LEU A O 1
ATOM 3744 N N . LEU A 1 476 ? 28.372 0.821 -15.912 1.00 95.50 476 LEU A N 1
ATOM 3745 C CA . LEU A 1 476 ? 29.582 1.516 -16.357 1.00 95.50 476 LEU A CA 1
ATOM 3746 C C . LEU A 1 476 ? 30.325 2.142 -15.178 1.00 95.50 476 LEU A C 1
ATOM 3748 O O . LEU A 1 476 ? 31.545 2.043 -15.098 1.00 95.50 476 LEU A O 1
ATOM 3752 N N . GLY A 1 477 ? 29.607 2.700 -14.200 1.00 94.69 477 GLY A N 1
ATOM 3753 C CA . GLY A 1 477 ? 30.201 3.201 -12.965 1.00 94.69 477 GLY A CA 1
ATOM 3754 C C . GLY A 1 477 ? 30.992 2.124 -12.220 1.00 94.69 477 GLY A C 1
ATOM 3755 O O . GLY A 1 477 ? 32.105 2.391 -11.766 1.00 94.69 477 GLY A O 1
ATOM 3756 N N . ILE A 1 478 ? 30.466 0.897 -12.136 1.00 95.62 478 ILE A N 1
ATOM 3757 C CA . ILE A 1 478 ? 31.173 -0.238 -11.522 1.00 95.62 478 ILE A CA 1
ATOM 3758 C C . ILE A 1 478 ? 32.358 -0.697 -12.385 1.00 95.62 478 ILE A C 1
ATOM 3760 O O . ILE A 1 478 ? 33.450 -0.929 -11.854 1.00 95.62 478 ILE A O 1
ATOM 3764 N N . ILE A 1 479 ? 32.175 -0.797 -13.703 1.00 95.06 479 ILE A N 1
ATOM 3765 C CA . ILE A 1 479 ? 33.216 -1.224 -14.648 1.00 95.06 479 ILE A CA 1
ATOM 3766 C C . ILE A 1 479 ? 34.398 -0.245 -14.644 1.00 95.06 479 ILE A C 1
ATOM 3768 O O . ILE A 1 479 ? 35.536 -0.654 -14.413 1.00 95.06 479 ILE A O 1
ATOM 3772 N N . GLU A 1 480 ? 34.141 1.042 -14.857 1.00 93.94 480 GLU A N 1
ATOM 3773 C CA . GLU A 1 480 ? 35.169 2.052 -15.110 1.00 93.94 480 GLU A CA 1
ATOM 3774 C C . GLU A 1 480 ? 35.852 2.526 -13.825 1.00 93.94 480 GLU A C 1
ATOM 3776 O O . GLU A 1 480 ? 37.078 2.646 -13.777 1.00 93.94 480 GLU A O 1
ATOM 3781 N N . LYS A 1 481 ? 35.082 2.778 -12.756 1.00 93.44 481 LYS A N 1
ATOM 3782 C CA . LYS A 1 481 ? 35.622 3.372 -11.519 1.00 93.44 481 LYS A CA 1
ATOM 3783 C C . LYS A 1 481 ? 36.114 2.329 -10.522 1.00 93.44 481 LYS A C 1
ATOM 3785 O O . LYS A 1 481 ? 37.015 2.617 -9.736 1.00 93.44 481 LYS A O 1
ATOM 3790 N N . PHE A 1 482 ? 35.558 1.118 -10.567 1.00 94.31 482 PHE A N 1
ATOM 3791 C CA . PHE A 1 482 ? 35.859 0.052 -9.607 1.00 94.31 482 PHE A CA 1
ATOM 3792 C C . PHE A 1 482 ? 36.378 -1.231 -10.265 1.00 94.31 482 PHE A C 1
ATOM 3794 O O . PHE A 1 482 ? 36.475 -2.255 -9.593 1.00 94.31 482 PHE A O 1
ATOM 3801 N N . ARG A 1 483 ? 36.741 -1.185 -11.558 1.00 92.25 483 ARG A N 1
ATOM 3802 C CA . ARG A 1 483 ? 37.303 -2.317 -12.322 1.00 92.25 483 ARG A CA 1
ATOM 3803 C C . ARG A 1 483 ? 36.424 -3.573 -12.280 1.00 92.25 483 ARG A C 1
ATOM 3805 O O . ARG A 1 483 ? 36.938 -4.684 -12.210 1.00 92.25 483 ARG A O 1
ATOM 3812 N N . GLY A 1 484 ? 35.104 -3.389 -12.290 1.00 91.38 484 GLY A N 1
ATOM 3813 C CA . GLY A 1 484 ? 34.128 -4.480 -12.220 1.00 91.38 484 GLY A CA 1
ATOM 3814 C C . GLY A 1 484 ? 33.708 -4.881 -10.801 1.00 91.38 484 GLY A C 1
ATOM 3815 O O . GLY A 1 484 ? 32.827 -5.725 -10.659 1.00 91.38 484 GLY A O 1
ATOM 3816 N N . GLY A 1 485 ? 34.257 -4.257 -9.752 1.00 93.19 485 GLY A N 1
ATOM 3817 C CA . GLY A 1 485 ? 33.929 -4.526 -8.345 1.00 93.19 485 GLY A CA 1
ATOM 3818 C C . GLY A 1 485 ? 34.945 -5.439 -7.632 1.00 93.19 485 GLY A C 1
ATOM 3819 O O . GLY A 1 485 ? 35.994 -5.755 -8.192 1.00 93.19 485 GLY A O 1
ATOM 3820 N N . PRO A 1 486 ? 34.675 -5.877 -6.382 1.00 95.38 486 PRO A N 1
ATOM 3821 C CA . PRO A 1 486 ? 33.470 -5.626 -5.589 1.00 95.38 486 PRO A CA 1
ATOM 3822 C C . PRO A 1 486 ? 33.392 -4.199 -5.029 1.00 95.38 486 PRO A C 1
ATOM 3824 O O . PRO A 1 486 ? 34.387 -3.663 -4.546 1.00 95.38 486 PRO A O 1
ATOM 3827 N N . VAL A 1 487 ? 32.193 -3.609 -5.036 1.00 96.56 487 VAL A N 1
ATOM 3828 C CA . VAL A 1 487 ? 31.927 -2.268 -4.481 1.00 96.56 487 VAL A CA 1
ATOM 3829 C C . VAL A 1 487 ? 30.641 -2.232 -3.640 1.00 96.56 487 VAL A C 1
ATOM 3831 O O . VAL A 1 487 ? 29.647 -2.882 -3.966 1.00 96.56 487 VAL A O 1
ATOM 3834 N N . GLY A 1 488 ? 30.657 -1.515 -2.514 1.00 96.62 488 GLY A N 1
ATOM 3835 C CA . GLY A 1 488 ? 29.501 -1.393 -1.614 1.00 96.62 488 GLY A CA 1
ATOM 3836 C C . GLY A 1 488 ? 28.367 -0.541 -2.199 1.00 96.62 488 GLY A C 1
ATOM 3837 O O . GLY A 1 488 ? 28.632 0.362 -2.988 1.00 96.62 488 GLY A O 1
ATOM 3838 N N . LEU A 1 489 ? 27.117 -0.796 -1.782 1.00 95.25 489 LEU A N 1
ATOM 3839 C CA . LEU A 1 489 ? 25.929 -0.068 -2.269 1.00 95.25 489 LEU A CA 1
ATOM 3840 C C . LEU A 1 489 ? 26.068 1.442 -2.089 1.00 95.25 489 LEU A C 1
ATOM 3842 O O . LEU A 1 489 ? 25.916 2.180 -3.051 1.00 95.25 489 LEU A O 1
ATOM 3846 N N . GLU A 1 490 ? 26.439 1.876 -0.883 1.00 96.12 490 GLU A N 1
ATOM 3847 C CA . GLU A 1 490 ? 26.596 3.298 -0.551 1.00 96.12 490 GLU A CA 1
ATOM 3848 C C . GLU A 1 490 ? 27.646 3.984 -1.432 1.00 96.12 490 GLU A C 1
ATOM 3850 O O . GLU A 1 490 ? 27.490 5.126 -1.852 1.00 96.12 490 GLU A O 1
ATOM 3855 N N . THR A 1 491 ? 28.725 3.271 -1.766 1.00 95.44 491 THR A N 1
ATOM 3856 C CA . THR A 1 491 ? 29.773 3.797 -2.644 1.00 95.44 491 THR A CA 1
ATOM 3857 C C . THR A 1 491 ? 29.277 3.930 -4.079 1.00 95.44 491 THR A C 1
ATOM 3859 O O . THR A 1 491 ? 29.557 4.935 -4.731 1.00 95.44 491 THR A O 1
ATOM 3862 N N . VAL A 1 492 ? 28.530 2.941 -4.576 1.00 94.81 492 VAL A N 1
ATOM 3863 C CA . VAL A 1 492 ? 27.904 3.002 -5.902 1.00 94.81 492 VAL A CA 1
ATOM 3864 C C . VAL A 1 492 ? 26.888 4.142 -5.960 1.00 94.81 492 VAL A C 1
ATOM 3866 O O . VAL A 1 492 ? 26.979 4.971 -6.862 1.00 94.81 492 VAL A O 1
ATOM 3869 N N . SER A 1 493 ? 26.004 4.228 -4.964 1.00 95.38 493 SER A N 1
ATOM 3870 C CA . SER A 1 493 ? 25.010 5.290 -4.773 1.00 95.38 493 SER A CA 1
ATOM 3871 C C . SER A 1 493 ? 25.643 6.677 -4.863 1.00 95.38 493 SER A C 1
ATOM 3873 O O . SER A 1 493 ? 25.300 7.450 -5.759 1.00 95.38 493 SER A O 1
ATOM 3875 N N . ALA A 1 494 ? 26.664 6.953 -4.047 1.00 94.19 494 ALA A N 1
ATOM 3876 C CA . ALA A 1 494 ? 27.380 8.228 -4.071 1.00 94.19 494 ALA A CA 1
ATOM 3877 C C . ALA A 1 494 ? 28.063 8.512 -5.423 1.00 94.19 494 ALA A C 1
ATOM 3879 O O . ALA A 1 494 ? 28.192 9.661 -5.840 1.00 94.19 494 ALA A O 1
ATOM 3880 N N . THR A 1 495 ? 28.502 7.466 -6.124 1.00 93.12 495 THR A N 1
ATOM 3881 C CA . THR A 1 495 ? 29.223 7.587 -7.395 1.00 93.12 495 THR A CA 1
ATOM 3882 C C . THR A 1 495 ? 28.313 7.935 -8.568 1.00 93.12 495 THR A C 1
ATOM 3884 O O . THR A 1 495 ? 28.748 8.641 -9.486 1.00 93.12 495 THR A O 1
ATOM 3887 N N . ILE A 1 496 ? 27.085 7.412 -8.569 1.00 92.94 496 ILE A N 1
ATOM 3888 C CA . ILE A 1 496 ? 26.106 7.652 -9.632 1.00 92.94 496 ILE A CA 1
ATOM 3889 C C . ILE A 1 496 ? 25.077 8.724 -9.259 1.00 92.94 496 ILE A C 1
ATOM 3891 O O . ILE A 1 496 ? 24.377 9.199 -10.148 1.00 92.94 496 ILE A O 1
ATOM 3895 N N . GLY A 1 497 ? 25.046 9.171 -8.002 1.00 91.88 497 GLY A N 1
ATOM 3896 C CA . GLY A 1 497 ? 24.130 10.206 -7.521 1.00 91.88 497 GLY A CA 1
ATOM 3897 C C . GLY A 1 497 ? 22.688 9.720 -7.368 1.00 91.88 497 GLY A C 1
ATOM 3898 O O . GLY A 1 497 ? 21.776 10.514 -7.545 1.00 91.88 497 GLY A O 1
ATOM 3899 N N . GLU A 1 498 ? 22.499 8.434 -7.072 1.00 92.81 498 GLU A N 1
ATOM 3900 C CA . GLU A 1 498 ? 21.189 7.798 -6.870 1.00 92.81 498 GLU A CA 1
ATOM 3901 C C . GLU A 1 498 ? 21.084 7.271 -5.444 1.00 92.81 498 GLU A C 1
ATOM 3903 O O . GLU A 1 498 ? 22.094 6.894 -4.855 1.00 92.81 498 GLU A O 1
ATOM 3908 N N . GLU A 1 499 ? 19.882 7.198 -4.881 1.00 92.69 499 GLU A N 1
ATOM 3909 C CA . GLU A 1 499 ? 19.686 6.697 -3.518 1.00 92.69 499 GLU A CA 1
ATOM 3910 C C . GLU A 1 499 ? 19.904 5.177 -3.430 1.00 92.69 499 GLU A C 1
ATOM 3912 O O . GLU A 1 499 ? 19.437 4.412 -4.276 1.00 92.69 499 GLU A O 1
ATOM 3917 N N . SER A 1 500 ? 20.585 4.721 -2.371 1.00 92.38 500 SER A N 1
ATOM 3918 C CA . SER A 1 500 ? 20.919 3.304 -2.148 1.00 92.38 500 SER A CA 1
ATOM 3919 C C . SER A 1 500 ? 19.700 2.379 -2.229 1.00 92.38 500 SER A C 1
ATOM 3921 O O . SER A 1 500 ? 19.761 1.335 -2.878 1.00 92.38 500 SER A O 1
ATOM 3923 N N . HIS A 1 501 ? 18.575 2.776 -1.628 1.00 86.44 501 HIS A N 1
ATOM 3924 C CA . HIS A 1 501 ? 17.349 1.977 -1.652 1.00 86.44 501 HIS A CA 1
ATOM 3925 C C . HIS A 1 501 ? 16.736 1.894 -3.059 1.00 86.44 501 HIS A C 1
ATOM 3927 O O . HIS A 1 501 ? 16.303 0.826 -3.475 1.00 86.44 501 HIS A O 1
ATOM 3933 N N . THR A 1 502 ? 16.779 2.980 -3.834 1.00 86.06 502 THR A N 1
ATOM 3934 C CA . THR A 1 502 ? 16.310 3.001 -5.226 1.00 86.06 502 THR A CA 1
ATOM 3935 C C . THR A 1 502 ? 17.140 2.060 -6.096 1.00 86.06 502 THR A C 1
ATOM 3937 O O . THR A 1 502 ? 16.586 1.282 -6.871 1.00 86.06 502 THR A O 1
ATOM 3940 N N . ILE A 1 503 ? 18.467 2.053 -5.933 1.00 90.44 503 ILE A N 1
ATOM 3941 C CA . ILE A 1 503 ? 19.343 1.088 -6.613 1.00 90.44 503 ILE A CA 1
ATOM 3942 C C . ILE A 1 503 ? 18.937 -0.344 -6.260 1.00 90.44 503 ILE A C 1
ATOM 3944 O O . ILE A 1 503 ? 18.730 -1.164 -7.157 1.00 90.44 503 ILE A O 1
ATOM 3948 N N . GLU A 1 504 ? 18.799 -0.637 -4.967 1.00 87.81 504 GLU A N 1
ATOM 3949 C CA . GLU A 1 504 ? 18.528 -1.986 -4.480 1.00 87.81 504 GLU A CA 1
ATOM 3950 C C . GLU A 1 504 ? 17.152 -2.525 -4.898 1.00 87.81 504 GLU A C 1
ATOM 3952 O O . GLU A 1 504 ? 17.058 -3.693 -5.289 1.00 87.81 504 GLU A O 1
ATOM 3957 N N . ASP A 1 505 ? 16.113 -1.692 -4.822 1.00 79.81 505 ASP A N 1
ATOM 3958 C CA . ASP A 1 505 ? 14.717 -2.106 -4.985 1.00 79.81 505 ASP A CA 1
ATOM 3959 C C . ASP A 1 505 ? 14.196 -1.936 -6.422 1.00 79.81 505 ASP A C 1
ATOM 3961 O O . ASP A 1 505 ? 13.266 -2.643 -6.823 1.00 79.81 505 ASP A O 1
ATOM 3965 N N . VAL A 1 506 ? 14.779 -1.026 -7.216 1.00 82.00 506 VAL A N 1
ATOM 3966 C CA . VAL A 1 506 ? 14.297 -0.700 -8.573 1.00 82.00 506 VAL A CA 1
ATOM 3967 C C . VAL A 1 506 ? 15.194 -1.282 -9.665 1.00 82.00 506 VAL A C 1
ATOM 3969 O O . VAL A 1 506 ? 14.685 -1.924 -10.585 1.00 82.00 506 VAL A O 1
ATOM 3972 N N . TYR A 1 507 ? 16.512 -1.086 -9.579 1.00 87.69 507 TYR A N 1
ATOM 3973 C CA . TYR A 1 507 ? 17.429 -1.379 -10.691 1.00 87.69 507 TYR A CA 1
ATOM 3974 C C . TYR A 1 507 ? 18.108 -2.749 -10.565 1.00 87.69 507 TYR A C 1
ATOM 3976 O O . TYR A 1 507 ? 18.081 -3.561 -11.494 1.00 87.69 507 TYR A O 1
ATOM 3984 N N . GLU A 1 508 ? 18.671 -3.059 -9.393 1.00 90.88 508 GLU A N 1
ATOM 3985 C CA . GLU A 1 508 ? 19.375 -4.324 -9.163 1.00 90.88 508 GLU A CA 1
ATOM 3986 C C . GLU A 1 508 ? 18.543 -5.586 -9.468 1.00 90.88 508 GLU A C 1
ATOM 3988 O O . GLU A 1 508 ? 19.128 -6.521 -10.019 1.00 90.88 508 GLU A O 1
ATOM 3993 N N . PRO A 1 509 ? 17.224 -5.674 -9.182 1.00 87.25 509 PRO A N 1
ATOM 3994 C CA . PRO A 1 509 ? 16.470 -6.910 -9.395 1.00 87.25 509 PRO A CA 1
ATOM 3995 C C . PRO A 1 509 ? 16.525 -7.423 -10.836 1.00 87.25 509 PRO A C 1
ATOM 3997 O O . PRO A 1 509 ? 16.694 -8.626 -11.046 1.00 87.25 509 PRO A O 1
ATOM 4000 N N . TYR A 1 510 ? 16.433 -6.527 -11.824 1.00 89.44 510 TYR A N 1
ATOM 4001 C CA . TYR A 1 510 ? 16.510 -6.913 -13.232 1.00 89.44 510 TYR A CA 1
ATOM 4002 C C . TYR A 1 510 ? 17.946 -7.220 -13.661 1.00 89.44 510 TYR A C 1
ATOM 4004 O O . TYR A 1 510 ? 18.183 -8.228 -14.321 1.00 89.44 510 TYR A O 1
ATOM 4012 N N . LEU A 1 511 ? 18.922 -6.416 -13.226 1.00 93.75 511 LEU A N 1
ATOM 4013 C CA . LEU A 1 511 ? 20.338 -6.638 -13.541 1.00 93.75 511 LEU A CA 1
ATOM 4014 C C . LEU A 1 511 ? 20.868 -7.963 -12.978 1.00 93.75 511 LEU A C 1
ATOM 4016 O O . LEU A 1 511 ? 21.670 -8.636 -13.624 1.00 93.75 511 LEU A O 1
ATOM 4020 N N . LEU A 1 512 ? 20.400 -8.360 -11.792 1.00 92.38 512 LEU A N 1
ATOM 4021 C CA . LEU A 1 512 ? 20.666 -9.672 -11.204 1.00 92.38 512 LEU A CA 1
ATOM 4022 C C . LEU A 1 512 ? 20.002 -10.792 -12.012 1.00 92.38 512 LEU A C 1
ATOM 4024 O O . LEU A 1 512 ? 20.612 -11.835 -12.232 1.00 92.38 512 LEU A O 1
ATOM 4028 N N . GLN A 1 513 ? 18.765 -10.580 -12.468 1.00 88.94 513 GLN A N 1
ATOM 4029 C CA . GLN A 1 513 ? 18.004 -11.568 -13.232 1.00 88.94 513 GLN A CA 1
ATOM 4030 C C . GLN A 1 513 ? 18.632 -11.863 -14.599 1.00 88.94 513 GLN A C 1
ATOM 4032 O O . GLN A 1 513 ? 18.754 -13.031 -14.962 1.00 88.94 513 GLN A O 1
ATOM 4037 N N . ILE A 1 514 ? 19.042 -10.833 -15.347 1.00 91.88 514 ILE A N 1
ATOM 4038 C CA . ILE A 1 514 ? 19.748 -11.004 -16.631 1.00 91.88 514 ILE A CA 1
ATOM 4039 C C . ILE A 1 514 ? 21.225 -11.380 -16.438 1.00 91.88 514 ILE A C 1
ATOM 4041 O O . ILE A 1 514 ? 21.955 -11.573 -17.406 1.00 91.88 514 ILE A O 1
ATOM 4045 N N . GLY A 1 515 ? 21.670 -11.480 -15.181 1.00 94.31 515 GLY A N 1
ATOM 4046 C CA . GLY A 1 515 ? 23.006 -11.916 -14.813 1.00 94.31 515 GLY A CA 1
ATOM 4047 C C . GLY A 1 515 ? 24.097 -10.898 -15.113 1.00 94.31 515 GLY A C 1
ATOM 4048 O O . GLY A 1 515 ? 25.239 -11.310 -15.240 1.00 94.31 515 GLY A O 1
ATOM 4049 N N . PHE A 1 516 ? 23.789 -9.606 -15.242 1.00 96.69 516 PHE A N 1
ATOM 4050 C CA . PHE A 1 516 ? 24.763 -8.525 -15.481 1.00 96.69 516 PHE A CA 1
ATOM 4051 C C . PHE A 1 516 ? 25.440 -8.058 -14.190 1.00 96.69 516 PHE A C 1
ATOM 4053 O O . PHE A 1 516 ? 26.573 -7.575 -14.205 1.00 96.69 516 PHE A O 1
ATOM 4060 N N . LEU A 1 517 ? 24.751 -8.234 -13.064 1.00 96.75 517 LEU A N 1
ATOM 4061 C CA . LEU A 1 517 ? 25.225 -7.896 -11.731 1.00 96.75 517 LEU A CA 1
ATOM 4062 C C . LEU A 1 517 ? 25.223 -9.147 -10.847 1.00 96.75 517 LEU A C 1
ATOM 4064 O O . LEU A 1 517 ? 24.394 -10.039 -11.012 1.00 96.75 517 LEU A O 1
ATOM 4068 N N . GLN A 1 518 ? 26.117 -9.193 -9.865 1.00 95.69 518 GLN A N 1
ATOM 4069 C CA . GLN A 1 518 ? 26.138 -10.200 -8.811 1.00 95.69 518 GLN A CA 1
ATOM 4070 C C . GLN A 1 518 ? 26.325 -9.534 -7.442 1.00 95.69 518 GLN A C 1
ATOM 4072 O O . GLN A 1 518 ? 27.201 -8.685 -7.264 1.00 95.69 518 GLN A O 1
ATOM 4077 N N . ARG A 1 519 ? 25.528 -9.947 -6.445 1.00 94.62 519 ARG A N 1
ATOM 4078 C CA . ARG A 1 519 ? 25.712 -9.554 -5.037 1.00 94.62 519 ARG A CA 1
ATOM 4079 C C . ARG A 1 519 ? 26.670 -10.523 -4.340 1.00 94.62 519 ARG A C 1
ATOM 4081 O O . ARG A 1 519 ? 26.472 -11.735 -4.372 1.00 94.62 519 ARG A O 1
ATOM 4088 N N . THR A 1 520 ? 27.682 -9.983 -3.666 1.00 94.00 520 THR A N 1
ATOM 4089 C CA . THR A 1 520 ? 28.599 -10.732 -2.793 1.00 94.00 520 THR A CA 1
ATOM 4090 C C . THR A 1 520 ? 28.651 -10.088 -1.405 1.00 94.00 520 THR A C 1
ATOM 4092 O O . THR A 1 520 ? 28.319 -8.907 -1.277 1.00 94.00 520 THR A O 1
ATOM 4095 N N . PRO A 1 521 ? 29.139 -10.789 -0.363 1.00 92.88 521 PRO A N 1
ATOM 4096 C CA . PRO A 1 521 ? 29.341 -10.183 0.957 1.00 92.88 521 PRO A CA 1
ATOM 4097 C C . PRO A 1 521 ? 30.270 -8.957 0.947 1.00 92.88 521 PRO A C 1
ATOM 4099 O O . PRO A 1 521 ? 30.204 -8.128 1.847 1.00 92.88 521 PRO A O 1
ATOM 4102 N N . ARG A 1 522 ? 31.141 -8.834 -0.067 1.00 92.69 522 ARG A N 1
ATOM 4103 C CA . ARG A 1 522 ? 32.089 -7.718 -0.220 1.00 92.69 522 ARG A CA 1
ATOM 4104 C C . ARG A 1 522 ? 31.532 -6.552 -1.040 1.00 92.69 522 ARG A C 1
ATOM 4106 O O . ARG A 1 522 ? 32.191 -5.522 -1.123 1.00 92.69 522 ARG A O 1
ATOM 4113 N N . GLY A 1 523 ? 30.362 -6.710 -1.662 1.00 94.50 523 GLY A N 1
ATOM 4114 C CA . GLY A 1 523 ? 29.772 -5.715 -2.555 1.00 94.50 523 GLY A CA 1
ATOM 4115 C C . GLY A 1 523 ? 29.245 -6.300 -3.866 1.00 94.50 523 GLY A C 1
ATOM 4116 O O . GLY A 1 523 ? 29.124 -7.516 -4.028 1.00 94.50 523 GLY A O 1
ATOM 4117 N N . ARG A 1 524 ? 28.917 -5.413 -4.802 1.00 96.81 524 ARG A N 1
ATOM 4118 C CA . ARG A 1 524 ? 28.404 -5.716 -6.139 1.00 96.81 524 ARG A CA 1
ATOM 4119 C C . ARG A 1 524 ? 29.557 -5.926 -7.110 1.00 96.81 524 ARG A C 1
ATOM 4121 O O . ARG A 1 524 ? 30.528 -5.172 -7.067 1.00 96.81 524 ARG A O 1
ATOM 4128 N N . ILE A 1 525 ? 29.430 -6.932 -7.967 1.00 96.81 525 ILE A N 1
ATOM 4129 C CA . ILE A 1 525 ? 30.381 -7.261 -9.031 1.00 96.81 525 ILE A CA 1
ATOM 4130 C C . ILE A 1 525 ? 29.621 -7.304 -10.354 1.00 96.81 525 ILE A C 1
ATOM 4132 O O . ILE A 1 525 ? 28.515 -7.841 -10.409 1.00 96.81 525 ILE A O 1
ATOM 4136 N N . VAL A 1 526 ? 30.209 -6.740 -11.403 1.00 96.88 526 VAL A N 1
ATOM 4137 C CA . VAL A 1 526 ? 29.692 -6.837 -12.769 1.00 96.88 526 VAL A CA 1
ATOM 4138 C C . VAL A 1 526 ? 30.208 -8.119 -13.419 1.00 96.88 526 VAL A C 1
ATOM 4140 O O . VAL A 1 526 ? 31.375 -8.481 -13.269 1.00 96.88 526 VAL A O 1
ATOM 4143 N N . THR A 1 527 ? 29.331 -8.833 -14.116 1.00 95.56 527 THR A N 1
ATOM 4144 C CA . THR A 1 527 ? 29.657 -10.129 -14.725 1.00 95.56 527 THR A CA 1
ATOM 4145 C C . THR A 1 527 ? 30.205 -9.968 -16.150 1.00 95.56 527 THR A C 1
ATOM 4147 O O . THR A 1 527 ? 30.033 -8.909 -16.760 1.00 95.56 527 THR A O 1
ATOM 4150 N N . PRO A 1 528 ? 30.803 -11.021 -16.743 1.00 94.12 528 PRO A N 1
ATOM 4151 C CA . PRO A 1 528 ? 31.268 -10.982 -18.132 1.00 94.12 528 PRO A CA 1
ATOM 4152 C C . PRO A 1 528 ? 30.183 -10.603 -19.156 1.00 94.12 528 PRO A C 1
ATOM 4154 O O . PRO A 1 528 ? 30.492 -9.949 -20.146 1.00 94.12 528 PRO A O 1
ATOM 4157 N N . LEU A 1 529 ? 28.916 -10.953 -18.900 1.00 94.88 529 LEU A N 1
ATOM 4158 C CA . LEU A 1 529 ? 27.795 -10.651 -19.801 1.00 94.88 529 LEU A CA 1
ATOM 4159 C C . LEU A 1 529 ? 27.572 -9.145 -19.971 1.00 94.88 529 LEU A C 1
ATOM 4161 O O . LEU A 1 529 ? 27.250 -8.678 -21.060 1.00 94.88 529 LEU A O 1
ATOM 4165 N N . ALA A 1 530 ? 27.778 -8.370 -18.908 1.00 94.69 530 ALA A N 1
ATOM 4166 C CA . ALA A 1 530 ? 27.664 -6.920 -18.984 1.00 94.69 530 ALA A CA 1
ATOM 4167 C C . ALA A 1 530 ? 28.818 -6.298 -19.786 1.00 94.69 530 ALA A C 1
ATOM 4169 O O . ALA A 1 530 ? 28.591 -5.363 -20.547 1.00 94.69 530 ALA A O 1
ATOM 4170 N N . TYR A 1 531 ? 30.042 -6.829 -19.664 1.00 94.31 531 TYR A N 1
ATOM 4171 C CA . TYR A 1 531 ? 31.170 -6.398 -20.501 1.00 94.31 531 TYR A CA 1
ATOM 4172 C C . TYR A 1 531 ? 30.883 -6.649 -21.985 1.00 94.31 531 TYR A C 1
ATOM 4174 O O . TYR A 1 531 ? 31.067 -5.748 -22.800 1.00 94.31 531 TYR A O 1
ATOM 4182 N N . GLU A 1 532 ? 30.370 -7.835 -22.322 1.00 93.44 532 GLU A N 1
ATOM 4183 C CA . GLU A 1 532 ? 29.967 -8.185 -23.688 1.00 93.44 532 GLU A CA 1
ATOM 4184 C C . GLU A 1 532 ? 28.881 -7.242 -24.223 1.00 93.44 532 GLU A C 1
ATOM 4186 O O . GLU A 1 532 ? 29.001 -6.736 -25.338 1.00 93.44 532 GLU A O 1
ATOM 4191 N N . HIS A 1 533 ? 27.871 -6.929 -23.405 1.00 94.06 533 HIS A N 1
ATOM 4192 C CA . HIS A 1 533 ? 26.794 -6.000 -23.763 1.00 94.06 533 HIS A CA 1
ATOM 4193 C C . HIS A 1 533 ? 27.298 -4.600 -24.130 1.00 94.06 533 HIS A C 1
ATOM 4195 O O . HIS A 1 533 ? 26.836 -4.015 -25.108 1.00 94.06 533 HIS A O 1
ATOM 4201 N N . PHE A 1 534 ? 28.271 -4.074 -23.381 1.00 92.69 534 PHE A N 1
ATOM 4202 C CA . PHE A 1 534 ? 28.888 -2.774 -23.669 1.00 92.69 534 PHE A CA 1
ATOM 4203 C C . PHE A 1 534 ? 30.042 -2.848 -24.682 1.00 92.69 534 PHE A C 1
ATOM 4205 O O . PHE A 1 534 ? 30.653 -1.822 -24.979 1.00 92.69 534 PHE A O 1
ATOM 4212 N N . GLY A 1 535 ? 30.362 -4.033 -25.216 1.00 92.25 535 GLY A N 1
ATOM 4213 C CA . GLY A 1 535 ? 31.491 -4.227 -26.129 1.00 92.25 535 GLY A CA 1
ATOM 4214 C C . GLY A 1 535 ? 32.851 -3.917 -25.492 1.00 92.25 535 GLY A C 1
ATOM 4215 O O . GLY A 1 535 ? 33.763 -3.456 -26.177 1.00 92.25 535 GLY A O 1
ATOM 4216 N N . MET A 1 536 ? 32.984 -4.125 -24.180 1.00 91.12 536 MET A N 1
ATOM 4217 C CA . MET A 1 536 ? 34.191 -3.838 -23.405 1.00 91.12 536 MET A CA 1
ATOM 4218 C C . MET A 1 536 ? 34.997 -5.111 -23.129 1.00 91.12 536 MET A C 1
ATOM 4220 O O . MET A 1 536 ? 34.438 -6.173 -22.863 1.00 91.12 536 MET A O 1
ATOM 4224 N N . GLU A 1 537 ? 36.329 -5.009 -23.133 1.00 85.75 537 GLU A N 1
ATOM 4225 C CA . GLU A 1 537 ? 37.189 -6.122 -22.720 1.00 85.75 537 GLU A CA 1
ATOM 4226 C C . GLU A 1 537 ? 37.180 -6.283 -21.196 1.00 85.75 537 GLU A C 1
ATOM 4228 O O . GLU A 1 537 ? 37.405 -5.332 -20.441 1.00 85.75 537 GLU A O 1
ATOM 4233 N N . MET A 1 538 ? 36.960 -7.514 -20.733 1.00 82.38 538 MET A N 1
ATOM 4234 C CA . MET A 1 538 ? 37.061 -7.837 -19.314 1.00 82.38 538 MET A CA 1
ATOM 4235 C C . MET A 1 538 ? 38.528 -7.733 -18.852 1.00 82.38 538 MET A C 1
ATOM 4237 O O . MET A 1 538 ? 39.412 -8.303 -19.504 1.00 82.38 538 MET A O 1
ATOM 4241 N N . PRO A 1 539 ? 38.820 -7.069 -17.715 1.00 77.38 539 PRO A N 1
ATOM 4242 C CA . PRO A 1 539 ? 40.163 -7.054 -17.151 1.00 77.38 539 PRO A CA 1
ATOM 4243 C C . PRO A 1 539 ? 40.631 -8.486 -16.874 1.00 77.38 539 PRO A C 1
ATOM 4245 O O . PRO A 1 539 ? 39.936 -9.251 -16.205 1.00 77.38 539 PRO A O 1
ATOM 4248 N N . LYS A 1 540 ? 41.812 -8.859 -17.379 1.00 71.25 540 LYS A N 1
ATOM 4249 C CA . LYS A 1 540 ? 42.437 -10.139 -17.022 1.00 71.25 540 LYS A CA 1
ATOM 4250 C C . LYS A 1 540 ? 42.766 -10.109 -15.526 1.00 71.25 540 LYS A C 1
ATOM 4252 O O . LYS A 1 540 ? 43.470 -9.197 -15.091 1.00 71.25 540 LYS A O 1
ATOM 4257 N N . VAL A 1 541 ? 42.202 -11.059 -14.776 1.00 56.75 541 VAL A N 1
ATOM 4258 C CA . VAL A 1 541 ? 42.402 -11.231 -13.324 1.00 56.75 541 VAL A CA 1
ATOM 4259 C C . VAL A 1 541 ? 43.855 -11.553 -13.008 1.00 56.75 541 VAL A C 1
ATOM 4261 O O . VAL A 1 541 ? 44.437 -12.384 -13.745 1.00 56.75 541 VAL A O 1
#